Protein AF-A0A7C3FRU8-F1 (afdb_monomer_lite)

Secondary structure (DSSP, 8-state):
---------------------------EEEEEEEEESSSEETTSEEEEEEEEEE-SSS-EEEEEEEEETTEEEEEEEEEE-TT-EEEEEEEEE--S-EEEEEEETTEEEEEEEEPPP-EEEPPPEEE-SEE-TTPEEEEEEEEEE-SSS-EEEEEEEEETTEEEEEEEEEE-TT-EEEEEEEEE--S-EEEEEEETTEEEEEEEPPPP-EEEEEEEEESSS-BTTS-EEEEEEEEE-SSS-EEEEEEEEETTEEEEEEEEEE-TT-EEEEEEEE--SS-EEEEEEETTEEEEEEEBS-----EEEEEE-----SSTTSSS-GGG-TTHHHHS--SEEE-GGGS-GGGTS--S--S----GGGTTT-GGGEEESSEEEEEE-TTS-EEEEEPTT-B----TT-HHHHHHTTPBP-HHHHHHHHHHHHH-TTSHHHHH-GGGGG-EEEEEETTEEEEE-STT-HHHHHHHHHHTPPP--HHHHHHHS-S-SGGG---SSSEEEEEEETTTEEEEEE-TT---B--SGGGTTPBSP--SEEEEEE---HHHHHHHHHTTS-SEEEEEEGGGGGGG-BTTBPPEEEE-TT-SSS-EEEEE-TTEES-SS---SSSS---GGGT-EE-HHHHHHHHS--

Foldseek 3Di:
DDDDDDDDDDDDDDDDDDDPPPPFDWDKDKDDWDKPPAQAEAFDKIKTKIKIATCTQAKDWDWWFKDKQNHGDDIDIDIYGHGDIDMDIDIDGHRDADWIWIDTPPDIDIYGHWHDWDKDKDAKDWPPQEEAAFDKIKIKIKIFTQIQAKDWDWKFKDKPPHGPDIDIDIHGHGDMDMDMDIDGHHDADWIWIDIPPYTGIHGHWFDWDKDKADWDWPPQAAAAPDKIKTKIKIFTQTQAKDWDKKFKDKQPHTPDIDIDIDHHGDMDMDMDIDGHQAFDWIWIDIPHDTDTGTYDDFAFEDEAEAADAFQQFCFQLAQDHSLSNVVLLFFFDFQKFFQCQCECQLPWHPNVDPLQDQDPPCLQVCPVRIAGDQFNDWDQDPLRKIKGFGDWQQWKFADPVFPLSVQSPGDIQWLVLLLVQLLCQCPRCRHPCVPVVVQQNPWDWDDPDRGMIIIDGPDPCSSVCCCCRGPRGTRDGVRLCVVPVGCRPVSNRMYRGQWRFDDDDGQFKTKIAGRPSRDDFACTDSNGPPDWARYGMYIHGHDDDPVVVLVCQQQPVHFKDWFAFPVCQVSNDFPNHRFQKDWRPPDPPRIIIIGGHPQWGSDNNNARSGNSRRNCNTSIHGPQVVVCVRNVHD

Structure (mmCIF, N/CA/C/O backbone):
data_AF-A0A7C3FRU8-F1
#
_entry.id   AF-A0A7C3FRU8-F1
#
loop_
_atom_site.group_PDB
_atom_site.id
_atom_site.type_symbol
_atom_site.label_atom_id
_atom_site.label_alt_id
_atom_site.label_comp_id
_atom_site.label_asym_id
_atom_site.label_entity_id
_atom_site.label_seq_id
_atom_site.pdbx_PDB_ins_code
_atom_site.Cartn_x
_atom_site.Cartn_y
_atom_site.Cartn_z
_atom_site.occupancy
_atom_site.B_iso_or_equiv
_atom_site.auth_seq_id
_atom_site.auth_comp_id
_atom_site.auth_asym_id
_atom_site.auth_atom_id
_atom_site.pdbx_PDB_model_num
ATOM 1 N N . MET A 1 1 ? -139.157 -41.709 103.019 1.00 35.84 1 MET A N 1
ATOM 2 C CA . MET A 1 1 ? -139.875 -42.864 102.440 1.00 35.84 1 MET A CA 1
ATOM 3 C C . MET A 1 1 ? -139.118 -43.341 101.211 1.00 35.84 1 MET A C 1
ATOM 5 O O . MET A 1 1 ? -138.918 -42.519 100.338 1.00 35.84 1 MET A O 1
ATOM 9 N N . ARG A 1 2 ? -138.693 -44.620 101.240 1.00 36.28 2 ARG A N 1
ATOM 10 C CA . ARG A 1 2 ? -138.383 -45.592 100.155 1.00 36.28 2 ARG A CA 1
ATOM 11 C C . ARG A 1 2 ? -137.598 -45.096 98.915 1.00 36.28 2 ARG A C 1
ATOM 13 O O . ARG A 1 2 ? -137.997 -44.143 98.281 1.00 36.28 2 ARG A O 1
ATOM 20 N N . ASN A 1 3 ? -136.554 -45.769 98.429 1.00 37.06 3 ASN A N 1
ATOM 21 C CA . ASN A 1 3 ? -136.185 -47.173 98.607 1.00 37.06 3 ASN A CA 1
ATOM 22 C C . ASN A 1 3 ? -134.711 -47.423 98.228 1.00 37.06 3 ASN A C 1
ATOM 24 O O . ASN A 1 3 ? -134.174 -46.797 97.323 1.00 37.06 3 ASN A O 1
ATOM 28 N N . LYS A 1 4 ? -134.108 -48.375 98.945 1.00 41.59 4 LYS A N 1
ATOM 29 C CA . LYS A 1 4 ? -132.760 -48.947 98.793 1.00 41.59 4 LYS A CA 1
ATOM 30 C C . LYS A 1 4 ? -132.629 -49.817 97.529 1.00 41.59 4 LYS A C 1
ATOM 32 O O . LYS A 1 4 ? -133.603 -50.498 97.225 1.00 41.59 4 LYS A O 1
ATOM 37 N N . LEU A 1 5 ? -131.416 -49.944 96.958 1.00 36.16 5 LEU A N 1
ATOM 38 C CA . LEU A 1 5 ? -130.623 -51.200 96.948 1.00 36.16 5 LEU A CA 1
ATOM 39 C C . LEU A 1 5 ? -129.218 -51.052 96.286 1.00 36.16 5 LEU A C 1
ATOM 41 O O . LEU A 1 5 ? -129.115 -50.686 95.127 1.00 36.16 5 LEU A O 1
ATOM 45 N N . PHE A 1 6 ? -128.179 -51.383 97.068 1.00 37.06 6 PHE A N 1
ATOM 46 C CA . PHE A 1 6 ? -126.978 -52.213 96.806 1.00 37.06 6 PHE A CA 1
ATOM 47 C C . PHE A 1 6 ? -126.002 -52.053 95.595 1.00 37.06 6 PHE A C 1
ATOM 49 O O . PHE A 1 6 ? -126.326 -52.389 94.463 1.00 37.06 6 PHE A O 1
ATOM 56 N N . THR A 1 7 ? -124.720 -51.840 95.978 1.00 35.59 7 THR A N 1
ATOM 57 C CA . THR A 1 7 ? -123.405 -52.344 95.458 1.00 35.59 7 THR A CA 1
ATOM 58 C C . THR A 1 7 ? -122.721 -51.795 94.182 1.00 35.59 7 THR A C 1
ATOM 60 O O . THR A 1 7 ? -123.219 -51.999 93.085 1.00 35.59 7 THR A O 1
ATOM 63 N N . MET A 1 8 ? -121.467 -51.302 94.363 1.00 28.72 8 MET A N 1
ATOM 64 C CA . MET A 1 8 ? -120.197 -51.691 93.673 1.00 28.72 8 MET A CA 1
ATOM 65 C C . MET A 1 8 ? -119.295 -50.544 93.095 1.00 28.72 8 MET A C 1
ATOM 67 O O . MET A 1 8 ? -119.678 -49.882 92.145 1.00 28.72 8 MET A O 1
ATOM 71 N N . ILE A 1 9 ? -118.056 -50.435 93.636 1.00 33.53 9 ILE A N 1
ATOM 72 C CA . ILE A 1 9 ? -116.725 -50.129 93.009 1.00 33.53 9 ILE A CA 1
ATOM 73 C C . ILE A 1 9 ? -116.275 -48.702 92.544 1.00 33.53 9 ILE A C 1
ATOM 75 O O . ILE A 1 9 ? -116.975 -48.002 91.831 1.00 33.53 9 ILE A O 1
ATOM 79 N N . LEU A 1 10 ? -115.018 -48.391 92.952 1.00 29.00 10 LEU A N 1
ATOM 80 C CA . LEU A 1 10 ? -113.894 -47.529 92.471 1.00 29.00 10 LEU A CA 1
ATOM 81 C C . LEU A 1 10 ? -114.064 -46.181 91.716 1.00 29.00 10 LEU A C 1
ATOM 83 O O . LEU A 1 10 ? -114.734 -46.098 90.700 1.00 29.00 10 LEU A O 1
ATOM 87 N N . LEU A 1 11 ? -113.224 -45.218 92.161 1.00 36.84 11 LEU A N 1
ATOM 88 C CA . LEU A 1 11 ? -112.375 -44.239 91.430 1.00 36.84 11 LEU A CA 1
ATOM 89 C C . LEU A 1 11 ? -112.870 -43.627 90.099 1.00 36.84 11 LEU A C 1
ATOM 91 O O . LEU A 1 11 ? -112.986 -44.343 89.116 1.00 36.84 11 LEU A O 1
ATOM 95 N N . ILE A 1 12 ? -112.930 -42.282 90.035 1.00 32.22 12 ILE A N 1
ATOM 96 C CA . ILE A 1 12 ? -112.393 -41.427 88.945 1.00 32.22 12 ILE A CA 1
ATOM 97 C C . ILE A 1 12 ? -112.415 -39.932 89.352 1.00 32.22 12 ILE A C 1
ATOM 99 O O . ILE A 1 12 ? -113.375 -39.440 89.941 1.00 32.22 12 ILE A O 1
ATOM 103 N N . LEU A 1 13 ? -111.307 -39.251 89.026 1.00 36.94 13 LEU A N 1
ATOM 104 C CA . LEU A 1 13 ? -111.024 -37.807 89.067 1.00 36.94 13 LEU A CA 1
ATOM 105 C C . LEU A 1 13 ? -111.848 -36.990 88.045 1.00 36.94 13 LEU A C 1
ATOM 107 O O . LEU A 1 13 ? -112.035 -37.459 86.929 1.00 36.94 13 LEU A O 1
ATOM 111 N N . ALA A 1 14 ? -112.151 -35.718 88.359 1.00 35.59 14 ALA A N 1
ATOM 112 C CA . ALA A 1 14 ? -112.200 -34.570 87.421 1.00 35.59 14 ALA A CA 1
ATOM 113 C C . ALA A 1 14 ? -112.463 -33.260 88.211 1.00 35.59 14 ALA A C 1
ATOM 115 O O . ALA A 1 14 ? -113.463 -33.163 88.910 1.00 35.59 14 ALA A O 1
ATOM 116 N N . PHE A 1 15 ? -111.492 -32.347 88.350 1.00 35.03 15 PHE A N 1
ATOM 117 C CA . PHE A 1 15 ? -111.089 -31.236 87.456 1.00 35.03 15 PHE A CA 1
ATOM 118 C C . PHE A 1 15 ? -111.705 -29.877 87.857 1.00 35.03 15 PHE A C 1
ATOM 120 O O . PHE A 1 15 ? -112.846 -29.569 87.530 1.00 35.03 15 PHE A O 1
ATOM 127 N N . LEU A 1 16 ? -110.893 -29.035 88.509 1.00 34.22 16 LEU A N 1
ATOM 128 C CA . LEU A 1 16 ? -111.035 -27.577 88.511 1.00 34.22 16 LEU A CA 1
ATOM 129 C C . LEU A 1 16 ? -109.631 -26.979 88.324 1.00 34.22 16 LEU A C 1
ATOM 131 O O . LEU A 1 16 ? -108.805 -26.988 89.233 1.00 34.22 16 LEU A O 1
ATOM 135 N N . THR A 1 17 ? -109.338 -26.541 87.103 1.00 36.25 17 THR A N 1
ATOM 136 C CA . THR A 1 17 ? -108.078 -25.912 86.687 1.00 36.25 17 THR A CA 1
ATOM 137 C C . THR A 1 17 ? -108.129 -24.407 86.917 1.00 36.25 17 THR A C 1
ATOM 139 O O . THR A 1 17 ? -108.852 -23.702 86.218 1.00 36.25 17 THR A O 1
ATOM 142 N N . ILE A 1 18 ? -107.308 -23.909 87.841 1.00 39.00 18 ILE A N 1
ATOM 143 C CA . ILE A 1 18 ? -106.791 -22.539 87.807 1.00 39.00 18 ILE A CA 1
ATOM 144 C C . ILE A 1 18 ? -105.387 -22.651 87.209 1.00 39.00 18 ILE A C 1
ATOM 146 O O . ILE A 1 18 ? -104.508 -23.279 87.797 1.00 39.00 18 ILE A O 1
ATOM 150 N N . PHE A 1 19 ? -105.193 -22.099 86.012 1.00 36.47 19 PHE A N 1
ATOM 151 C CA . PHE A 1 19 ? -103.870 -21.922 85.419 1.00 36.47 19 PHE A CA 1
ATOM 152 C C . PHE A 1 19 ? -103.077 -20.941 86.294 1.00 36.47 19 PHE A C 1
ATOM 154 O O . PHE A 1 19 ? -103.321 -19.738 86.257 1.00 36.47 19 PHE A O 1
ATOM 161 N N . ILE A 1 20 ? -102.108 -21.438 87.062 1.00 36.69 20 ILE A N 1
ATOM 162 C CA . ILE A 1 20 ? -100.903 -20.657 87.341 1.00 36.69 20 ILE A CA 1
ATOM 163 C C . ILE A 1 20 ? -100.048 -20.841 86.094 1.00 36.69 20 ILE A C 1
ATOM 165 O O . ILE A 1 20 ? -99.373 -21.856 85.933 1.00 36.69 20 ILE A O 1
ATOM 169 N N . THR A 1 21 ? -100.128 -19.899 85.162 1.00 40.75 21 THR A N 1
ATOM 170 C CA . THR A 1 21 ? -99.125 -19.789 84.109 1.00 40.75 21 THR A CA 1
ATOM 171 C C . THR A 1 21 ? -97.817 -19.449 84.819 1.00 40.75 21 THR A C 1
ATOM 173 O O . THR A 1 21 ? -97.605 -18.307 85.220 1.00 40.75 21 THR A O 1
ATOM 176 N N . ALA A 1 22 ? -96.961 -20.446 85.059 1.00 46.34 22 ALA A N 1
ATOM 177 C CA . ALA A 1 22 ? -95.566 -20.187 85.380 1.00 46.34 22 ALA A CA 1
ATOM 178 C C . ALA A 1 22 ? -95.024 -19.349 84.219 1.00 46.34 22 ALA A C 1
ATOM 180 O O . ALA A 1 22 ? -94.991 -19.823 83.082 1.00 46.34 22 ALA A O 1
ATOM 181 N N . CYS A 1 23 ? -94.728 -18.077 84.483 1.00 47.69 23 CYS A N 1
ATOM 182 C CA . CYS A 1 23 ? -94.186 -17.172 83.482 1.00 47.69 23 CYS A CA 1
ATOM 183 C C . CYS A 1 23 ? -92.915 -17.831 82.936 1.00 47.69 23 CYS A C 1
ATOM 185 O O . CYS A 1 23 ? -91.990 -18.097 83.705 1.00 47.69 23 CYS A O 1
ATOM 187 N N . ALA A 1 24 ? -92.903 -18.202 81.655 1.00 66.06 24 ALA A N 1
ATOM 188 C CA . ALA A 1 24 ? -91.716 -18.772 81.038 1.00 66.06 24 ALA A CA 1
ATOM 189 C C . ALA A 1 24 ? -90.596 -17.730 81.156 1.00 66.06 24 ALA A C 1
ATOM 191 O O . ALA A 1 24 ? -90.728 -16.631 80.625 1.00 66.06 24 ALA A O 1
ATOM 192 N N . SER A 1 25 ? -89.536 -18.045 81.900 1.00 74.62 25 SER A N 1
ATOM 193 C CA . SER A 1 25 ? -88.395 -17.150 82.080 1.00 74.62 25 SER A CA 1
ATOM 194 C C . SER A 1 25 ? -87.248 -17.561 81.151 1.00 74.62 25 SER A C 1
ATOM 196 O O . SER A 1 25 ? -87.034 -18.766 80.946 1.00 74.62 25 SER A O 1
ATOM 198 N N . PRO A 1 26 ? -86.496 -16.600 80.587 1.00 84.94 26 PRO A N 1
ATOM 199 C CA . PRO A 1 26 ? -85.207 -16.906 79.980 1.00 84.94 26 PRO A CA 1
ATOM 200 C C . PRO A 1 26 ? -84.249 -17.442 81.055 1.00 84.94 26 PRO A C 1
ATOM 202 O O . PRO A 1 26 ? -84.329 -17.047 82.221 1.00 84.94 26 PRO A O 1
ATOM 205 N N . LYS A 1 27 ? -83.368 -18.369 80.677 1.00 88.12 27 LYS A N 1
ATOM 206 C CA . LYS A 1 27 ? -82.291 -18.893 81.528 1.00 88.12 27 LYS A CA 1
ATOM 207 C C . LYS A 1 27 ? -81.082 -19.115 80.631 1.00 88.12 27 LYS A C 1
ATOM 209 O O . LYS A 1 27 ? -81.224 -19.809 79.631 1.00 88.12 27 LYS A O 1
ATOM 214 N N . PHE A 1 28 ? -79.938 -18.540 80.977 1.00 91.31 28 PHE A N 1
ATOM 215 C CA . PHE A 1 28 ? -78.744 -18.580 80.134 1.00 91.31 28 PHE A CA 1
ATOM 216 C C . PHE A 1 28 ? -77.663 -19.476 80.736 1.00 91.31 28 PHE A C 1
ATOM 218 O O . PHE A 1 28 ? -77.627 -19.671 81.949 1.00 91.31 28 PHE A O 1
ATOM 225 N N . GLU A 1 29 ? -76.833 -20.047 79.873 1.00 90.88 29 GLU A N 1
ATOM 226 C CA . GLU A 1 29 ? -75.667 -20.855 80.217 1.00 90.88 29 GLU A CA 1
ATOM 227 C C . GLU A 1 29 ? -74.528 -20.481 79.264 1.00 90.88 29 GLU A C 1
ATOM 229 O O . GLU A 1 29 ? -74.749 -20.369 78.053 1.00 90.88 29 GLU A O 1
ATOM 234 N N . LEU A 1 30 ? -73.336 -20.246 79.815 1.00 93.12 30 LEU A N 1
ATOM 235 C CA . LEU A 1 30 ? -72.153 -19.845 79.058 1.00 93.12 30 LEU A CA 1
ATOM 236 C C . LEU A 1 30 ? -71.209 -21.031 78.882 1.00 93.12 30 LEU A C 1
ATOM 238 O O . LEU A 1 30 ? -70.950 -21.777 79.824 1.00 93.12 30 LEU A O 1
ATOM 242 N N . THR A 1 31 ? -70.671 -21.192 77.675 1.00 91.62 31 THR A N 1
ATOM 243 C CA . THR A 1 31 ? -69.711 -22.257 77.341 1.00 91.62 31 THR A CA 1
ATOM 244 C C . THR A 1 31 ? -68.647 -21.755 76.359 1.00 91.62 31 THR A C 1
ATOM 246 O O . THR A 1 31 ? -68.772 -20.664 75.807 1.00 91.62 31 THR A O 1
ATOM 249 N N . ASN A 1 32 ? -67.593 -22.551 76.141 1.00 90.12 32 ASN A N 1
ATOM 250 C CA . ASN A 1 32 ? -66.561 -22.323 75.117 1.00 90.12 32 ASN A CA 1
ATOM 251 C C . ASN A 1 32 ? -65.894 -20.938 75.162 1.00 90.12 32 ASN A C 1
ATOM 253 O O . ASN A 1 32 ? -65.706 -20.309 74.122 1.00 90.12 32 ASN A O 1
ATOM 257 N N . MET A 1 33 ? -65.528 -20.465 76.356 1.00 92.75 33 MET A N 1
ATOM 258 C CA . MET A 1 33 ? -64.726 -19.250 76.457 1.00 92.75 33 MET A CA 1
ATOM 259 C C . MET A 1 33 ? -63.327 -19.496 75.879 1.00 92.75 33 MET A C 1
ATOM 261 O O . MET A 1 33 ? -62.627 -20.403 76.328 1.00 92.75 33 MET A O 1
ATOM 265 N N . THR A 1 34 ? -62.920 -18.698 74.894 1.00 91.19 34 THR A N 1
ATOM 266 C CA . THR A 1 34 ? -61.581 -18.758 74.289 1.00 91.19 34 THR A CA 1
ATOM 267 C C . THR A 1 34 ? -60.973 -17.371 74.198 1.00 91.19 34 THR A C 1
ATOM 269 O O . THR A 1 34 ? -61.686 -16.395 73.969 1.00 91.19 34 THR A O 1
ATOM 272 N N . ILE A 1 35 ? -59.652 -17.299 74.318 1.00 91.75 35 ILE A N 1
ATOM 273 C CA . ILE A 1 35 ? -58.867 -16.080 74.128 1.00 91.75 35 ILE A CA 1
ATOM 274 C C . ILE A 1 35 ? -57.926 -16.337 72.954 1.00 91.75 35 ILE A C 1
ATOM 276 O O . ILE A 1 35 ? -57.329 -17.412 72.865 1.00 91.75 35 ILE A O 1
ATOM 280 N N . THR A 1 36 ? -57.860 -15.425 71.988 1.00 89.00 36 THR A N 1
ATOM 281 C CA . THR A 1 36 ? -56.991 -15.590 70.817 1.00 89.00 36 THR A CA 1
ATOM 282 C C . THR A 1 36 ? -56.477 -14.229 70.344 1.00 89.00 36 THR A C 1
ATOM 284 O O . THR A 1 36 ? -57.304 -13.341 70.127 1.00 89.00 36 THR A O 1
ATOM 287 N N . PRO A 1 37 ? -55.157 -14.065 70.135 1.00 84.88 37 PRO A N 1
ATOM 288 C CA . PRO A 1 37 ? -54.073 -15.012 70.451 1.00 84.88 37 PRO A CA 1
ATOM 289 C C . PRO A 1 37 ? -53.785 -15.132 71.969 1.00 84.88 37 PRO A C 1
ATOM 291 O O . PRO A 1 37 ? -54.152 -14.253 72.740 1.00 84.88 37 PRO A O 1
ATOM 294 N N . ASP A 1 38 ? -53.158 -16.238 72.394 1.00 80.38 38 ASP A N 1
ATOM 295 C CA . ASP A 1 38 ? -52.626 -16.466 73.755 1.00 80.38 38 ASP A CA 1
ATOM 296 C C . ASP A 1 38 ? -51.402 -17.418 73.665 1.00 80.38 38 ASP A C 1
ATOM 298 O O . ASP A 1 38 ? -51.566 -18.550 73.191 1.00 80.38 38 ASP A O 1
ATOM 302 N N . PRO A 1 39 ? -50.171 -17.002 74.036 1.00 80.25 39 PRO A N 1
ATOM 303 C CA . PRO A 1 39 ? -49.807 -15.700 74.604 1.00 80.25 39 PRO A CA 1
ATOM 304 C C . PRO A 1 39 ? -49.925 -14.560 73.582 1.00 80.25 39 PRO A C 1
ATOM 306 O O . PRO A 1 39 ? -49.893 -14.790 72.372 1.00 80.25 39 PRO A O 1
ATOM 309 N N . VAL A 1 40 ? -50.035 -13.327 74.075 1.00 89.44 40 VAL A N 1
ATOM 310 C CA . VAL A 1 40 ? -50.232 -12.116 73.260 1.00 89.44 40 VAL A CA 1
ATOM 311 C C . VAL A 1 40 ? -49.243 -11.017 73.645 1.00 89.44 40 VAL A C 1
ATOM 313 O O . VAL A 1 40 ? -48.850 -10.919 74.808 1.00 89.44 40 VAL A O 1
ATOM 316 N N . GLY A 1 41 ? -48.804 -10.205 72.682 1.00 88.62 41 GLY A N 1
ATOM 317 C CA . GLY A 1 41 ? -47.942 -9.059 72.949 1.00 88.62 41 GLY A CA 1
ATOM 318 C C . GLY A 1 41 ? -48.722 -7.902 73.574 1.00 88.62 41 GLY A C 1
ATOM 319 O O . GLY A 1 41 ? -49.880 -7.652 73.244 1.00 88.62 41 GLY A O 1
ATOM 320 N N . ALA A 1 42 ? -48.090 -7.166 74.485 1.00 88.44 42 ALA A N 1
ATOM 321 C CA . ALA A 1 42 ? -48.683 -5.957 75.040 1.00 88.44 42 ALA A CA 1
ATOM 322 C C . ALA A 1 42 ? -48.982 -4.938 73.925 1.00 88.44 42 ALA A C 1
ATOM 324 O O . ALA A 1 42 ? -48.092 -4.549 73.170 1.00 88.44 42 ALA A O 1
ATOM 325 N N . GLY A 1 43 ? -50.230 -4.474 73.859 1.00 86.88 43 GLY A N 1
ATOM 326 C CA . GLY A 1 43 ? -50.722 -3.556 72.832 1.00 86.88 43 GLY A CA 1
ATOM 327 C C . GLY A 1 43 ? -51.382 -4.229 71.627 1.00 86.88 43 GLY A C 1
ATOM 328 O O . GLY A 1 43 ? -52.046 -3.520 70.870 1.00 86.88 43 GLY A O 1
ATOM 329 N N . ASP A 1 44 ? -51.266 -5.552 71.485 1.00 87.38 44 ASP A N 1
ATOM 330 C CA . ASP A 1 44 ? -51.956 -6.300 70.436 1.00 87.38 44 ASP A CA 1
ATOM 331 C C . ASP A 1 44 ? -53.446 -6.473 70.774 1.00 87.38 44 ASP A C 1
ATOM 333 O O . ASP A 1 44 ? -53.860 -6.477 71.940 1.00 87.38 44 ASP A O 1
ATOM 337 N N . GLU A 1 45 ? -54.267 -6.591 69.731 1.00 89.81 45 GLU A N 1
ATOM 338 C CA . GLU A 1 45 ? -55.699 -6.852 69.862 1.00 89.81 45 GLU A CA 1
ATOM 339 C C . GLU A 1 45 ? -55.943 -8.325 70.195 1.00 89.81 45 GLU A C 1
ATOM 341 O O . GLU A 1 45 ? -55.388 -9.236 69.577 1.00 89.81 45 GLU A O 1
ATOM 346 N N . ILE A 1 46 ? -56.787 -8.549 71.196 1.00 92.31 46 ILE A N 1
ATOM 347 C CA . ILE A 1 46 ? -57.152 -9.866 71.698 1.00 92.31 46 ILE A CA 1
ATOM 348 C C . ILE A 1 46 ? -58.656 -10.012 71.569 1.00 92.31 46 ILE A C 1
ATOM 350 O O . ILE A 1 46 ? -59.404 -9.178 72.082 1.00 92.31 46 ILE A O 1
ATOM 354 N N . THR A 1 47 ? -59.102 -11.119 70.984 1.00 92.75 47 THR A N 1
ATOM 355 C CA . THR A 1 47 ? -60.521 -11.456 70.944 1.00 92.75 47 THR A CA 1
ATOM 356 C C . THR A 1 47 ? -60.832 -12.501 72.011 1.00 92.75 47 THR A C 1
ATOM 358 O O . THR A 1 47 ? -60.377 -13.648 71.949 1.00 92.75 47 THR A O 1
ATOM 361 N N . VAL A 1 48 ? -61.661 -12.121 72.981 1.00 93.25 48 VAL A N 1
ATOM 362 C CA . VAL A 1 48 ? -62.285 -13.042 73.934 1.00 93.25 48 VAL A CA 1
ATOM 363 C C . VAL A 1 48 ? -63.647 -13.443 73.378 1.00 93.25 48 VAL A C 1
ATOM 365 O O . VAL A 1 48 ? -64.516 -12.591 73.192 1.00 93.25 48 VAL A O 1
ATOM 368 N N . THR A 1 49 ? -63.860 -14.731 73.109 1.00 93.12 49 THR A N 1
ATOM 369 C CA . THR A 1 49 ? -65.158 -15.238 72.632 1.00 93.12 49 THR A CA 1
ATOM 370 C C . THR A 1 49 ? -65.820 -16.121 73.671 1.00 93.12 49 THR A C 1
ATOM 372 O O . THR A 1 49 ? -65.126 -16.837 74.384 1.00 93.12 49 THR A O 1
ATOM 375 N N . VAL A 1 50 ? -67.151 -16.081 73.762 1.00 95.06 50 VAL A N 1
ATOM 376 C CA . VAL A 1 50 ? -67.951 -16.971 74.616 1.00 95.06 50 VAL A CA 1
ATOM 377 C C . VAL A 1 50 ? -69.284 -17.301 73.947 1.00 95.06 50 VAL A C 1
ATOM 379 O O . VAL A 1 50 ? -69.884 -16.453 73.284 1.00 95.06 50 VAL A O 1
ATOM 382 N N . ASP A 1 51 ? -69.773 -18.525 74.129 1.00 94.31 51 ASP A N 1
ATOM 383 C CA . ASP A 1 51 ? -71.080 -18.951 73.635 1.00 94.31 51 ASP A CA 1
ATOM 384 C C . ASP A 1 51 ? -72.143 -18.764 74.727 1.00 94.31 51 ASP A C 1
ATOM 386 O O . ASP A 1 51 ? -72.054 -19.368 75.795 1.00 94.31 51 ASP A O 1
ATOM 390 N N . VAL A 1 52 ? -73.171 -17.959 74.447 1.00 93.56 52 VAL A N 1
ATOM 391 C CA . VAL A 1 52 ? -74.315 -17.704 75.335 1.00 93.56 52 VAL A CA 1
ATOM 392 C C . VAL A 1 52 ? -75.532 -18.483 74.835 1.00 93.56 52 VAL A C 1
ATOM 394 O O . VAL A 1 52 ? -76.139 -18.123 73.820 1.00 93.56 52 VAL A O 1
ATOM 397 N N . ALA A 1 53 ? -75.927 -19.533 75.557 1.00 91.12 53 ALA A N 1
ATOM 398 C CA . ALA A 1 53 ? -77.073 -20.378 75.225 1.00 91.12 53 ALA A CA 1
ATOM 399 C C . ALA A 1 53 ? -78.289 -20.071 76.107 1.00 91.12 53 ALA A C 1
ATOM 401 O O . ALA A 1 53 ? -78.183 -20.064 77.329 1.00 91.12 53 ALA A O 1
ATOM 402 N N . ASN A 1 54 ? -79.471 -19.865 75.513 1.00 90.62 54 ASN A N 1
ATOM 403 C CA . ASN A 1 54 ? -80.718 -19.741 76.277 1.00 90.62 54 ASN A CA 1
ATOM 404 C C . ASN A 1 54 ? -81.379 -21.114 76.448 1.00 90.62 54 ASN A C 1
ATOM 406 O O . ASN A 1 54 ? -82.092 -21.601 75.572 1.00 90.62 54 ASN A O 1
ATOM 410 N N . ILE A 1 55 ? -81.172 -21.721 77.611 1.00 88.62 55 ILE A N 1
ATOM 411 C CA . ILE A 1 55 ? -81.781 -22.990 78.033 1.00 88.62 55 ILE A CA 1
ATOM 412 C C . ILE A 1 55 ? -83.186 -22.806 78.646 1.00 88.62 55 ILE A C 1
ATOM 414 O O . ILE A 1 55 ? -83.818 -23.769 79.089 1.00 88.62 55 ILE A O 1
ATOM 418 N N . GLY A 1 56 ? -83.680 -21.567 78.709 1.00 85.31 56 GLY A N 1
ATOM 419 C CA . GLY A 1 56 ? -85.030 -21.216 79.141 1.00 85.31 56 GLY A CA 1
ATOM 420 C C . GLY A 1 56 ? -86.099 -21.454 78.070 1.00 85.31 56 GLY A C 1
ATOM 421 O O . GLY A 1 56 ? -85.830 -21.895 76.957 1.00 85.31 56 GLY A O 1
ATOM 422 N N . LYS A 1 57 ? -87.359 -21.154 78.413 1.00 81.62 57 LYS A N 1
ATOM 423 C CA . LYS A 1 57 ? -88.523 -21.343 77.517 1.00 81.62 57 LYS A CA 1
ATOM 424 C C . LYS A 1 57 ? -89.062 -20.044 76.905 1.00 81.62 57 LYS A C 1
ATOM 426 O O . LYS A 1 57 ? -90.063 -20.088 76.196 1.00 81.62 57 LYS A O 1
ATOM 431 N N . ALA A 1 58 ? -88.430 -18.906 77.187 1.00 85.00 58 ALA A N 1
ATOM 432 C CA . ALA A 1 58 ? -88.781 -17.596 76.638 1.00 85.00 58 ALA A CA 1
ATOM 433 C C . ALA A 1 58 ? -87.529 -16.870 76.133 1.00 85.00 58 ALA A C 1
ATOM 435 O O . ALA A 1 58 ? -86.449 -17.053 76.698 1.00 85.00 58 ALA A O 1
ATOM 436 N N . SER A 1 59 ? -87.673 -16.066 75.076 1.00 87.12 59 SER A N 1
ATOM 437 C CA . SER A 1 59 ? -86.599 -15.194 74.592 1.00 87.12 59 SER A CA 1
ATOM 438 C C . SER A 1 59 ? -86.234 -14.179 75.669 1.00 87.12 59 SER A C 1
ATOM 440 O O . SER A 1 59 ? -87.096 -13.707 76.415 1.00 87.12 59 SER A O 1
ATOM 442 N N . GLY A 1 60 ? -84.958 -13.829 75.749 1.00 87.69 60 GLY A N 1
ATOM 443 C CA . GLY A 1 60 ? -84.487 -12.832 76.696 1.00 87.69 60 GLY A CA 1
ATOM 444 C C . GLY A 1 60 ? -83.190 -12.193 76.241 1.00 87.69 60 GLY A C 1
ATOM 445 O O . GLY A 1 60 ? -82.506 -12.701 75.354 1.00 87.69 60 GLY A O 1
ATOM 446 N N . ASN A 1 61 ? -82.859 -11.084 76.888 1.00 90.12 61 ASN A N 1
ATOM 447 C CA . ASN A 1 61 ? -81.578 -10.422 76.720 1.00 90.12 61 ASN A CA 1
ATOM 448 C C . ASN A 1 61 ? -80.654 -10.860 77.854 1.00 90.12 61 ASN A C 1
ATOM 450 O O . ASN A 1 61 ? -81.039 -10.778 79.021 1.00 90.12 61 ASN A O 1
ATOM 454 N N . TYR A 1 62 ? -79.460 -11.315 77.500 1.00 91.69 62 TYR A N 1
ATOM 455 C CA . TYR A 1 62 ? -78.378 -11.583 78.434 1.00 91.69 62 TYR A CA 1
ATOM 456 C C . TYR A 1 62 ? -77.316 -10.496 78.283 1.00 91.69 62 TYR A C 1
ATOM 458 O O . TYR A 1 62 ? -76.925 -10.171 77.161 1.00 91.69 62 TYR A O 1
ATOM 466 N N . THR A 1 63 ? -76.865 -9.932 79.399 1.00 91.31 63 THR A N 1
ATOM 467 C CA . THR A 1 63 ? -75.750 -8.980 79.420 1.00 91.31 63 THR A CA 1
ATOM 468 C C . THR A 1 63 ? -74.478 -9.755 79.732 1.00 91.31 63 THR A C 1
ATOM 470 O O . THR A 1 63 ? -74.242 -10.108 80.884 1.00 91.31 63 THR A O 1
ATOM 473 N N . ALA A 1 64 ? -73.673 -10.032 78.709 1.00 91.06 64 ALA A N 1
ATOM 474 C CA . ALA A 1 64 ? -72.347 -10.601 78.887 1.00 91.06 64 ALA A CA 1
ATOM 475 C C . ALA A 1 64 ? -71.399 -9.485 79.339 1.00 91.06 64 ALA A C 1
ATOM 477 O O . ALA A 1 64 ? -71.273 -8.467 78.658 1.00 91.06 64 ALA A O 1
ATOM 478 N N . ILE A 1 65 ? -70.773 -9.665 80.500 1.00 92.75 65 ILE A N 1
ATOM 479 C CA . ILE A 1 65 ? -69.864 -8.688 81.104 1.00 92.75 65 ILE A CA 1
ATOM 480 C C . ILE A 1 65 ? -68.473 -9.307 81.125 1.00 92.75 65 ILE A C 1
ATOM 482 O O . ILE A 1 65 ? -68.247 -10.281 81.842 1.00 92.75 65 ILE A O 1
ATOM 486 N N . LEU A 1 66 ? -67.560 -8.735 80.348 1.00 93.62 66 LEU A N 1
ATOM 487 C CA . LEU A 1 66 ? -66.151 -9.087 80.378 1.00 93.62 66 LEU A CA 1
ATOM 488 C C . LEU A 1 66 ? -65.469 -8.338 81.520 1.00 93.62 66 LEU A C 1
ATOM 490 O O . LEU A 1 66 ? -65.519 -7.105 81.585 1.00 93.62 66 LEU A O 1
ATOM 494 N N . LYS A 1 67 ? -64.805 -9.091 82.395 1.00 92.12 67 LYS A N 1
ATOM 495 C CA . LYS A 1 67 ? -63.950 -8.556 83.449 1.00 92.12 67 LYS A CA 1
ATOM 496 C C . LYS A 1 67 ? -62.496 -8.942 83.228 1.00 92.12 67 LYS A C 1
ATOM 498 O O . LYS A 1 67 ? -62.219 -10.110 82.954 1.00 92.12 67 LYS A O 1
ATOM 503 N N . ILE A 1 68 ? -61.601 -7.979 83.414 1.00 91.31 68 ILE A N 1
ATOM 504 C CA . ILE A 1 68 ? -60.155 -8.185 83.510 1.00 91.31 68 ILE A CA 1
ATOM 505 C C . ILE A 1 68 ? -59.754 -7.838 84.944 1.00 91.31 68 ILE A C 1
ATOM 507 O O . ILE A 1 68 ? -60.055 -6.742 85.405 1.00 91.31 68 ILE A O 1
ATOM 511 N N . ASP A 1 69 ? -59.159 -8.786 85.670 1.00 90.50 69 ASP A N 1
ATOM 512 C CA . ASP A 1 69 ? -58.785 -8.628 87.088 1.00 90.50 69 ASP A CA 1
ATOM 513 C C . ASP A 1 69 ? -59.921 -8.097 87.968 1.00 90.50 69 ASP A C 1
ATOM 515 O O . ASP A 1 69 ? -59.772 -7.173 88.761 1.00 90.50 69 ASP A O 1
ATOM 519 N N . GLU A 1 70 ? -61.093 -8.717 87.804 1.00 86.06 70 GLU A N 1
ATOM 520 C CA . GLU A 1 70 ? -62.351 -8.396 88.493 1.00 86.06 70 GLU A CA 1
ATOM 521 C C . GLU A 1 70 ? -62.981 -7.033 88.134 1.00 86.06 70 GLU A C 1
ATOM 523 O O . GLU A 1 70 ? -64.139 -6.788 88.498 1.00 86.06 70 GLU A O 1
ATOM 528 N N . GLU A 1 71 ? -62.301 -6.188 87.356 1.00 89.19 71 GLU A N 1
ATOM 529 C CA . GLU A 1 71 ? -62.821 -4.913 86.864 1.00 89.19 71 GLU A CA 1
ATOM 530 C C . GLU A 1 71 ? -63.605 -5.099 85.560 1.00 89.19 71 GLU A C 1
ATOM 532 O O . GLU A 1 71 ? -63.168 -5.778 84.635 1.00 89.19 71 GLU A O 1
ATOM 537 N N . VAL A 1 72 ? -64.792 -4.492 85.471 1.00 89.62 72 VAL A N 1
ATOM 538 C CA . VAL A 1 72 ? -65.627 -4.551 84.263 1.00 89.62 72 VAL A CA 1
ATOM 539 C C . VAL A 1 72 ? -64.974 -3.742 83.144 1.00 89.62 72 VAL A C 1
ATOM 541 O O . VAL A 1 72 ? -64.909 -2.518 83.225 1.00 89.62 72 VAL A O 1
ATOM 544 N N . THR A 1 73 ? -64.531 -4.419 82.084 1.00 89.25 73 THR A N 1
ATOM 545 C CA . THR A 1 73 ? -63.853 -3.793 80.937 1.00 89.25 73 THR A CA 1
ATOM 546 C C . THR A 1 73 ? -64.825 -3.482 79.804 1.00 89.25 73 THR A C 1
ATOM 548 O O . THR A 1 73 ? -64.781 -2.398 79.225 1.00 89.25 73 THR A O 1
ATOM 551 N N . GLN A 1 74 ? -65.717 -4.421 79.482 1.00 92.00 74 GLN A N 1
ATOM 552 C CA . GLN A 1 74 ? -66.737 -4.267 78.445 1.00 92.00 74 GLN A CA 1
ATOM 553 C C . GLN A 1 74 ? -68.013 -5.011 78.848 1.00 92.00 74 GLN A C 1
ATOM 555 O O . GLN A 1 74 ? -67.973 -6.027 79.541 1.00 92.00 74 GLN A O 1
ATOM 560 N N . GLU A 1 75 ? -69.160 -4.533 78.376 1.00 92.88 75 GLU A N 1
ATOM 561 C CA . GLU A 1 75 ? -70.432 -5.244 78.475 1.00 92.88 75 GLU A CA 1
ATOM 562 C C . GLU A 1 75 ? -71.123 -5.261 77.114 1.00 92.88 75 GLU A C 1
ATOM 564 O O . GLU A 1 75 ? -71.014 -4.325 76.322 1.00 92.88 75 GLU A O 1
ATOM 569 N N . THR A 1 76 ? -71.825 -6.345 76.808 1.00 91.94 76 THR A N 1
ATOM 570 C CA . THR A 1 76 ? -72.601 -6.477 75.575 1.00 91.94 76 THR A CA 1
ATOM 571 C C . THR A 1 76 ? -73.896 -7.207 75.864 1.00 91.94 76 THR A C 1
ATOM 573 O O . THR A 1 76 ? -73.919 -8.259 76.501 1.00 91.94 76 THR A O 1
ATOM 576 N N . ILE A 1 77 ? -74.999 -6.646 75.376 1.00 90.94 77 ILE A N 1
ATOM 577 C CA . ILE A 1 77 ? -76.322 -7.245 75.518 1.00 90.94 77 ILE A CA 1
ATOM 578 C C . ILE A 1 77 ? -76.620 -8.065 74.266 1.00 90.94 77 ILE A C 1
ATOM 580 O O . ILE A 1 77 ? -76.688 -7.526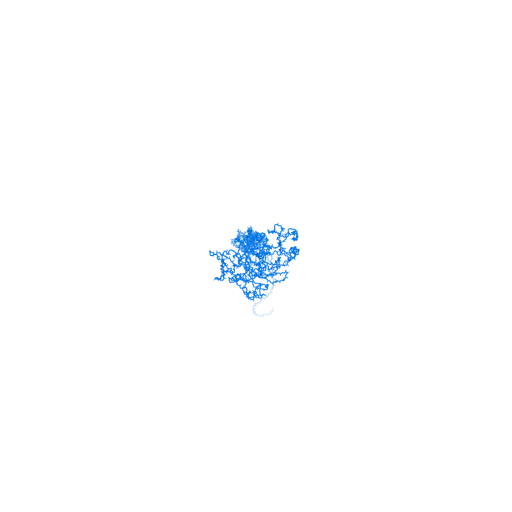 73.162 1.00 90.94 77 ILE A O 1
ATOM 584 N N . VAL A 1 78 ? -76.861 -9.361 74.439 1.00 92.06 78 VAL A N 1
ATOM 585 C CA . VAL A 1 78 ? -77.258 -10.273 73.366 1.00 92.06 78 VAL A CA 1
ATOM 586 C C . VAL A 1 78 ? -78.668 -10.798 73.618 1.00 92.06 78 VAL A C 1
ATOM 588 O O . VAL A 1 78 ? -78.988 -11.311 74.687 1.00 92.06 78 VAL A O 1
ATOM 591 N N . SER A 1 79 ? -79.540 -10.669 72.619 1.00 90.88 79 SER A N 1
ATOM 592 C CA . SER A 1 79 ? -80.872 -11.277 72.655 1.00 90.88 79 SER A CA 1
ATOM 593 C C . SER A 1 79 ? -80.801 -12.701 72.117 1.00 90.88 79 SER A C 1
ATOM 595 O O . SER A 1 79 ? -80.367 -12.896 70.976 1.00 90.88 79 SER A O 1
ATOM 597 N N . VAL A 1 80 ? -81.205 -13.695 72.909 1.00 90.44 80 VAL A N 1
ATOM 598 C CA . VAL A 1 80 ? -81.112 -15.117 72.542 1.00 90.44 80 VAL A CA 1
ATOM 599 C C . VAL A 1 80 ? -82.475 -15.790 72.715 1.00 90.44 80 VAL A C 1
ATOM 601 O O . VAL A 1 80 ? -83.072 -15.765 73.796 1.00 90.44 80 VAL A O 1
ATOM 604 N N . ASP A 1 81 ? -82.976 -16.390 71.637 1.00 90.06 81 ASP A N 1
ATOM 605 C CA . ASP A 1 81 ? -84.238 -17.134 71.629 1.00 90.06 81 ASP A CA 1
ATOM 606 C C . ASP A 1 81 ? -84.099 -18.505 72.320 1.00 90.06 81 ASP A C 1
ATOM 608 O O . ASP A 1 81 ? -82.989 -19.033 72.413 1.00 90.06 81 ASP A O 1
ATOM 612 N N . PRO A 1 82 ? -85.200 -19.114 72.803 1.00 89.81 82 PRO A N 1
ATOM 613 C CA . PRO A 1 82 ? -85.172 -20.418 73.466 1.00 89.81 82 PRO A CA 1
ATOM 614 C C . PRO A 1 82 ? -84.490 -21.501 72.624 1.00 89.81 82 PRO A C 1
ATOM 616 O O . PRO A 1 82 ? -84.846 -21.708 71.465 1.00 89.81 82 PRO A O 1
ATOM 619 N N . GLY A 1 83 ? -83.545 -22.227 73.222 1.00 86.25 83 GLY A N 1
ATOM 620 C CA . GLY A 1 83 ? -82.804 -23.314 72.576 1.00 86.25 83 GLY A CA 1
ATOM 621 C C . GLY A 1 83 ? -81.723 -22.864 71.587 1.00 86.25 83 GLY A C 1
ATOM 622 O O . GLY A 1 83 ? -81.092 -23.718 70.967 1.00 86.25 83 GLY A O 1
ATOM 623 N N . VAL A 1 84 ? -81.498 -21.555 71.429 1.00 92.94 84 VAL A N 1
ATOM 624 C CA . VAL A 1 84 ? -80.448 -20.992 70.568 1.00 92.94 84 VAL A CA 1
ATOM 625 C C . VAL A 1 84 ? -79.201 -20.686 71.403 1.00 92.94 84 VAL A C 1
ATOM 627 O O . VAL A 1 84 ? -79.306 -20.272 72.557 1.00 92.94 84 VAL A O 1
ATOM 630 N N . SER A 1 85 ? -78.022 -20.868 70.804 1.00 93.56 85 SER A N 1
ATOM 631 C CA . SER A 1 85 ? -76.745 -20.364 71.317 1.00 93.56 85 SER A CA 1
ATOM 632 C C . SER A 1 85 ? -76.195 -19.298 70.376 1.00 93.56 85 SER A C 1
ATOM 634 O O . SER A 1 85 ? -76.252 -19.466 69.154 1.00 93.56 85 SER A O 1
ATOM 636 N N . LYS A 1 86 ? -75.709 -18.184 70.928 1.00 94.06 86 LYS A N 1
ATOM 637 C CA . LYS A 1 86 ? -75.066 -17.103 70.175 1.00 94.06 86 LYS A CA 1
ATOM 638 C C . LYS A 1 86 ? -73.669 -16.851 70.719 1.00 94.06 86 LYS A C 1
ATOM 640 O O . LYS A 1 86 ? -73.495 -16.719 71.925 1.00 94.06 86 LYS A O 1
ATOM 645 N N . LYS A 1 87 ? -72.705 -16.721 69.811 1.00 94.12 87 LYS A N 1
ATOM 646 C CA . LYS A 1 87 ? -71.342 -16.317 70.143 1.00 94.12 87 LYS A CA 1
ATOM 647 C C . LYS A 1 87 ? -71.279 -14.809 70.381 1.00 94.12 87 LYS A C 1
ATOM 649 O O . LYS A 1 87 ? -71.837 -14.040 69.596 1.00 94.12 87 LYS A O 1
ATOM 654 N N . VAL A 1 88 ? -70.605 -14.410 71.450 1.00 93.94 88 VAL A N 1
ATOM 655 C CA . VAL A 1 88 ? -70.291 -13.021 71.793 1.00 93.94 88 VAL A CA 1
ATOM 656 C C . VAL A 1 88 ? -68.777 -12.858 71.736 1.00 93.94 88 VAL A C 1
ATOM 658 O O . VAL A 1 88 ? -68.059 -13.701 72.270 1.00 93.94 88 VAL A O 1
ATOM 661 N N . ASN A 1 89 ? -68.317 -11.787 71.091 1.00 94.81 89 ASN A N 1
ATOM 662 C CA . ASN A 1 89 ? -66.905 -11.445 70.966 1.00 94.81 89 ASN A CA 1
ATOM 663 C C . ASN A 1 89 ? -66.646 -10.124 71.688 1.00 94.81 89 ASN A C 1
ATOM 665 O O . ASN A 1 89 ? -67.437 -9.189 71.559 1.00 94.81 89 ASN A O 1
ATOM 669 N N . PHE A 1 90 ? -65.530 -10.062 72.399 1.00 93.94 90 PHE A N 1
ATOM 670 C CA . PHE A 1 90 ? -64.997 -8.852 72.998 1.00 93.94 90 PHE A CA 1
ATOM 671 C C . PHE A 1 90 ? -63.579 -8.654 72.485 1.00 93.94 90 PHE A C 1
ATOM 673 O O . PHE A 1 90 ? -62.715 -9.492 72.747 1.00 93.94 90 PHE A O 1
ATOM 680 N N . ASP A 1 91 ? -63.358 -7.555 71.775 1.00 92.75 91 ASP A N 1
ATOM 681 C CA . ASP A 1 91 ? -62.035 -7.160 71.310 1.00 92.75 91 ASP A CA 1
ATOM 682 C C . ASP A 1 91 ? -61.451 -6.160 72.311 1.00 92.75 91 ASP A C 1
ATOM 684 O O . ASP A 1 91 ? -62.041 -5.110 72.601 1.00 92.75 91 ASP A O 1
ATOM 688 N N . ILE A 1 92 ? -60.321 -6.531 72.909 1.00 90.88 92 ILE A N 1
ATOM 689 C CA . ILE A 1 92 ? -59.646 -5.759 73.952 1.00 90.88 92 ILE A CA 1
ATOM 690 C C . ILE A 1 92 ? -58.164 -5.595 73.629 1.00 90.88 92 ILE A C 1
ATOM 692 O O . ILE A 1 92 ? -57.572 -6.397 72.914 1.00 90.88 92 ILE A O 1
ATOM 696 N N . VAL A 1 93 ? -57.555 -4.558 74.202 1.00 90.75 93 VAL A N 1
ATOM 697 C CA . VAL A 1 93 ? -56.118 -4.289 74.098 1.00 90.75 93 VAL A CA 1
ATOM 698 C C . VAL A 1 93 ? -55.574 -4.054 75.499 1.00 90.75 93 VAL A C 1
ATOM 700 O O . VAL A 1 93 ? -56.014 -3.129 76.187 1.00 90.75 93 VAL A O 1
ATOM 703 N N . ILE A 1 94 ? -54.597 -4.860 75.909 1.00 90.31 94 ILE A N 1
ATOM 704 C CA . ILE A 1 94 ? -53.896 -4.703 77.187 1.00 90.31 94 ILE A CA 1
ATOM 705 C C . ILE A 1 94 ? -52.496 -4.172 76.896 1.00 90.31 94 ILE A C 1
ATOM 707 O O . ILE A 1 94 ? -51.722 -4.800 76.184 1.00 90.31 94 ILE A O 1
ATOM 711 N N . LYS A 1 95 ? -52.180 -2.979 77.412 1.00 88.50 95 LYS A N 1
ATOM 712 C CA . LYS A 1 95 ? -50.934 -2.259 77.089 1.00 88.50 95 LYS A CA 1
ATOM 713 C C . LYS A 1 95 ? -49.757 -2.591 78.001 1.00 88.50 95 LYS A C 1
ATOM 715 O O . LYS A 1 95 ? -48.635 -2.208 77.687 1.00 88.50 95 LYS A O 1
ATOM 720 N N . GLU A 1 96 ? -50.011 -3.238 79.131 1.00 89.94 96 GLU A N 1
ATOM 721 C CA . GLU A 1 96 ? -48.986 -3.576 80.115 1.00 89.94 96 GLU A CA 1
ATOM 722 C C . GLU A 1 96 ? -48.720 -5.083 80.111 1.00 89.94 96 GLU A C 1
ATOM 724 O O . GLU A 1 96 ? -49.618 -5.888 79.880 1.00 89.94 96 GLU A O 1
ATOM 729 N N . VAL A 1 97 ? -47.457 -5.452 80.324 1.00 91.06 97 VAL A N 1
ATOM 730 C CA . VAL A 1 97 ? -47.016 -6.849 80.425 1.00 91.06 97 VAL A CA 1
ATOM 731 C C . VAL A 1 97 ? -47.437 -7.397 81.787 1.00 91.06 97 VAL A C 1
ATOM 733 O O . VAL A 1 97 ? -47.209 -6.747 82.809 1.00 91.06 97 VAL A O 1
ATOM 736 N N . GLY A 1 98 ? -48.007 -8.599 81.824 1.00 90.12 98 GLY A N 1
ATOM 737 C CA . GLY A 1 98 ? -48.473 -9.210 83.062 1.00 90.12 98 GLY A CA 1
ATOM 738 C C . GLY A 1 98 ? -49.399 -10.405 82.859 1.00 90.12 98 GLY A C 1
ATOM 739 O O . GLY A 1 98 ? -49.789 -10.744 81.745 1.00 90.12 98 GLY A O 1
ATOM 740 N N . TYR A 1 99 ? -49.765 -11.030 83.978 1.00 90.25 99 TYR A N 1
ATOM 741 C CA . TYR A 1 99 ? -50.778 -12.080 84.018 1.00 90.25 99 TYR A CA 1
ATOM 742 C C . TYR A 1 99 ? -52.116 -11.470 84.405 1.00 90.25 99 TYR A C 1
ATOM 744 O O . TYR A 1 99 ? -52.241 -10.923 85.499 1.00 90.25 99 TYR A O 1
ATOM 752 N N . TYR A 1 100 ? -53.102 -11.627 83.532 1.00 91.50 100 TYR A N 1
ATOM 753 C CA . TYR A 1 100 ? -54.436 -11.073 83.708 1.00 91.50 100 TYR A CA 1
ATOM 754 C C . TYR A 1 100 ? -55.451 -12.200 83.851 1.00 91.50 100 TYR A C 1
ATOM 756 O O . TYR A 1 100 ? -55.424 -13.190 83.115 1.00 91.50 100 TYR A O 1
ATOM 764 N N . SER A 1 101 ? -56.371 -12.061 84.796 1.00 90.19 101 SER A N 1
ATOM 765 C CA . SER A 1 101 ? -57.533 -12.938 84.908 1.00 90.19 101 SER A CA 1
ATOM 766 C C . SER A 1 101 ? -58.670 -12.399 84.042 1.00 90.19 101 SER A C 1
ATOM 768 O O . SER A 1 101 ? -59.113 -11.266 84.202 1.00 90.19 101 SER A O 1
ATOM 770 N N . VAL A 1 102 ? -59.157 -13.213 83.110 1.00 92.88 102 VAL A N 1
ATOM 771 C CA . VAL A 1 102 ? -60.228 -12.863 82.174 1.00 92.88 102 VAL A CA 1
ATOM 772 C C . VAL A 1 102 ? -61.469 -13.644 82.570 1.00 92.88 102 VAL A C 1
ATOM 774 O O . VAL A 1 102 ? -61.444 -14.875 82.579 1.00 92.88 102 VAL A O 1
ATOM 777 N N . THR A 1 103 ? -62.551 -12.950 82.922 1.00 92.75 103 THR A N 1
ATOM 778 C CA . THR A 1 103 ? -63.761 -13.582 83.466 1.00 92.75 103 THR A CA 1
ATOM 779 C C . THR A 1 103 ? -65.027 -13.097 82.766 1.00 92.75 103 THR A C 1
ATOM 781 O O . THR A 1 103 ? -65.214 -11.895 82.582 1.00 92.75 103 THR A O 1
ATOM 784 N N . ILE A 1 104 ? -65.921 -14.026 82.419 1.00 92.44 104 ILE A N 1
ATOM 785 C CA . ILE A 1 104 ? -67.293 -13.745 81.975 1.00 92.44 104 ILE A CA 1
ATOM 786 C C . ILE A 1 104 ? -68.240 -14.628 82.796 1.00 92.44 104 ILE A C 1
ATOM 788 O O . ILE A 1 104 ? -68.241 -15.849 82.653 1.00 92.44 104 ILE A O 1
ATOM 792 N N . GLU A 1 105 ? -69.044 -14.004 83.662 1.00 88.25 105 GLU A N 1
ATOM 793 C CA . GLU A 1 105 ? -69.865 -14.691 84.677 1.00 88.25 105 GLU A CA 1
ATOM 794 C C . GLU A 1 105 ? -69.022 -15.638 85.555 1.00 88.25 105 GLU A C 1
ATOM 796 O O . GLU A 1 105 ? -68.187 -15.149 86.315 1.00 88.25 105 GLU A O 1
ATOM 801 N N . ASP A 1 106 ? -69.219 -16.955 85.440 1.00 85.69 106 ASP A N 1
ATOM 802 C CA . ASP A 1 106 ? -68.516 -17.990 86.213 1.00 85.69 106 ASP A CA 1
ATOM 803 C C . ASP A 1 106 ? -67.333 -18.615 85.440 1.00 85.69 106 ASP A C 1
ATOM 805 O O . ASP A 1 106 ? -66.622 -19.469 85.975 1.00 85.69 106 ASP A O 1
ATOM 809 N N . LEU A 1 107 ? -67.118 -18.234 84.172 1.00 92.69 107 LEU A N 1
ATOM 810 C CA . LEU A 1 107 ? -65.998 -18.720 83.362 1.00 92.69 107 LEU A CA 1
ATOM 811 C C . LEU A 1 107 ? -64.784 -17.816 83.559 1.00 92.69 107 LEU A C 1
ATOM 813 O O . LEU A 1 107 ? -64.842 -16.634 83.228 1.00 92.69 107 LEU A O 1
ATOM 817 N N . THR A 1 108 ? -63.678 -18.384 84.042 1.00 91.88 108 THR A N 1
ATOM 818 C CA . THR A 1 108 ? -62.401 -17.680 84.218 1.00 91.88 108 THR A CA 1
ATOM 819 C C . THR A 1 108 ? -61.295 -18.372 83.428 1.00 91.88 108 THR A C 1
ATOM 821 O O . THR A 1 108 ? -61.145 -19.593 83.496 1.00 91.88 108 THR A O 1
ATOM 824 N N . SER A 1 109 ? -60.489 -17.581 82.724 1.00 91.06 109 SER A N 1
ATOM 825 C CA . SER A 1 109 ? -59.232 -17.993 82.096 1.00 91.06 109 SER A CA 1
ATOM 826 C C . SER A 1 109 ? -58.121 -17.016 82.477 1.00 91.06 109 SER A C 1
ATOM 828 O O . SER A 1 109 ? -58.387 -15.896 82.908 1.00 91.06 109 SER A O 1
ATOM 830 N N . THR A 1 110 ? -56.868 -17.428 82.336 1.00 90.31 110 THR A N 1
ATOM 831 C CA . THR A 1 110 ? -55.705 -16.542 82.484 1.00 90.31 110 THR A CA 1
ATOM 832 C C . THR A 1 110 ? -55.200 -16.131 81.112 1.00 90.31 110 THR A C 1
ATOM 834 O O . THR A 1 110 ? -55.222 -16.953 80.202 1.00 90.31 110 THR A O 1
ATOM 837 N N . LEU A 1 111 ? -54.724 -14.898 80.988 1.00 89.12 111 LEU A N 1
ATOM 838 C CA . LEU A 1 111 ? -54.055 -14.373 79.806 1.00 89.12 111 LEU A CA 1
ATOM 839 C C . LEU A 1 111 ? -52.650 -13.910 80.194 1.00 89.12 111 LEU A C 1
ATOM 841 O O . LEU A 1 111 ? -52.496 -13.107 81.117 1.00 89.12 111 LEU A O 1
ATOM 845 N N . ASP A 1 112 ? -51.643 -14.425 79.495 1.00 89.12 112 ASP A N 1
ATOM 846 C CA . ASP A 1 112 ? -50.244 -14.022 79.650 1.00 89.12 112 ASP A CA 1
ATOM 847 C C . ASP A 1 112 ? -49.910 -12.964 78.588 1.00 89.12 112 ASP A C 1
ATOM 849 O O . ASP A 1 112 ? -49.726 -13.276 77.406 1.00 89.12 112 ASP A O 1
ATOM 853 N N . VAL A 1 113 ? -49.899 -11.696 79.008 1.00 90.56 113 VAL A N 1
ATOM 854 C CA . VAL A 1 113 ? -49.539 -10.563 78.151 1.00 90.56 113 VAL A CA 1
ATOM 855 C C . VAL A 1 113 ? -48.042 -10.333 78.277 1.00 90.56 113 VAL A C 1
ATOM 857 O O . VAL A 1 113 ? -47.542 -9.975 79.342 1.00 90.56 113 VAL A O 1
ATOM 860 N N . LYS A 1 114 ? -47.330 -10.521 77.171 1.00 91.19 114 LYS A N 1
ATOM 861 C CA . LYS A 1 114 ? -45.869 -10.576 77.104 1.00 91.19 114 LYS A CA 1
ATOM 862 C C . LYS A 1 114 ? -45.268 -9.359 76.414 1.00 91.19 114 LYS A C 1
ATOM 864 O O . LYS A 1 114 ? -45.976 -8.574 75.780 1.00 91.19 114 LYS A O 1
ATOM 869 N N . LYS A 1 115 ? -43.944 -9.186 76.507 1.00 90.44 115 LYS A N 1
ATOM 870 C CA . LYS A 1 115 ? -43.254 -8.137 75.738 1.00 90.44 115 LYS A CA 1
ATOM 871 C C . LYS A 1 115 ? -43.517 -8.339 74.228 1.00 90.44 115 LYS A C 1
ATOM 873 O O . LYS A 1 115 ? -43.250 -9.439 73.736 1.00 90.44 115 LYS A O 1
ATOM 878 N N . PRO A 1 116 ? -44.008 -7.323 73.489 1.00 90.56 116 PRO A N 1
ATOM 879 C CA . PRO A 1 116 ? -44.313 -7.461 72.066 1.00 90.56 116 PRO A CA 1
ATOM 880 C C . PRO A 1 116 ? -43.055 -7.786 71.258 1.00 90.56 116 PRO A C 1
ATOM 882 O O . PRO A 1 116 ? -41.933 -7.505 71.695 1.00 90.56 116 PRO A O 1
ATOM 885 N N . ALA A 1 117 ? -43.248 -8.394 70.088 1.00 91.50 117 ALA A N 1
ATOM 886 C CA . ALA A 1 117 ? -42.156 -8.719 69.184 1.00 91.50 117 ALA A CA 1
ATOM 887 C C . ALA A 1 117 ? -41.422 -7.440 68.747 1.00 91.50 117 ALA A C 1
ATOM 889 O O . ALA A 1 117 ? -42.038 -6.452 68.352 1.00 91.50 117 ALA A O 1
ATOM 890 N N . GLU A 1 118 ? -40.096 -7.457 68.821 1.00 93.75 118 GLU A N 1
ATOM 891 C CA . GLU A 1 118 ? -39.252 -6.300 68.524 1.00 93.75 118 GLU A CA 1
ATOM 892 C C . GLU A 1 118 ? -38.014 -6.794 67.776 1.00 93.75 118 GLU A C 1
ATOM 894 O O . GLU A 1 118 ? -37.269 -7.634 68.288 1.00 93.75 118 GLU A O 1
ATOM 899 N N . LEU A 1 119 ? -37.816 -6.310 66.549 1.00 94.81 119 LEU A N 1
ATOM 900 C CA . LEU A 1 119 ? -36.713 -6.725 65.687 1.00 94.81 119 LEU A CA 1
ATOM 901 C C . LEU A 1 119 ? -35.467 -5.884 65.960 1.00 94.81 119 LEU A C 1
ATOM 903 O O . LEU A 1 119 ? -35.498 -4.660 65.872 1.00 94.81 119 LEU A O 1
ATOM 907 N N . VAL A 1 120 ? -34.346 -6.559 66.195 1.00 94.88 120 VAL A N 1
ATOM 908 C CA . VAL A 1 120 ? -33.010 -5.962 66.161 1.00 94.88 120 VAL A CA 1
ATOM 909 C C . VAL A 1 120 ? -32.226 -6.610 65.030 1.00 94.88 120 VAL A C 1
ATOM 911 O O . VAL A 1 120 ? -32.077 -7.833 64.990 1.00 94.88 120 VAL A O 1
ATOM 914 N N . LEU A 1 121 ? -31.723 -5.786 64.115 1.00 96.12 121 LEU A N 1
ATOM 915 C CA . LEU A 1 121 ? -30.842 -6.221 63.038 1.00 96.12 121 LEU A CA 1
ATOM 916 C C . LEU A 1 121 ? -29.379 -6.133 63.483 1.00 96.12 121 LEU A C 1
ATOM 918 O O . LEU A 1 121 ? -28.965 -5.176 64.136 1.00 96.12 121 LEU A O 1
ATOM 922 N N . GLU A 1 122 ? -28.596 -7.149 63.134 1.00 95.62 122 GLU A N 1
ATOM 923 C CA . GLU A 1 122 ? -27.138 -7.091 63.217 1.00 95.62 122 GLU A CA 1
ATOM 924 C C . GLU A 1 122 ? -26.556 -6.338 62.013 1.00 95.62 122 GLU A C 1
ATOM 926 O O . GLU A 1 122 ? -27.195 -6.226 60.965 1.00 95.62 122 GLU A O 1
ATOM 931 N N . THR A 1 123 ? -25.308 -5.875 62.143 1.00 95.62 123 THR A N 1
ATOM 932 C CA . THR A 1 123 ? -24.606 -5.172 61.064 1.00 95.62 123 THR A CA 1
ATOM 933 C C . THR A 1 123 ? -24.556 -6.034 59.799 1.00 95.62 123 THR A C 1
ATOM 935 O O . THR A 1 123 ? -23.970 -7.123 59.826 1.00 95.62 123 THR A O 1
ATOM 938 N N . PRO A 1 124 ? -25.125 -5.562 58.680 1.00 96.81 124 PRO A N 1
ATOM 939 C CA . PRO A 1 124 ? -25.146 -6.316 57.443 1.00 96.81 124 PRO A CA 1
ATOM 940 C C . PRO A 1 124 ? -23.767 -6.313 56.774 1.00 96.81 124 PRO A C 1
ATOM 942 O O . PRO A 1 124 ? -22.947 -5.417 56.977 1.00 96.81 124 PRO A O 1
ATOM 945 N N . VAL A 1 125 ? -23.522 -7.312 55.931 1.00 96.44 125 VAL A N 1
ATOM 946 C CA . VAL A 1 125 ? -22.354 -7.379 55.046 1.00 96.44 125 VAL A CA 1
ATOM 947 C C . VAL A 1 125 ? -22.808 -7.565 53.607 1.00 96.44 125 VAL A C 1
ATOM 949 O O . VAL A 1 125 ? -23.705 -8.363 53.337 1.00 96.44 125 VAL A O 1
ATOM 952 N N . ILE A 1 126 ? -22.163 -6.865 52.677 1.00 97.81 126 ILE A N 1
ATOM 953 C CA . ILE A 1 126 ? -22.367 -7.036 51.237 1.00 97.81 126 ILE A CA 1
ATOM 954 C C . ILE A 1 126 ? -21.143 -7.699 50.612 1.00 97.81 126 ILE A C 1
ATOM 956 O O . ILE A 1 126 ? -20.002 -7.384 50.952 1.00 97.81 126 ILE A O 1
ATOM 960 N N . SER A 1 127 ? -21.370 -8.665 49.724 1.00 96.62 127 SER A N 1
ATOM 961 C CA . SER A 1 127 ? -20.293 -9.322 48.991 1.00 96.62 127 SER A CA 1
ATOM 962 C C . SER A 1 127 ? -20.754 -9.764 47.597 1.00 96.62 127 SER A C 1
ATOM 964 O O . SER A 1 127 ? -21.768 -10.467 47.504 1.00 96.62 127 SER A O 1
ATOM 966 N N . PRO A 1 128 ? -20.007 -9.411 46.533 1.00 97.56 128 PRO A N 1
ATOM 967 C CA . PRO A 1 128 ? -18.883 -8.459 46.522 1.00 97.56 128 PRO A CA 1
ATOM 968 C C . PRO A 1 128 ? -19.345 -6.993 46.701 1.00 97.56 128 PRO A C 1
ATOM 970 O O . PRO A 1 128 ? -20.529 -6.696 46.582 1.00 97.56 128 PRO A O 1
ATOM 973 N N . THR A 1 129 ? -18.413 -6.083 47.012 1.00 96.56 129 THR A N 1
ATOM 974 C CA . THR A 1 129 ? -18.657 -4.623 47.120 1.00 96.56 129 THR A CA 1
ATOM 975 C C . THR A 1 129 ? -18.541 -3.893 45.777 1.00 96.56 129 THR A C 1
ATOM 977 O O . THR A 1 129 ? -18.882 -2.717 45.681 1.00 96.56 129 THR A O 1
ATOM 980 N N . GLU A 1 130 ? -18.054 -4.580 44.740 1.00 96.75 130 GLU A N 1
ATOM 981 C CA . GLU A 1 130 ? -18.014 -4.102 43.359 1.00 96.75 130 GLU A CA 1
ATOM 982 C C . GLU A 1 130 ? -18.557 -5.195 42.429 1.00 96.75 130 GLU A C 1
ATOM 984 O O . GLU A 1 130 ? -18.209 -6.366 42.594 1.00 96.75 130 GLU A O 1
ATOM 989 N N . VAL A 1 131 ? -19.407 -4.821 41.474 1.00 96.94 131 VAL A N 1
ATOM 990 C CA . VAL A 1 131 ? -20.060 -5.733 40.515 1.00 96.94 131 VAL A CA 1
ATOM 991 C C . VAL A 1 131 ? -20.140 -5.103 39.126 1.00 96.94 131 VAL A C 1
ATOM 993 O O . VAL A 1 131 ? -20.156 -3.878 39.004 1.00 96.94 131 VAL A O 1
ATOM 996 N N . LEU A 1 132 ? -20.232 -5.909 38.067 1.00 96.44 132 LEU A N 1
ATOM 997 C CA . LEU A 1 132 ? -20.657 -5.421 36.750 1.00 96.44 132 LEU A CA 1
ATOM 998 C C . LEU A 1 132 ? -22.192 -5.305 36.663 1.00 96.44 132 LEU A C 1
ATOM 1000 O O . LEU A 1 132 ? -22.913 -5.953 37.423 1.00 96.44 132 LEU A O 1
ATOM 1004 N N . PRO A 1 133 ? -22.729 -4.505 35.721 1.00 96.75 133 PRO A N 1
ATOM 1005 C CA . PRO A 1 133 ? -24.161 -4.436 35.466 1.00 96.75 133 PRO A CA 1
ATOM 1006 C C . PRO A 1 133 ? -24.778 -5.819 35.242 1.00 96.75 133 PRO A C 1
ATOM 1008 O O . PRO A 1 133 ? -24.336 -6.568 34.371 1.00 96.75 133 PRO A O 1
ATOM 1011 N N . GLY A 1 134 ? -25.821 -6.139 36.006 1.00 95.06 134 GLY A N 1
ATOM 1012 C CA . GLY A 1 134 ? -26.518 -7.423 35.927 1.00 95.06 134 GLY A CA 1
ATOM 1013 C C . GLY A 1 134 ? -25.909 -8.546 36.776 1.00 95.06 134 GLY A C 1
ATOM 1014 O O . GLY A 1 134 ? -26.524 -9.607 36.879 1.00 95.06 134 GLY A O 1
ATOM 1015 N N . GLU A 1 135 ? -24.747 -8.336 37.402 1.00 97.06 135 GLU A N 1
ATOM 1016 C CA . GLU A 1 135 ? -24.191 -9.281 38.374 1.00 97.06 135 GLU A CA 1
ATOM 1017 C C . GLU A 1 135 ? -24.848 -9.126 39.752 1.00 97.06 135 GLU A C 1
ATOM 1019 O O . GLU A 1 135 ? -25.357 -8.064 40.120 1.00 97.06 135 GLU A O 1
ATOM 1024 N N . THR A 1 136 ? -24.833 -10.213 40.523 1.00 97.00 136 THR A N 1
ATOM 1025 C CA . THR A 1 136 ? -25.492 -10.284 41.828 1.00 97.00 136 THR A CA 1
ATOM 1026 C C . THR A 1 136 ? -24.530 -9.929 42.959 1.00 97.00 136 THR A C 1
ATOM 1028 O O . THR A 1 136 ? -23.522 -10.608 43.160 1.00 97.00 136 THR A O 1
ATOM 1031 N N . ALA A 1 137 ? -24.895 -8.942 43.775 1.00 97.31 137 ALA A N 1
ATOM 1032 C CA . ALA A 1 137 ? -24.332 -8.742 45.106 1.00 97.31 137 ALA A CA 1
ATOM 1033 C C . ALA A 1 137 ? -25.236 -9.399 46.158 1.00 97.31 137 ALA A C 1
ATOM 1035 O O . ALA A 1 137 ? -26.461 -9.310 46.083 1.00 97.31 137 ALA A O 1
ATOM 1036 N N . THR A 1 138 ? -24.654 -10.077 47.150 1.00 97.38 138 THR A N 1
ATOM 1037 C CA . THR A 1 138 ? -25.426 -10.670 48.253 1.00 97.38 138 THR A CA 1
ATOM 1038 C C . THR A 1 138 ? -25.273 -9.835 49.513 1.00 97.38 138 THR A C 1
ATOM 1040 O O . THR A 1 138 ? -24.150 -9.645 49.983 1.00 97.38 138 THR A O 1
ATOM 1043 N N . ILE A 1 139 ? -26.393 -9.414 50.097 1.00 97.75 139 ILE A N 1
ATOM 1044 C CA . ILE A 1 139 ? -26.437 -8.792 51.421 1.00 97.75 139 ILE A CA 1
ATOM 1045 C C . ILE A 1 139 ? -26.810 -9.871 52.434 1.00 97.75 139 ILE A C 1
ATOM 1047 O O . ILE A 1 139 ? -27.802 -10.577 52.243 1.00 97.75 139 ILE A O 1
ATOM 1051 N N . ARG A 1 140 ? -26.016 -10.015 53.497 1.00 97.12 140 ARG A N 1
ATOM 1052 C CA . ARG A 1 140 ? -26.253 -10.965 54.592 1.00 97.12 140 ARG A CA 1
ATOM 1053 C C . ARG A 1 140 ? -26.303 -10.235 55.923 1.00 97.12 140 ARG A C 1
ATOM 1055 O O . ARG A 1 140 ? -25.420 -9.433 56.211 1.00 97.12 140 ARG A O 1
ATOM 1062 N N . LEU A 1 141 ? -27.299 -10.553 56.735 1.00 96.88 141 LEU A N 1
ATOM 1063 C CA . LEU A 1 141 ? -27.446 -10.058 58.101 1.00 96.88 141 LEU A CA 1
ATOM 1064 C C . LEU A 1 141 ? -28.229 -11.059 58.942 1.00 96.88 141 LEU A C 1
ATOM 1066 O O . LEU A 1 141 ? -28.917 -11.922 58.398 1.00 96.88 141 LEU A O 1
ATOM 1070 N N . ASN A 1 142 ? -28.157 -10.921 60.260 1.00 96.38 142 ASN A N 1
ATOM 1071 C CA . ASN A 1 142 ? -29.042 -11.649 61.158 1.00 96.38 142 ASN A CA 1
ATOM 1072 C C . ASN A 1 142 ? -30.082 -10.699 61.749 1.00 96.38 142 ASN A C 1
ATOM 1074 O O . ASN A 1 142 ? -29.781 -9.546 62.053 1.00 96.38 142 ASN A O 1
ATOM 1078 N N . GLY A 1 143 ? -31.299 -11.203 61.923 1.00 95.75 143 GLY A N 1
ATOM 1079 C CA . GLY A 1 143 ? -32.377 -10.518 62.624 1.00 95.75 143 GLY A CA 1
ATOM 1080 C C . GLY A 1 143 ? -32.731 -11.295 63.879 1.00 95.75 143 GLY A C 1
ATOM 1081 O O . GLY A 1 143 ? -32.904 -12.514 63.817 1.00 95.75 143 GLY A O 1
ATOM 1082 N N . ARG A 1 144 ? -32.826 -10.602 65.014 1.00 96.38 144 ARG A N 1
ATOM 1083 C CA . ARG A 1 144 ? -33.199 -11.187 66.301 1.00 96.38 144 ARG A CA 1
ATOM 1084 C C . ARG A 1 144 ? -34.482 -10.561 66.819 1.00 96.38 144 ARG A C 1
ATOM 1086 O O . ARG A 1 144 ? -34.579 -9.339 66.890 1.00 96.38 144 ARG A O 1
ATOM 1093 N N . ASN A 1 145 ? -35.423 -11.397 67.248 1.00 95.56 145 ASN A N 1
ATOM 1094 C CA . ASN A 1 145 ? -36.596 -10.934 67.979 1.00 95.56 145 ASN A CA 1
ATOM 1095 C C . ASN A 1 145 ? -36.267 -10.847 69.477 1.00 95.56 145 ASN A C 1
ATOM 1097 O O . ASN A 1 145 ? -36.022 -11.864 70.128 1.00 95.56 145 ASN A O 1
ATOM 1101 N N . ILE A 1 146 ? -36.240 -9.631 70.024 1.00 93.81 146 ILE A N 1
ATOM 1102 C CA . ILE A 1 146 ? -35.995 -9.361 71.453 1.00 93.81 146 ILE A CA 1
ATOM 1103 C C . ILE A 1 146 ? -37.293 -9.195 72.264 1.00 93.81 146 ILE A C 1
ATOM 1105 O O . ILE A 1 146 ? -37.254 -8.733 73.412 1.00 93.81 146 ILE A O 1
ATOM 1109 N N . GLY A 1 147 ? -38.433 -9.521 71.655 1.00 91.25 147 GLY A N 1
ATOM 1110 C CA . GLY A 1 147 ? -39.722 -9.689 72.312 1.00 91.25 147 GLY A CA 1
ATOM 1111 C C . GLY A 1 147 ? -39.922 -11.098 72.867 1.00 91.25 147 GLY A C 1
ATOM 1112 O O . GLY A 1 147 ? -39.074 -11.978 72.718 1.00 91.25 147 GLY A O 1
ATOM 1113 N N . GLU A 1 148 ? -41.068 -11.300 73.507 1.00 90.56 148 GLU A N 1
ATOM 1114 C CA . GLU A 1 148 ? -41.447 -12.548 74.183 1.00 90.56 148 GLU A CA 1
ATOM 1115 C C . GLU A 1 148 ? -42.597 -13.294 73.471 1.00 90.56 148 GLU A C 1
ATOM 1117 O O . GLU A 1 148 ? -43.109 -14.302 73.968 1.00 90.56 148 GLU A O 1
ATOM 1122 N N . VAL A 1 149 ? -42.988 -12.809 72.289 1.00 91.44 149 VAL A N 1
ATOM 1123 C CA . VAL A 1 149 ? -43.953 -13.425 71.367 1.00 91.44 149 VAL A CA 1
ATOM 1124 C C . VAL A 1 149 ? -43.371 -13.480 69.954 1.00 91.44 149 VAL A C 1
ATOM 1126 O O . VAL A 1 149 ? -42.473 -12.705 69.619 1.00 91.44 149 VAL A O 1
ATOM 1129 N N . THR A 1 150 ? -43.859 -14.403 69.123 1.00 91.62 150 THR A N 1
ATOM 1130 C CA . THR A 1 150 ? -43.461 -14.512 67.710 1.00 91.62 150 THR A CA 1
ATOM 1131 C C . THR A 1 150 ? -43.894 -13.265 66.938 1.00 91.62 150 THR A C 1
ATOM 1133 O O . THR A 1 150 ? -45.039 -12.834 67.054 1.00 91.62 150 THR A O 1
ATOM 1136 N N . GLY A 1 151 ? -42.981 -12.696 66.148 1.00 89.81 151 GLY A N 1
ATOM 1137 C CA . GLY A 1 151 ? -43.237 -11.519 65.317 1.00 89.81 151 GLY A CA 1
ATOM 1138 C C . GLY A 1 151 ? -43.130 -11.824 63.831 1.00 89.81 151 GLY A C 1
ATOM 1139 O O . GLY A 1 151 ? -42.344 -12.682 63.425 1.00 89.81 151 GLY A O 1
ATOM 1140 N N . ILE A 1 152 ? -43.901 -11.092 63.030 1.00 94.00 152 ILE A N 1
ATOM 1141 C CA . ILE A 1 152 ? -43.758 -11.018 61.575 1.00 94.00 152 ILE A CA 1
ATOM 1142 C C . ILE A 1 152 ? -43.192 -9.634 61.264 1.00 94.00 152 ILE A C 1
ATOM 1144 O O . ILE A 1 152 ? -43.754 -8.631 61.701 1.00 94.00 152 ILE A O 1
ATOM 1148 N N . PHE A 1 153 ? -42.064 -9.585 60.560 1.00 95.12 153 PHE A N 1
ATOM 1149 C CA . PHE A 1 153 ? -41.348 -8.351 60.262 1.00 95.12 153 PHE A CA 1
ATOM 1150 C C . PHE A 1 153 ? -41.095 -8.218 58.765 1.00 95.12 153 PHE A C 1
ATOM 1152 O O . PHE A 1 153 ? -40.557 -9.137 58.146 1.00 95.12 153 PHE A O 1
ATOM 1159 N N . ASP A 1 154 ? -41.408 -7.048 58.219 1.00 95.75 154 ASP A N 1
ATOM 1160 C CA . ASP A 1 154 ? -41.009 -6.657 56.872 1.00 95.75 154 ASP A CA 1
ATOM 1161 C C . ASP A 1 154 ? -39.645 -5.976 56.916 1.00 95.75 154 ASP A C 1
ATOM 1163 O O . ASP A 1 154 ? -39.432 -5.006 57.647 1.00 95.75 154 ASP A O 1
ATOM 1167 N N . ILE A 1 155 ? -38.702 -6.510 56.144 1.00 96.44 155 ILE A N 1
ATOM 1168 C CA . ILE A 1 155 ? -37.356 -5.959 56.024 1.00 96.44 155 ILE A CA 1
ATOM 1169 C C . ILE A 1 155 ? -37.197 -5.400 54.618 1.00 96.44 155 ILE A C 1
ATOM 1171 O O . ILE A 1 155 ? -37.139 -6.155 53.641 1.00 96.44 155 ILE A O 1
ATOM 1175 N N . ASP A 1 156 ? -37.104 -4.078 54.542 1.00 96.75 156 ASP A N 1
ATOM 1176 C CA . ASP A 1 156 ? -36.905 -3.346 53.300 1.00 96.75 156 ASP A CA 1
ATOM 1177 C C . ASP A 1 156 ? -35.415 -3.212 52.979 1.00 96.75 156 ASP A C 1
ATOM 1179 O O . ASP A 1 156 ? -34.612 -2.738 53.788 1.00 96.75 156 ASP A O 1
ATOM 1183 N N . LEU A 1 157 ? -35.060 -3.614 51.763 1.00 97.25 157 LEU A N 1
ATOM 1184 C CA . LEU A 1 157 ? -33.805 -3.286 51.112 1.00 97.25 157 LEU A CA 1
ATOM 1185 C C . LEU A 1 157 ? -34.053 -2.096 50.188 1.00 97.25 157 LEU A C 1
ATOM 1187 O O . LEU A 1 157 ? -34.929 -2.139 49.318 1.00 97.25 157 LEU A O 1
ATOM 1191 N N . SER A 1 158 ? -33.251 -1.052 50.345 1.00 96.31 158 SER A N 1
ATOM 1192 C CA . SER A 1 158 ? -33.307 0.145 49.514 1.00 96.31 158 SER A CA 1
ATOM 1193 C C . SER A 1 158 ? -31.995 0.385 48.777 1.00 96.31 158 SER A C 1
ATOM 1195 O O . SER A 1 158 ? -30.928 -0.007 49.243 1.00 96.31 158 SER A O 1
ATOM 1197 N N . ALA A 1 159 ? -32.075 1.041 47.622 1.00 96.50 159 ALA A N 1
ATOM 1198 C CA . ALA A 1 159 ? -30.927 1.572 46.900 1.00 96.50 159 ALA A CA 1
ATOM 1199 C C . ALA A 1 159 ? -31.138 3.072 46.676 1.00 96.50 159 ALA A C 1
ATOM 1201 O O . ALA A 1 159 ? -32.153 3.486 46.117 1.00 96.50 159 ALA A O 1
ATOM 1202 N N . ASN A 1 160 ? -30.191 3.895 47.128 1.00 95.44 160 ASN A N 1
ATOM 1203 C CA . ASN A 1 160 ? -30.266 5.360 47.106 1.00 95.44 160 ASN A CA 1
ATOM 1204 C C . ASN A 1 160 ? -31.560 5.914 47.741 1.00 95.44 160 ASN A C 1
ATOM 1206 O O . ASN A 1 160 ? -32.110 6.918 47.285 1.00 95.44 160 ASN A O 1
ATOM 1210 N N . GLY A 1 161 ? -32.058 5.239 48.782 1.00 91.56 161 GLY A N 1
ATOM 1211 C CA . GLY A 1 161 ? -33.279 5.603 49.506 1.00 91.56 161 GLY A CA 1
ATOM 1212 C C . GLY A 1 161 ? -34.596 5.128 48.876 1.00 91.56 161 GLY A C 1
ATOM 1213 O O . GLY A 1 161 ? -35.647 5.343 49.474 1.00 91.56 161 GLY A O 1
ATOM 1214 N N . GLU A 1 162 ? -34.576 4.471 47.712 1.00 95.12 162 GLU A N 1
ATOM 1215 C CA . GLU A 1 162 ? -35.765 3.842 47.121 1.00 95.12 162 GLU A CA 1
ATOM 1216 C C . GLU A 1 162 ? -35.831 2.365 47.518 1.00 95.12 162 GLU A C 1
ATOM 1218 O O . GLU A 1 162 ? -34.864 1.631 47.319 1.00 95.12 162 GLU A O 1
ATOM 1223 N N . VAL A 1 163 ? -36.958 1.916 48.082 1.00 96.19 163 VAL A N 1
ATOM 1224 C CA . VAL A 1 163 ? -37.167 0.500 48.425 1.00 96.19 163 VAL A CA 1
ATOM 1225 C C . VAL A 1 163 ? -37.259 -0.320 47.141 1.00 96.19 163 VAL A C 1
ATOM 1227 O O . VAL A 1 163 ? -38.154 -0.117 46.324 1.00 96.19 163 VAL A O 1
ATOM 1230 N N . ILE A 1 164 ? -36.329 -1.259 46.975 1.00 95.88 164 ILE A N 1
ATOM 1231 C CA . ILE A 1 164 ? -36.206 -2.109 45.783 1.00 95.88 164 ILE A CA 1
ATOM 1232 C C . ILE A 1 164 ? -36.672 -3.545 46.030 1.00 95.88 164 ILE A C 1
ATOM 1234 O O . ILE A 1 164 ? -37.027 -4.249 45.086 1.00 95.88 164 ILE A O 1
ATOM 1238 N N . GLN A 1 165 ? -36.673 -3.992 47.286 1.00 96.38 165 GLN A N 1
ATOM 1239 C CA . GLN A 1 165 ? -37.124 -5.323 47.673 1.00 96.38 165 GLN A CA 1
ATOM 1240 C C . GLN A 1 165 ? -37.580 -5.314 49.133 1.00 96.38 165 GLN A C 1
ATOM 1242 O O . GLN A 1 165 ? -36.887 -4.772 49.985 1.00 96.38 165 GLN A O 1
ATOM 1247 N N . THR A 1 166 ? -38.688 -5.988 49.427 1.00 96.38 166 THR A N 1
ATOM 1248 C CA . THR A 1 166 ? -39.161 -6.239 50.796 1.00 96.38 166 THR A CA 1
ATOM 1249 C C . THR A 1 166 ? -39.158 -7.738 51.048 1.00 96.38 166 THR A C 1
ATOM 1251 O O . THR A 1 166 ? -39.535 -8.524 50.171 1.00 96.38 166 THR A O 1
ATOM 1254 N N . LYS A 1 167 ? -38.716 -8.151 52.236 1.00 95.94 167 LYS A N 1
ATOM 1255 C CA . LYS A 1 167 ? -38.747 -9.547 52.666 1.00 95.94 167 LYS A CA 1
ATOM 1256 C C . LYS A 1 167 ? -39.444 -9.672 54.013 1.00 95.94 167 LYS A C 1
ATOM 1258 O O . LYS A 1 167 ? -38.914 -9.212 55.019 1.00 95.94 167 LYS A O 1
ATOM 1263 N N . GLU A 1 168 ? -40.585 -10.348 54.010 1.00 96.62 168 GLU A N 1
ATOM 1264 C CA . GLU A 1 168 ? -41.301 -10.724 55.226 1.00 96.62 168 GLU A CA 1
ATOM 1265 C C . GLU A 1 168 ? -40.590 -11.908 55.899 1.00 96.62 168 GLU A C 1
ATOM 1267 O O . GLU A 1 168 ? -40.231 -12.898 55.246 1.00 96.62 168 GLU A O 1
ATOM 1272 N N . VAL A 1 169 ? -40.365 -11.811 57.208 1.00 95.38 169 VAL A N 1
ATOM 1273 C CA . VAL A 1 169 ? -39.774 -12.877 58.019 1.00 95.38 169 VAL A CA 1
ATOM 1274 C C . VAL A 1 169 ? -40.544 -13.080 59.317 1.00 95.38 169 VAL A C 1
ATOM 1276 O O . VAL A 1 169 ? -40.907 -12.127 60.000 1.00 95.38 169 VAL A O 1
ATOM 1279 N N . THR A 1 170 ? -40.756 -14.340 59.690 1.00 95.56 170 THR A N 1
ATOM 1280 C CA . THR A 1 170 ? -41.328 -14.713 60.989 1.00 95.56 170 THR A CA 1
ATOM 1281 C C . THR A 1 170 ? -40.209 -15.162 61.919 1.00 95.56 170 THR A C 1
ATOM 1283 O O . THR A 1 170 ? -39.434 -16.050 61.560 1.00 95.56 170 THR A O 1
ATOM 1286 N N . ILE A 1 171 ? -40.110 -14.549 63.099 1.00 95.06 171 ILE A N 1
ATOM 1287 C CA . ILE A 1 171 ? -39.060 -14.845 64.079 1.00 95.06 171 ILE A CA 1
ATOM 1288 C C . ILE A 1 171 ? -39.711 -15.140 65.426 1.00 95.06 171 ILE A C 1
ATOM 1290 O O . ILE A 1 171 ? -40.350 -14.271 66.031 1.00 95.06 171 ILE A O 1
ATOM 1294 N N . ASP A 1 172 ? -39.533 -16.371 65.899 1.00 94.06 172 ASP A N 1
ATOM 1295 C CA . ASP A 1 172 ? -40.004 -16.786 67.216 1.00 94.06 172 ASP A CA 1
ATOM 1296 C C . ASP A 1 172 ? -39.311 -16.000 68.336 1.00 94.06 172 ASP A C 1
ATOM 1298 O O . ASP A 1 172 ? -38.230 -15.430 68.175 1.00 94.06 172 ASP A O 1
ATOM 1302 N N . SER A 1 173 ? -39.965 -15.944 69.493 1.00 91.94 173 SER A N 1
ATOM 1303 C CA . SER A 1 173 ? -39.468 -15.235 70.674 1.00 91.94 173 SER A CA 1
ATOM 1304 C C . SER A 1 173 ? -38.030 -15.634 71.029 1.00 91.94 173 SER A C 1
ATOM 1306 O O . SER A 1 173 ? -37.761 -16.793 71.341 1.00 91.94 173 SER A O 1
ATOM 1308 N N . GLY A 1 174 ? -37.120 -14.659 71.078 1.00 90.38 174 GLY A N 1
ATOM 1309 C CA . GLY A 1 174 ? -35.722 -14.853 71.469 1.00 90.38 174 GLY A CA 1
ATOM 1310 C C . GLY A 1 174 ? -34.817 -15.477 70.399 1.00 90.38 174 GLY A C 1
ATOM 1311 O O . GLY A 1 174 ? -33.600 -15.506 70.614 1.00 90.38 174 GLY A O 1
ATOM 1312 N N . GLU A 1 175 ? -35.377 -15.928 69.273 1.00 96.56 175 GLU A N 1
ATOM 1313 C CA . GLU A 1 175 ? -34.644 -16.546 68.168 1.00 96.56 175 GLU A CA 1
ATOM 1314 C C . GLU A 1 175 ? -33.920 -15.510 67.298 1.00 96.56 175 GLU A C 1
ATOM 1316 O O . GLU A 1 175 ? -34.308 -14.339 67.195 1.00 96.56 175 GLU A O 1
ATOM 1321 N N . THR A 1 176 ? -32.860 -15.980 66.639 1.00 95.88 176 THR A N 1
ATOM 1322 C CA . THR A 1 176 ? -32.101 -15.233 65.634 1.00 95.88 176 THR A CA 1
ATOM 1323 C C . THR A 1 176 ? -32.129 -16.007 64.325 1.00 95.88 176 THR A C 1
ATOM 1325 O O . THR A 1 176 ? -31.760 -17.180 64.291 1.00 95.88 176 THR A O 1
ATOM 1328 N N . ILE A 1 177 ? -32.499 -15.346 63.230 1.00 96.62 177 ILE A N 1
ATOM 1329 C CA . ILE A 1 177 ? -32.494 -15.945 61.892 1.00 96.62 177 ILE A CA 1
ATOM 1330 C C . ILE A 1 177 ? -31.499 -15.240 60.973 1.00 96.62 177 ILE A C 1
ATOM 1332 O O . ILE A 1 177 ? -31.279 -14.033 61.076 1.00 96.62 177 ILE A O 1
ATOM 1336 N N . ALA A 1 178 ? -30.932 -15.997 60.035 1.00 96.19 178 ALA A N 1
ATOM 1337 C CA . ALA A 1 178 ? -30.120 -15.448 58.957 1.00 96.19 178 ALA A CA 1
ATOM 1338 C C . ALA A 1 178 ? -31.012 -14.962 57.809 1.00 96.19 178 ALA A C 1
ATOM 1340 O O . ALA A 1 178 ? -31.889 -15.683 57.325 1.00 96.19 178 ALA A O 1
ATOM 1341 N N . ILE A 1 179 ? -30.751 -13.750 57.338 1.00 96.25 179 ILE A N 1
ATOM 1342 C CA . ILE A 1 179 ? -31.484 -13.085 56.268 1.00 96.25 179 ILE A CA 1
ATOM 1343 C C . ILE A 1 179 ? -30.501 -12.782 55.140 1.00 96.25 179 ILE A C 1
ATOM 1345 O O . ILE A 1 179 ? -29.413 -12.255 55.358 1.00 96.25 179 ILE A O 1
ATOM 1349 N N . ASN A 1 180 ? -30.897 -13.131 53.918 1.00 96.31 180 ASN A N 1
ATOM 1350 C CA . ASN A 1 180 ? -30.124 -12.865 52.712 1.00 96.31 180 ASN A CA 1
ATOM 1351 C C . ASN A 1 180 ? -31.000 -12.157 51.676 1.00 96.31 180 ASN A C 1
ATOM 1353 O O . ASN A 1 180 ? -32.155 -12.570 51.478 1.00 96.31 180 ASN A O 1
ATOM 1357 N N . PHE A 1 181 ? -30.417 -11.161 51.012 1.00 97.56 181 PHE A N 1
ATOM 1358 C CA . PHE A 1 181 ? -30.949 -10.497 49.825 1.00 97.56 181 PHE A CA 1
ATOM 1359 C C . PHE A 1 181 ? -29.984 -10.679 48.652 1.00 97.56 181 PHE A C 1
ATOM 1361 O O . PHE A 1 181 ? -28.766 -10.625 48.832 1.00 97.56 181 PHE A O 1
ATOM 1368 N N . GLU A 1 182 ? -30.540 -10.869 47.460 1.00 96.94 182 GLU A N 1
ATOM 1369 C CA . GLU A 1 182 ? -29.804 -10.862 46.197 1.00 96.94 182 GLU A CA 1
ATOM 1370 C C . GLU A 1 182 ? -30.133 -9.564 45.463 1.00 96.94 182 GLU A C 1
ATOM 1372 O O . GLU A 1 182 ? -31.292 -9.295 45.157 1.00 96.94 182 GLU A O 1
ATOM 1377 N N . LEU A 1 183 ? -29.110 -8.757 45.200 1.00 96.69 183 LEU A N 1
ATOM 1378 C CA . LEU A 1 183 ? -29.232 -7.446 44.581 1.00 96.69 183 LEU A CA 1
ATOM 1379 C C . LEU A 1 183 ? -28.603 -7.464 43.191 1.00 96.69 183 LEU A C 1
ATOM 1381 O O . LEU A 1 183 ? -27.429 -7.802 43.053 1.00 96.69 183 LEU A O 1
ATOM 1385 N N . ILE A 1 184 ? -29.371 -7.059 42.179 1.00 96.94 184 ILE A N 1
ATOM 1386 C CA . ILE A 1 184 ? -28.909 -6.912 40.797 1.00 96.94 184 ILE A CA 1
ATOM 1387 C C . ILE A 1 184 ? -29.199 -5.485 40.334 1.00 96.94 184 ILE A C 1
ATOM 1389 O O . ILE A 1 184 ? -30.354 -5.061 40.281 1.00 96.94 184 ILE A O 1
ATOM 1393 N N . LEU A 1 185 ? -28.149 -4.753 39.966 1.00 96.31 185 LEU A N 1
ATOM 1394 C CA . LEU A 1 185 ? -28.229 -3.391 39.440 1.00 96.31 185 LEU A CA 1
ATOM 1395 C C . LEU A 1 185 ? -27.659 -3.355 38.019 1.00 96.31 185 LEU A C 1
ATOM 1397 O O . LEU A 1 185 ? -26.624 -3.952 37.741 1.00 96.31 185 LEU A O 1
ATOM 1401 N N . ASN A 1 186 ? -28.336 -2.654 37.107 1.00 95.88 186 ASN A N 1
ATOM 1402 C CA . ASN A 1 186 ? -28.010 -2.666 35.671 1.00 95.88 186 ASN A CA 1
ATOM 1403 C C . ASN A 1 186 ? -27.350 -1.374 35.169 1.00 95.88 186 ASN A C 1
ATOM 1405 O O . ASN A 1 186 ? -27.029 -1.267 33.987 1.00 95.88 186 ASN A O 1
ATOM 1409 N N . ILE A 1 187 ? -27.190 -0.374 36.033 1.00 95.75 187 ILE A N 1
ATOM 1410 C CA . ILE A 1 187 ? -26.654 0.937 35.664 1.00 95.75 187 ILE A CA 1
ATOM 1411 C C . ILE A 1 187 ? -25.338 1.135 36.431 1.00 95.75 187 ILE A C 1
ATOM 1413 O O . ILE A 1 187 ? -25.329 0.950 37.644 1.00 95.75 187 ILE A O 1
ATOM 1417 N N . PRO A 1 188 ? -24.224 1.479 35.758 1.00 96.56 188 PRO A N 1
ATOM 1418 C CA . PRO A 1 188 ? -22.976 1.808 36.440 1.00 96.56 188 PRO A CA 1
ATOM 1419 C C . PRO A 1 188 ? -23.118 3.019 37.368 1.00 96.56 188 PRO A C 1
ATOM 1421 O O . PRO A 1 188 ? -23.761 4.008 37.010 1.00 96.56 188 PRO A O 1
ATOM 1424 N N . GLY A 1 189 ? -22.476 2.969 38.531 1.00 96.12 189 GLY A N 1
ATOM 1425 C CA . GLY A 1 189 ? -22.532 4.038 39.522 1.00 96.12 189 GLY A CA 1
ATOM 1426 C C . GLY A 1 189 ? -22.181 3.580 40.932 1.00 96.12 189 GLY A C 1
ATOM 1427 O O . GLY A 1 189 ? -21.978 2.396 41.191 1.00 96.12 189 GLY A O 1
ATOM 1428 N N . GLN A 1 190 ? -22.108 4.544 41.846 1.00 97.25 190 GLN A N 1
ATOM 1429 C CA . GLN A 1 190 ? -22.055 4.277 43.282 1.00 97.25 190 GLN A CA 1
ATOM 1430 C C . GLN A 1 190 ? -23.475 4.247 43.841 1.00 97.25 190 GLN A C 1
ATOM 1432 O O . GLN A 1 190 ? -24.275 5.132 43.528 1.00 97.25 190 GLN A O 1
ATOM 1437 N N . TYR A 1 191 ? -23.761 3.237 44.654 1.00 97.38 191 TYR A N 1
ATOM 1438 C CA . TYR A 1 191 ? -25.060 3.020 45.271 1.00 97.38 191 TYR A CA 1
ATOM 1439 C C . TYR A 1 191 ? -24.922 2.928 46.784 1.00 97.38 191 TYR A C 1
ATOM 1441 O O . TYR A 1 191 ? -24.098 2.169 47.291 1.00 97.38 191 TYR A O 1
ATOM 1449 N N . ASP A 1 192 ? -25.780 3.671 47.473 1.00 97.44 192 ASP A N 1
ATOM 1450 C CA . ASP A 1 192 ? -26.000 3.548 48.909 1.00 97.44 192 ASP A CA 1
ATOM 1451 C C . ASP A 1 192 ? -27.109 2.518 49.156 1.00 97.44 192 ASP A C 1
ATOM 1453 O O . ASP A 1 192 ? -28.261 2.728 48.765 1.00 97.44 192 ASP A O 1
ATOM 1457 N N . ILE A 1 193 ? -26.758 1.373 49.739 1.00 98.06 193 ILE A N 1
ATOM 1458 C CA . ILE A 1 193 ? -27.671 0.256 49.988 1.00 98.06 193 ILE A CA 1
ATOM 1459 C C . ILE A 1 193 ? -28.140 0.302 51.440 1.00 98.06 193 ILE A C 1
ATOM 1461 O O . ILE A 1 193 ? -27.377 -0.004 52.358 1.00 98.06 193 ILE A O 1
ATOM 1465 N N . GLY A 1 194 ? -29.407 0.666 51.638 1.00 96.69 194 GLY A N 1
ATOM 1466 C CA . GLY A 1 194 ? -30.018 0.803 52.957 1.00 96.69 194 GLY A CA 1
ATOM 1467 C C . GLY A 1 194 ? -30.770 -0.455 53.391 1.00 96.69 194 GLY A C 1
ATOM 1468 O O . GLY A 1 194 ? -31.537 -1.016 52.606 1.00 96.69 194 GLY A O 1
ATOM 1469 N N . ILE A 1 195 ? -30.589 -0.874 54.646 1.00 96.25 195 ILE A N 1
ATOM 1470 C CA . ILE A 1 195 ? -31.357 -1.950 55.292 1.00 96.25 195 ILE A CA 1
ATOM 1471 C C . ILE A 1 195 ? -31.553 -1.650 56.785 1.00 96.25 195 ILE A C 1
ATOM 1473 O O . ILE A 1 195 ? -30.600 -1.628 57.567 1.00 96.25 195 ILE A O 1
ATOM 1477 N N . GLY A 1 196 ? -32.800 -1.396 57.190 1.00 90.12 196 GLY A N 1
ATOM 1478 C CA . GLY A 1 196 ? -33.084 -0.811 58.505 1.00 90.12 196 GLY A CA 1
ATOM 1479 C C . GLY A 1 196 ? -32.351 0.525 58.678 1.00 90.12 196 GLY A C 1
ATOM 1480 O O . GLY A 1 196 ? -32.442 1.389 57.812 1.00 90.12 196 GLY A O 1
ATOM 1481 N N . ASP A 1 197 ? -31.576 0.660 59.756 1.00 90.94 197 ASP A N 1
ATOM 1482 C CA . ASP A 1 197 ? -30.738 1.842 60.026 1.00 90.94 197 ASP A CA 1
ATOM 1483 C C . ASP A 1 197 ? -29.308 1.732 59.445 1.00 90.94 197 ASP A C 1
ATOM 1485 O O . ASP A 1 197 ? -28.457 2.594 59.687 1.00 90.94 197 ASP A O 1
ATOM 1489 N N . HIS A 1 198 ? -28.996 0.653 58.719 1.00 95.94 198 HIS A N 1
ATOM 1490 C CA . HIS A 1 198 ? -27.663 0.398 58.174 1.00 95.94 198 HIS A CA 1
ATOM 1491 C C . HIS A 1 198 ? -27.541 0.818 56.709 1.00 95.94 198 HIS A C 1
ATOM 1493 O O . HIS A 1 198 ? -28.474 0.656 55.929 1.00 95.94 198 HIS A O 1
ATOM 1499 N N . HIS A 1 199 ? -26.340 1.267 56.341 1.00 95.94 199 HIS A N 1
ATOM 1500 C CA . HIS A 1 199 ? -25.966 1.681 54.991 1.00 95.94 199 HIS A CA 1
ATOM 1501 C C . HIS A 1 199 ? -24.696 0.947 54.547 1.00 95.94 199 HIS A C 1
ATOM 1503 O O . HIS A 1 199 ? -23.751 0.804 55.330 1.00 95.94 199 HIS A O 1
ATOM 1509 N N . LEU A 1 200 ? -24.687 0.462 53.306 1.00 97.19 200 LEU A N 1
ATOM 1510 C CA . LEU A 1 200 ? -23.575 -0.252 52.680 1.00 97.19 200 LEU A CA 1
ATOM 1511 C C . LEU A 1 200 ? -23.269 0.360 51.314 1.00 97.19 200 LEU A C 1
ATOM 1513 O O . LEU A 1 200 ? -24.181 0.621 50.537 1.00 97.19 200 LEU A O 1
ATOM 1517 N N . ASP A 1 201 ? -21.989 0.495 50.986 1.00 97.19 201 ASP A N 1
ATOM 1518 C CA . ASP A 1 201 ? -21.572 0.956 49.664 1.00 97.19 201 ASP A CA 1
ATOM 1519 C C . ASP A 1 201 ? -21.504 -0.218 48.672 1.00 97.19 201 ASP A C 1
ATOM 1521 O O . ASP A 1 201 ? -20.867 -1.244 48.940 1.00 97.19 201 ASP A O 1
ATOM 1525 N N . LEU A 1 202 ? -22.123 -0.050 47.500 1.00 97.75 202 LEU A N 1
ATOM 1526 C CA . LEU A 1 202 ? -21.975 -0.944 46.350 1.00 97.75 202 LEU A CA 1
ATOM 1527 C C . LEU A 1 202 ? -21.592 -0.140 45.107 1.00 97.75 202 LEU A C 1
ATOM 1529 O O . LEU A 1 202 ? -22.338 0.736 44.666 1.00 97.75 202 LEU A O 1
ATOM 1533 N N . LYS A 1 203 ? -20.467 -0.493 44.481 1.00 97.56 203 LYS A N 1
ATOM 1534 C CA . LYS A 1 203 ? -20.056 0.092 43.203 1.00 97.56 203 LYS A CA 1
ATOM 1535 C C . LYS A 1 203 ? -20.439 -0.819 42.039 1.00 97.56 203 LYS A C 1
ATOM 1537 O O . LYS A 1 203 ? -19.949 -1.940 41.934 1.00 97.56 203 LYS A O 1
ATOM 1542 N N . VAL A 1 204 ? -21.255 -0.323 41.118 1.00 97.56 204 VAL A N 1
ATOM 1543 C CA . VAL A 1 204 ? -21.496 -0.978 39.827 1.00 97.56 204 VAL A CA 1
ATOM 1544 C C . VAL A 1 204 ? -20.505 -0.405 38.815 1.00 97.56 204 VAL A C 1
ATOM 1546 O O . VAL A 1 204 ? -20.604 0.765 38.439 1.00 97.56 204 VAL A O 1
ATOM 1549 N N . LEU A 1 205 ? -19.527 -1.208 38.405 1.00 96.50 205 LEU A N 1
ATOM 1550 C CA . LEU A 1 205 ? -18.428 -0.792 37.534 1.00 96.50 205 LEU A CA 1
ATOM 1551 C C . LEU A 1 205 ? -18.915 -0.521 36.109 1.00 96.50 205 LEU A C 1
ATOM 1553 O O . LEU A 1 205 ? -19.761 -1.239 35.574 1.00 96.50 205 LEU A O 1
ATOM 1557 N N . LYS A 1 206 ? -18.342 0.484 35.442 1.00 96.31 206 LYS A N 1
ATOM 1558 C CA . LYS A 1 206 ? -18.601 0.701 34.012 1.00 96.31 206 LYS A CA 1
ATOM 1559 C C . LYS A 1 206 ? -17.902 -0.387 33.166 1.00 96.31 206 LYS A C 1
ATOM 1561 O O . LYS A 1 206 ? -16.677 -0.499 33.255 1.00 96.31 206 LYS A O 1
ATOM 1566 N N . PRO A 1 207 ? -18.619 -1.161 32.320 1.00 96.25 207 PRO A N 1
ATOM 1567 C CA . PRO A 1 207 ? -18.003 -2.150 31.428 1.00 96.25 207 PRO A CA 1
ATOM 1568 C C . PRO A 1 207 ? -16.984 -1.530 30.464 1.00 96.25 207 PRO A C 1
ATOM 1570 O O . PRO A 1 207 ? -17.048 -0.330 30.191 1.00 96.25 207 PRO A O 1
ATOM 1573 N N . ALA A 1 208 ? -16.082 -2.350 29.915 1.00 95.75 208 ALA A N 1
ATOM 1574 C CA . ALA A 1 208 ? -15.121 -1.902 28.910 1.00 95.75 208 ALA A CA 1
ATOM 1575 C C . ALA A 1 208 ? -15.845 -1.316 27.682 1.00 95.75 208 ALA A C 1
ATOM 1577 O O . ALA A 1 208 ? -16.721 -1.953 27.094 1.00 95.75 208 ALA A O 1
ATOM 1578 N N . GLU A 1 209 ? -15.464 -0.103 27.290 1.00 96.38 209 GLU A N 1
ATOM 1579 C CA . GLU A 1 209 ? -16.057 0.634 26.172 1.00 96.38 209 GLU A CA 1
ATOM 1580 C C . GLU A 1 209 ? -14.931 1.293 25.373 1.00 96.38 209 GLU A C 1
ATOM 1582 O O . GLU A 1 209 ? -14.249 2.182 25.875 1.00 96.38 209 GLU A O 1
ATOM 1587 N N . PHE A 1 210 ? -14.713 0.857 24.132 1.00 96.12 210 PHE A N 1
ATOM 1588 C CA . PHE A 1 210 ? -13.542 1.269 23.358 1.00 96.12 210 PHE A CA 1
ATOM 1589 C C . PHE A 1 210 ? -13.822 2.437 22.421 1.00 96.12 210 PHE A C 1
ATOM 1591 O O . PHE A 1 210 ? -14.790 2.432 21.660 1.00 96.12 210 PHE A O 1
ATOM 1598 N N . GLN A 1 211 ? -12.903 3.397 22.405 1.00 95.94 211 GLN A N 1
ATOM 1599 C CA . GLN A 1 211 ? -12.902 4.512 21.471 1.00 95.94 211 GLN A CA 1
ATOM 1600 C C . GLN A 1 211 ? -11.562 4.592 20.740 1.00 95.94 211 GLN A C 1
ATOM 1602 O O . GLN A 1 211 ? -10.505 4.624 21.362 1.00 95.94 211 GLN A O 1
ATOM 1607 N N . ILE A 1 212 ? -11.614 4.681 19.408 1.00 94.44 212 ILE A N 1
ATOM 1608 C CA . ILE A 1 212 ? -10.431 4.882 18.563 1.00 94.44 212 ILE A CA 1
ATOM 1609 C C . ILE A 1 212 ? -10.348 6.344 18.118 1.00 94.44 212 ILE A C 1
ATOM 1611 O O . ILE A 1 212 ? -11.288 6.906 17.531 1.00 94.44 212 ILE A O 1
ATOM 1615 N N . SER A 1 213 ? -9.197 6.966 18.357 1.00 92.75 213 SER A N 1
ATOM 1616 C CA . SER A 1 213 ? -8.925 8.358 18.007 1.00 92.75 213 SER A CA 1
ATOM 1617 C C . SER A 1 213 ? -7.513 8.559 17.451 1.00 92.75 213 SER A C 1
ATOM 1619 O O . SER A 1 213 ? -6.672 7.674 17.536 1.00 92.75 213 SER A O 1
ATOM 1621 N N . GLY A 1 214 ? -7.274 9.722 16.834 1.00 85.56 214 GLY A N 1
ATOM 1622 C CA . GLY A 1 214 ? -5.935 10.153 16.421 1.00 85.56 214 GLY A CA 1
ATOM 1623 C C . GLY A 1 214 ? -5.231 9.229 15.425 1.00 85.56 214 GLY A C 1
ATOM 1624 O O . GLY A 1 214 ? -4.221 8.643 15.784 1.00 85.56 214 GLY A O 1
ATOM 1625 N N . LEU A 1 215 ? -5.720 9.143 14.180 1.00 92.88 215 LEU A N 1
ATOM 1626 C CA . LEU A 1 215 ? -4.979 8.482 13.099 1.00 92.88 215 LEU A CA 1
ATOM 1627 C C . LEU A 1 215 ? -3.814 9.386 12.675 1.00 92.88 215 LEU A C 1
ATOM 1629 O O . LEU A 1 215 ? -4.042 10.523 12.258 1.00 92.88 215 LEU A O 1
ATOM 1633 N N . LYS A 1 216 ? -2.585 8.888 12.801 1.00 93.81 216 LYS A N 1
ATOM 1634 C CA . LYS A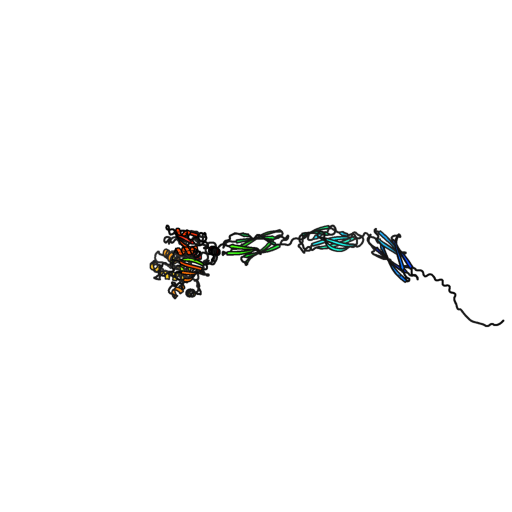 1 216 ? -1.358 9.574 12.382 1.00 93.81 216 LYS A CA 1
ATOM 1635 C C . LYS A 1 216 ? -0.594 8.705 11.395 1.00 93.81 216 LYS A C 1
ATOM 1637 O O . LYS A 1 216 ? -0.569 7.485 11.535 1.00 93.81 216 LYS A O 1
ATOM 1642 N N . ILE A 1 217 ? 0.035 9.346 10.420 1.00 95.69 217 ILE A N 1
ATOM 1643 C CA . ILE A 1 217 ? 0.867 8.697 9.407 1.00 95.69 217 ILE A CA 1
ATOM 1644 C C . ILE A 1 217 ? 2.243 9.355 9.461 1.00 95.69 217 ILE A C 1
ATOM 1646 O O . ILE A 1 217 ? 2.339 10.573 9.604 1.00 95.69 217 ILE A O 1
ATOM 1650 N N . SER A 1 218 ? 3.299 8.547 9.412 1.00 95.56 218 SER A N 1
ATOM 1651 C CA . SER A 1 218 ? 4.680 9.018 9.369 1.00 95.56 218 SER A CA 1
ATOM 1652 C C . SER A 1 218 ? 5.487 8.186 8.368 1.00 95.56 218 SER A C 1
ATOM 1654 O O . SER A 1 218 ? 5.482 6.957 8.487 1.00 95.56 218 SER A O 1
ATOM 1656 N N . PRO A 1 219 ? 6.202 8.815 7.420 1.00 95.56 219 PRO A N 1
ATOM 1657 C CA . PRO A 1 219 ? 6.254 10.266 7.170 1.00 95.56 219 PRO A CA 1
ATOM 1658 C C . PRO A 1 219 ? 4.939 10.827 6.582 1.00 95.56 219 PRO A C 1
ATOM 1660 O O . PRO A 1 219 ? 4.092 10.065 6.128 1.00 95.56 219 PRO A O 1
ATOM 1663 N N . GLU A 1 220 ? 4.770 12.157 6.589 1.00 91.44 220 GLU A N 1
ATOM 1664 C CA . GLU A 1 220 ? 3.585 12.835 6.016 1.00 91.44 220 GLU A CA 1
ATOM 1665 C C . GLU A 1 220 ? 3.549 12.780 4.479 1.00 91.44 220 GLU A C 1
ATOM 1667 O O . GLU A 1 220 ? 2.476 12.678 3.890 1.00 91.44 220 GLU A O 1
ATOM 1672 N N . GLU A 1 221 ? 4.722 12.801 3.842 1.00 91.00 221 GLU A N 1
ATOM 1673 C CA . GLU A 1 221 ? 4.903 12.663 2.393 1.00 91.00 221 GLU A CA 1
ATOM 1674 C C . GLU A 1 221 ? 5.749 11.412 2.109 1.00 91.00 221 GLU A C 1
ATOM 1676 O O . GLU A 1 221 ? 6.960 11.509 1.889 1.00 91.00 221 GLU A O 1
ATOM 1681 N N . PRO A 1 222 ? 5.159 10.210 2.209 1.00 93.00 222 PRO A N 1
ATOM 1682 C CA . PRO A 1 222 ? 5.886 8.969 1.988 1.00 93.00 222 PRO A CA 1
ATOM 1683 C C . PRO A 1 222 ? 6.260 8.789 0.520 1.00 93.00 222 PRO A C 1
ATOM 1685 O O . PRO A 1 222 ? 5.497 9.137 -0.385 1.00 93.00 222 PRO A O 1
ATOM 1688 N N . VAL A 1 223 ? 7.422 8.178 0.296 1.00 89.50 223 VAL A N 1
ATOM 1689 C CA . VAL A 1 223 ? 7.826 7.700 -1.027 1.00 89.50 223 VAL A CA 1
ATOM 1690 C C . VAL A 1 223 ? 7.717 6.182 -1.129 1.00 89.50 223 VAL A C 1
ATOM 1692 O O . VAL A 1 223 ? 7.661 5.475 -0.121 1.00 89.50 223 VAL A O 1
ATOM 1695 N N . THR A 1 224 ? 7.692 5.660 -2.349 1.00 89.19 224 THR A N 1
ATOM 1696 C CA . THR A 1 224 ? 7.732 4.214 -2.588 1.00 89.19 224 THR A CA 1
ATOM 1697 C C . THR A 1 224 ? 8.983 3.571 -1.998 1.00 89.19 224 THR A C 1
ATOM 1699 O O . THR A 1 224 ? 10.032 4.204 -1.876 1.00 89.19 224 THR A O 1
ATOM 1702 N N . ASN A 1 225 ? 8.876 2.290 -1.640 1.00 86.25 225 ASN A N 1
ATOM 1703 C CA . ASN A 1 225 ? 9.936 1.503 -1.005 1.00 86.25 225 ASN A CA 1
ATOM 1704 C C . ASN A 1 225 ? 10.405 2.044 0.362 1.00 86.25 225 ASN A C 1
ATOM 1706 O O . ASN A 1 225 ? 11.446 1.630 0.875 1.00 86.25 225 ASN A O 1
ATOM 1710 N N . GLN A 1 226 ? 9.632 2.942 0.978 1.00 89.50 226 GLN A N 1
ATOM 1711 C CA . GLN A 1 226 ? 9.858 3.441 2.329 1.00 89.50 226 GLN A CA 1
ATOM 1712 C C . GLN A 1 226 ? 8.905 2.776 3.325 1.00 89.50 226 GLN A C 1
ATOM 1714 O O . GLN A 1 226 ? 7.751 2.487 3.016 1.00 89.50 226 GLN A O 1
ATOM 1719 N N . ASP A 1 227 ? 9.379 2.572 4.553 1.00 95.00 227 ASP A N 1
ATOM 1720 C CA . ASP A 1 227 ? 8.505 2.201 5.662 1.00 95.00 227 ASP A CA 1
ATOM 1721 C C . ASP A 1 227 ? 7.565 3.348 6.035 1.00 95.00 227 ASP A C 1
ATOM 1723 O O . ASP A 1 227 ? 8.008 4.446 6.382 1.00 95.00 227 ASP A O 1
ATOM 1727 N N . ILE A 1 228 ? 6.270 3.054 6.034 1.00 96.38 228 ILE A N 1
ATOM 1728 C CA . ILE A 1 228 ? 5.201 3.955 6.446 1.00 96.38 228 ILE A CA 1
ATOM 1729 C C . ILE A 1 228 ? 4.615 3.425 7.750 1.00 96.38 228 ILE A C 1
ATOM 1731 O O . ILE A 1 228 ? 4.182 2.272 7.846 1.00 96.38 228 ILE A O 1
ATOM 1735 N N . PHE A 1 229 ? 4.593 4.280 8.767 1.00 96.62 229 PHE A N 1
ATOM 1736 C CA . PHE A 1 229 ? 4.038 3.979 10.077 1.00 96.62 229 PHE A CA 1
ATOM 1737 C C . PHE A 1 229 ? 2.667 4.625 10.213 1.00 96.62 229 PHE A C 1
ATOM 1739 O O . PHE A 1 229 ? 2.524 5.833 10.029 1.00 96.62 229 PHE A O 1
ATOM 1746 N N . VAL A 1 230 ? 1.669 3.823 10.572 1.00 96.69 230 VAL A N 1
ATOM 1747 C CA . VAL A 1 230 ? 0.307 4.294 10.833 1.00 96.69 230 VAL A CA 1
ATOM 1748 C C . VAL A 1 230 ? -0.006 4.024 12.288 1.00 96.69 230 VAL A C 1
ATOM 1750 O O . VAL A 1 230 ? 0.084 2.881 12.734 1.00 96.69 230 VAL A O 1
ATOM 1753 N N . SER A 1 231 ? -0.369 5.056 13.037 1.00 95.00 231 SER A N 1
ATOM 1754 C CA . SER A 1 231 ? -0.713 4.913 14.444 1.00 95.00 231 SER A CA 1
ATOM 1755 C C . SER A 1 231 ? -2.096 5.439 14.766 1.00 95.00 231 SER A C 1
ATOM 1757 O O . SER A 1 231 ? -2.628 6.315 14.083 1.00 95.00 231 SER A O 1
ATOM 1759 N N . THR A 1 232 ? -2.694 4.863 15.804 1.00 96.25 232 THR A N 1
ATOM 1760 C CA . THR A 1 232 ? -3.954 5.320 16.381 1.00 96.25 232 THR A CA 1
ATOM 1761 C C . THR A 1 232 ? -3.922 5.163 17.893 1.00 96.25 232 THR A C 1
ATOM 1763 O O . THR A 1 232 ? -3.244 4.283 18.414 1.00 96.25 232 THR A O 1
ATOM 1766 N N . GLU A 1 233 ? -4.706 5.967 18.598 1.00 96.81 233 GLU A N 1
ATOM 1767 C CA . GLU A 1 233 ? -4.953 5.798 20.027 1.00 96.81 233 GLU A CA 1
ATOM 1768 C C . GLU A 1 233 ? -6.230 4.980 20.254 1.00 96.81 233 GLU A C 1
ATOM 1770 O O . GLU A 1 233 ? -7.277 5.274 19.667 1.00 96.81 233 GLU A O 1
ATOM 1775 N N . LEU A 1 234 ? -6.140 3.964 21.111 1.00 97.25 234 LEU A N 1
ATOM 1776 C CA . LEU A 1 234 ? -7.246 3.137 21.587 1.00 97.25 234 LEU A CA 1
ATOM 1777 C C . LEU A 1 234 ? -7.459 3.415 23.079 1.00 97.25 234 LEU A C 1
ATOM 1779 O O . LEU A 1 234 ? -6.607 3.085 23.903 1.00 97.25 234 LEU A O 1
ATOM 1783 N N . SER A 1 235 ? -8.599 4.005 23.423 1.00 97.38 235 SER A N 1
ATOM 1784 C CA . SER A 1 235 ? -8.983 4.337 24.798 1.00 97.38 235 SER A CA 1
ATOM 1785 C C . SER A 1 235 ? -10.067 3.391 25.301 1.00 97.38 235 SER A C 1
ATOM 1787 O O . SER A 1 235 ? -11.031 3.134 24.578 1.00 97.38 235 SER A O 1
ATOM 1789 N N . ASN A 1 236 ? -9.948 2.918 26.542 1.00 97.81 236 ASN A N 1
ATOM 1790 C CA . ASN A 1 236 ? -11.023 2.220 27.243 1.00 97.81 236 ASN A CA 1
ATOM 1791 C C . ASN A 1 236 ? -11.727 3.198 28.195 1.00 97.81 236 ASN A C 1
ATOM 1793 O O . ASN A 1 236 ? -11.193 3.576 29.232 1.00 97.81 236 ASN A O 1
ATOM 1797 N N . LEU A 1 237 ? -12.941 3.612 27.839 1.00 96.88 237 LEU A N 1
ATOM 1798 C CA . LEU A 1 237 ? -13.776 4.535 28.610 1.00 96.88 237 LEU A CA 1
ATOM 1799 C C . LEU A 1 237 ? -14.516 3.852 29.774 1.00 96.88 237 LEU A C 1
ATOM 1801 O O . LEU A 1 237 ? -15.313 4.514 30.447 1.00 96.88 237 LEU A O 1
ATOM 1805 N N . GLY A 1 238 ? -14.330 2.542 29.954 1.00 96.00 238 GLY A N 1
ATOM 1806 C CA . GLY A 1 238 ? -14.840 1.748 31.070 1.00 96.00 238 GLY A CA 1
ATOM 1807 C C . GLY A 1 238 ? -13.906 1.741 32.278 1.00 96.00 238 GLY A C 1
ATOM 1808 O O . GLY A 1 238 ? -12.827 2.322 32.249 1.00 96.00 238 GLY A O 1
ATOM 1809 N N . GLU A 1 239 ? -14.315 1.053 33.341 1.00 95.56 239 GLU A N 1
ATOM 1810 C CA . GLU A 1 239 ? -13.521 0.862 34.565 1.00 95.56 239 GLU A CA 1
ATOM 1811 C C . GLU A 1 239 ? -12.888 -0.532 34.652 1.00 95.56 239 GLU A C 1
ATOM 1813 O O . GLU A 1 239 ? -11.963 -0.741 35.434 1.00 95.56 239 GLU A O 1
ATOM 1818 N N . VAL A 1 240 ? -13.349 -1.480 33.834 1.00 95.94 240 VAL A N 1
ATOM 1819 C CA . VAL A 1 240 ? -12.787 -2.834 33.761 1.00 95.94 240 VAL A CA 1
ATOM 1820 C C . VAL A 1 240 ? -11.889 -3.009 32.544 1.00 95.94 240 VAL A C 1
ATOM 1822 O O . VAL A 1 240 ? -12.123 -2.416 31.488 1.00 95.94 240 VAL A O 1
ATOM 1825 N N . THR A 1 241 ? -10.873 -3.859 32.684 1.00 96.88 241 THR A N 1
ATOM 1826 C CA . THR A 1 241 ? -10.017 -4.281 31.573 1.00 96.88 241 THR A CA 1
ATOM 1827 C C . THR A 1 241 ? -10.836 -4.988 30.501 1.00 96.88 241 THR A C 1
ATOM 1829 O O . THR A 1 241 ? -11.716 -5.794 30.804 1.00 96.88 241 THR A O 1
ATOM 1832 N N . GLY A 1 242 ? -10.521 -4.720 29.238 1.00 96.19 242 GLY A N 1
ATOM 1833 C CA . GLY A 1 242 ? -11.071 -5.469 28.117 1.00 96.19 242 GLY A CA 1
ATOM 1834 C C . GLY A 1 242 ? -10.067 -5.611 26.983 1.00 96.19 242 GLY A C 1
ATOM 1835 O O . GLY A 1 242 ? -9.035 -4.940 26.956 1.00 96.19 242 GLY A O 1
ATOM 1836 N N . ILE A 1 243 ? -10.412 -6.456 26.017 1.00 97.38 243 ILE A N 1
ATOM 1837 C CA . ILE A 1 243 ? -9.624 -6.690 24.806 1.00 97.38 243 ILE A CA 1
ATOM 1838 C C . ILE A 1 243 ? -10.402 -6.155 23.603 1.00 97.38 243 ILE A C 1
ATOM 1840 O O . ILE A 1 243 ? -11.599 -6.418 23.466 1.00 97.38 243 ILE A O 1
ATOM 1844 N N . HIS A 1 244 ? -9.724 -5.418 22.724 1.00 97.19 244 HIS A N 1
ATOM 1845 C CA . HIS A 1 244 ? -10.284 -4.925 21.466 1.00 97.19 244 HIS A CA 1
ATOM 1846 C C . HIS A 1 244 ? -9.391 -5.296 20.284 1.00 97.19 244 HIS A C 1
ATOM 1848 O O . HIS A 1 244 ? -8.166 -5.214 20.369 1.00 97.19 244 HIS A O 1
ATOM 1854 N N . THR A 1 245 ? -9.999 -5.661 19.157 1.00 97.00 245 THR A N 1
ATOM 1855 C CA . THR A 1 245 ? -9.271 -5.915 17.910 1.00 97.00 245 THR A CA 1
ATOM 1856 C C . THR A 1 245 ? -9.156 -4.631 17.092 1.00 97.00 245 THR A C 1
ATOM 1858 O O . THR A 1 245 ? -10.160 -4.032 16.706 1.00 97.00 245 THR A O 1
ATOM 1861 N N . VAL A 1 246 ? -7.925 -4.222 16.788 1.00 97.31 246 VAL A N 1
ATOM 1862 C CA . VAL A 1 246 ? -7.624 -3.118 15.871 1.00 97.31 246 VAL A CA 1
ATOM 1863 C C . VAL A 1 246 ? -7.146 -3.703 14.546 1.00 97.31 246 VAL A C 1
ATOM 1865 O O . VAL A 1 246 ? -6.129 -4.396 14.496 1.00 97.31 246 VAL A O 1
ATOM 1868 N N . SER A 1 247 ? -7.879 -3.421 13.475 1.00 96.25 247 SER A N 1
ATOM 1869 C CA . SER A 1 247 ? -7.604 -3.872 12.114 1.00 96.25 247 SER A CA 1
ATOM 1870 C C . SER A 1 247 ? -7.091 -2.722 11.261 1.00 96.25 247 SER A C 1
ATOM 1872 O O . SER A 1 247 ? -7.701 -1.655 11.196 1.00 96.25 247 SER A O 1
ATOM 1874 N N . PHE A 1 248 ? -5.982 -2.969 10.574 1.00 97.19 248 PHE A N 1
ATOM 1875 C CA . PHE A 1 248 ? -5.346 -2.050 9.646 1.00 97.19 248 PHE A CA 1
ATOM 1876 C C . PHE A 1 248 ? -5.480 -2.575 8.215 1.00 97.19 248 PHE A C 1
ATOM 1878 O O . PHE A 1 248 ? -5.181 -3.739 7.933 1.00 97.19 248 PHE A O 1
ATOM 1885 N N . SER A 1 249 ? -5.940 -1.719 7.307 1.00 96.25 249 SER A N 1
ATOM 1886 C CA . SER A 1 249 ? -6.131 -2.049 5.897 1.00 96.25 249 SER A CA 1
ATOM 1887 C C . SER A 1 249 ? -5.694 -0.915 4.977 1.00 96.25 249 SER A C 1
ATOM 1889 O O . SER A 1 249 ? -5.725 0.253 5.362 1.00 96.25 249 SER A O 1
ATOM 1891 N N . VAL A 1 250 ? -5.307 -1.286 3.760 1.00 96.06 250 VAL A N 1
ATOM 1892 C CA . VAL A 1 250 ? -4.960 -0.378 2.661 1.00 96.06 250 VAL A CA 1
ATOM 1893 C C . VAL A 1 250 ? -5.820 -0.771 1.461 1.00 96.06 250 VAL A C 1
ATOM 1895 O O . VAL A 1 250 ? -5.921 -1.958 1.147 1.00 96.06 250 VAL A O 1
ATOM 1898 N N . ASP A 1 251 ? -6.525 0.190 0.861 1.00 94.38 251 ASP A N 1
ATOM 1899 C CA . ASP A 1 251 ? -7.478 -0.014 -0.246 1.00 94.38 251 ASP A CA 1
ATOM 1900 C C . ASP A 1 251 ? -8.517 -1.116 0.028 1.00 94.38 251 ASP A C 1
ATOM 1902 O O . ASP A 1 251 ? -8.915 -1.896 -0.839 1.00 94.38 251 ASP A O 1
ATOM 1906 N N . GLY A 1 252 ? -8.953 -1.209 1.288 1.00 90.56 252 GLY A N 1
ATOM 1907 C CA . GLY A 1 252 ? -9.922 -2.205 1.749 1.00 90.56 252 GLY A CA 1
ATOM 1908 C C . GLY A 1 252 ? -9.355 -3.614 1.962 1.00 90.56 252 GLY A C 1
ATOM 1909 O O . GLY A 1 252 ? -10.078 -4.490 2.438 1.00 90.56 252 GLY A O 1
ATOM 1910 N N . LYS A 1 253 ? -8.069 -3.854 1.677 1.00 94.31 253 LYS A N 1
ATOM 1911 C CA . LYS A 1 253 ? -7.390 -5.114 1.996 1.00 94.31 253 LYS A CA 1
ATOM 1912 C C . LYS A 1 253 ? -6.791 -5.042 3.396 1.00 94.31 253 LYS A C 1
ATOM 1914 O O . LYS A 1 253 ? -5.924 -4.215 3.662 1.00 94.31 253 LYS A O 1
ATOM 1919 N N . ILE A 1 254 ? -7.222 -5.934 4.288 1.00 95.25 254 ILE A N 1
ATOM 1920 C CA . ILE A 1 254 ? -6.632 -6.057 5.629 1.00 95.25 254 ILE A CA 1
ATOM 1921 C C . ILE A 1 254 ? -5.171 -6.488 5.491 1.00 95.25 254 ILE A C 1
ATOM 1923 O O . ILE A 1 254 ? -4.879 -7.544 4.929 1.00 95.25 254 ILE A O 1
ATOM 1927 N N . ILE A 1 255 ? -4.273 -5.651 6.007 1.00 96.25 255 ILE A N 1
ATOM 1928 C CA . ILE A 1 255 ? -2.833 -5.902 6.061 1.00 96.25 255 ILE A CA 1
ATOM 1929 C C . ILE A 1 255 ? -2.490 -6.623 7.364 1.00 96.25 255 ILE A C 1
ATOM 1931 O O . ILE A 1 255 ? -1.779 -7.623 7.352 1.00 96.25 255 ILE A O 1
ATOM 1935 N N . GLU A 1 256 ? -3.030 -6.142 8.486 1.00 97.00 256 GLU A N 1
ATOM 1936 C CA . GLU A 1 256 ? -2.751 -6.684 9.814 1.00 97.00 256 GLU A CA 1
ATOM 1937 C C . GLU A 1 256 ? -3.955 -6.473 10.748 1.00 97.00 256 GLU A C 1
ATOM 1939 O O . GLU A 1 256 ? -4.767 -5.566 10.564 1.00 97.00 256 GLU A O 1
ATOM 1944 N N . SER A 1 257 ? -4.103 -7.317 11.768 1.00 96.50 257 SER A N 1
ATOM 1945 C CA . SER A 1 257 ? -5.033 -7.098 12.880 1.00 96.50 257 SER A CA 1
ATOM 1946 C C . SER A 1 257 ? -4.365 -7.492 14.190 1.00 96.50 257 SER A C 1
ATOM 1948 O O . SER A 1 257 ? -3.621 -8.471 14.229 1.00 96.50 257 SER A O 1
ATOM 1950 N N . ARG A 1 258 ? -4.616 -6.728 15.255 1.00 96.12 258 ARG A N 1
ATOM 1951 C CA . ARG A 1 258 ? -4.039 -6.958 16.585 1.00 96.12 258 ARG A CA 1
ATOM 1952 C C . ARG A 1 258 ? -5.114 -6.924 17.652 1.00 96.12 258 ARG A C 1
ATOM 1954 O O . ARG A 1 258 ? -5.923 -6.002 17.677 1.00 96.12 258 ARG A O 1
ATOM 1961 N N . GLU A 1 259 ? -5.092 -7.904 18.544 1.00 97.56 259 GLU A N 1
ATOM 1962 C CA . GLU A 1 259 ? -5.839 -7.849 19.798 1.00 97.56 259 GLU A CA 1
ATOM 1963 C C . GLU A 1 259 ? -5.027 -7.058 20.822 1.00 97.56 259 GLU A C 1
ATOM 1965 O O . GLU A 1 259 ? -3.835 -7.305 21.008 1.00 97.56 259 GLU A O 1
ATOM 1970 N N . VAL A 1 260 ? -5.664 -6.075 21.450 1.00 97.44 260 VAL A N 1
ATOM 1971 C CA . VAL A 1 260 ? -5.024 -5.160 22.392 1.00 97.44 260 VAL A CA 1
ATOM 1972 C C . VAL A 1 260 ? -5.831 -5.153 23.681 1.00 97.44 260 VAL A C 1
ATOM 1974 O O . VAL A 1 260 ? -7.018 -4.831 23.673 1.00 97.44 260 VAL A O 1
ATOM 1977 N N . GLU A 1 261 ? -5.183 -5.523 24.782 1.00 97.75 261 GLU A N 1
ATOM 1978 C CA . GLU A 1 261 ? -5.737 -5.429 26.131 1.00 97.75 261 GLU A CA 1
ATOM 1979 C C . GLU A 1 261 ? -5.522 -4.013 26.681 1.00 97.75 261 GLU A C 1
ATOM 1981 O O . GLU A 1 261 ? -4.407 -3.489 26.635 1.00 97.75 261 GLU A O 1
ATOM 1986 N N . VAL A 1 262 ? -6.587 -3.383 27.184 1.00 97.94 262 VAL A N 1
ATOM 1987 C CA . VAL A 1 262 ? -6.549 -2.016 27.725 1.00 97.94 262 VAL A CA 1
ATOM 1988 C C . VAL A 1 262 ? -7.277 -1.978 29.063 1.00 97.94 262 VAL A C 1
ATOM 1990 O O . VAL A 1 262 ? -8.460 -2.328 29.149 1.00 97.94 262 VAL A O 1
ATOM 1993 N N . TYR A 1 263 ? -6.578 -1.539 30.110 1.00 97.12 263 TYR A N 1
ATOM 1994 C CA . TYR A 1 263 ? -7.156 -1.346 31.441 1.00 97.12 263 TYR A CA 1
ATOM 1995 C C . TYR A 1 263 ? -8.209 -0.228 31.431 1.00 97.12 263 TYR A C 1
ATOM 1997 O O . TYR A 1 263 ? -8.211 0.637 30.555 1.00 97.12 263 TYR A O 1
ATOM 2005 N N . GLY A 1 264 ? -9.137 -0.256 32.387 1.00 96.12 264 GLY A N 1
ATOM 2006 C CA . GLY A 1 264 ? -10.176 0.769 32.496 1.00 96.12 264 GLY A CA 1
ATOM 2007 C C . GLY A 1 264 ? -9.590 2.171 32.689 1.00 96.12 264 GLY A C 1
ATOM 2008 O O . GLY A 1 264 ? -8.727 2.369 33.539 1.00 96.12 264 GLY A O 1
ATOM 2009 N N . GLY A 1 265 ? -10.046 3.139 31.894 1.00 94.44 265 GLY A N 1
ATOM 2010 C CA . GLY A 1 265 ? -9.568 4.524 31.901 1.00 94.44 265 GLY A CA 1
ATOM 2011 C C . GLY A 1 265 ? -8.264 4.765 31.134 1.00 94.44 265 GLY A C 1
ATOM 2012 O O . GLY A 1 265 ? -7.921 5.923 30.884 1.00 94.44 265 GLY A O 1
ATOM 2013 N N . ASP A 1 266 ? -7.558 3.710 30.720 1.00 97.88 266 ASP A N 1
ATOM 2014 C CA . ASP A 1 266 ? -6.284 3.835 30.018 1.00 97.88 266 ASP A CA 1
ATOM 2015 C C . ASP A 1 266 ? -6.464 4.118 28.521 1.00 97.88 266 ASP A C 1
ATOM 2017 O O . ASP A 1 266 ? -7.499 3.864 27.896 1.00 97.88 266 ASP A O 1
ATOM 2021 N N . THR A 1 267 ? -5.403 4.659 27.927 1.00 97.56 267 THR A N 1
ATOM 2022 C CA . THR A 1 267 ? -5.262 4.846 26.482 1.00 97.56 267 THR A CA 1
ATOM 2023 C C . THR A 1 267 ? -3.922 4.291 26.034 1.00 97.56 267 THR A C 1
ATOM 2025 O O . THR A 1 267 ? -2.893 4.585 26.641 1.00 97.56 267 THR A O 1
ATOM 2028 N N . VAL A 1 268 ? -3.937 3.500 24.964 1.00 97.00 268 VAL A N 1
ATOM 2029 C CA . VAL A 1 268 ? -2.743 2.886 24.382 1.00 97.00 268 VAL A CA 1
ATOM 2030 C C . VAL A 1 268 ? -2.611 3.247 22.908 1.00 97.00 268 VAL A C 1
ATOM 2032 O O . VAL A 1 268 ? -3.595 3.276 22.168 1.00 97.00 268 VAL A O 1
ATOM 2035 N N . SER A 1 269 ? -1.373 3.465 22.470 1.00 96.12 269 SER A N 1
ATOM 2036 C CA . SER A 1 269 ? -1.064 3.742 21.069 1.00 96.12 269 SER A CA 1
ATOM 2037 C C . SER A 1 269 ? -0.799 2.437 20.319 1.00 96.12 269 SER A C 1
ATOM 2039 O O . SER A 1 269 ? 0.060 1.640 20.710 1.00 96.12 269 SER A O 1
ATOM 2041 N N . VAL A 1 270 ? -1.525 2.211 19.228 1.00 97.31 270 VAL A N 1
ATOM 2042 C CA . VAL A 1 270 ? -1.398 1.035 18.362 1.00 97.31 270 VAL A CA 1
ATOM 2043 C C . VAL A 1 270 ? -0.740 1.465 17.059 1.00 97.31 270 VAL A C 1
ATOM 2045 O O . VAL A 1 270 ? -1.235 2.361 16.383 1.00 97.31 270 VAL A O 1
ATOM 2048 N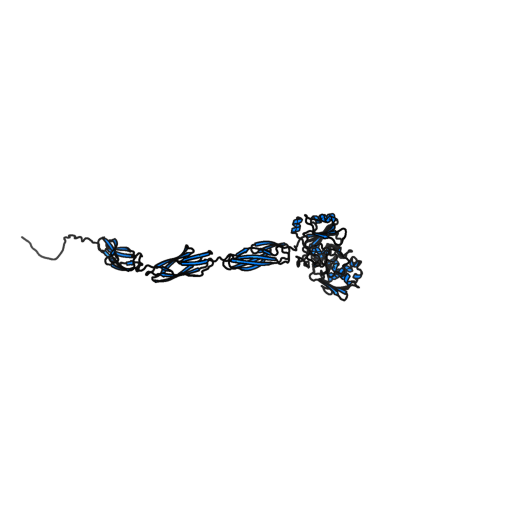 N . ASN A 1 271 ? 0.377 0.825 16.710 1.00 96.44 271 ASN A N 1
ATOM 2049 C CA . ASN A 1 271 ? 1.222 1.212 15.579 1.00 96.44 271 ASN A CA 1
ATOM 2050 C C . ASN A 1 271 ? 1.341 0.074 14.562 1.00 96.44 271 ASN A C 1
ATOM 2052 O O . ASN A 1 271 ? 1.759 -1.027 14.919 1.00 96.44 271 ASN A O 1
ATOM 2056 N N . PHE A 1 272 ? 1.056 0.357 13.301 1.00 97.12 272 PHE A N 1
ATOM 2057 C CA . PHE A 1 272 ? 1.233 -0.535 12.160 1.00 97.12 272 PHE A CA 1
ATOM 2058 C C . PHE A 1 272 ? 2.363 -0.030 11.268 1.00 97.12 272 PHE A C 1
ATOM 2060 O O . PHE A 1 272 ? 2.688 1.159 11.272 1.00 97.12 272 PHE A O 1
ATOM 2067 N N . ARG A 1 273 ? 2.958 -0.943 10.501 1.00 96.56 273 ARG A N 1
ATOM 2068 C CA . ARG A 1 273 ? 3.996 -0.643 9.515 1.00 96.56 273 ARG A CA 1
ATOM 2069 C C . ARG A 1 273 ? 3.622 -1.301 8.195 1.00 96.56 273 ARG A C 1
ATOM 2071 O O . ARG A 1 273 ? 3.287 -2.482 8.185 1.00 96.56 273 ARG A O 1
ATOM 2078 N N . PHE A 1 274 ? 3.717 -0.556 7.104 1.00 95.88 274 PHE A N 1
ATOM 2079 C CA . PHE A 1 274 ? 3.587 -1.087 5.750 1.00 95.88 274 PHE A CA 1
ATOM 2080 C C . PHE A 1 274 ? 4.525 -0.357 4.790 1.00 95.88 274 PHE A C 1
ATOM 2082 O O . PHE A 1 274 ? 5.165 0.622 5.166 1.00 95.88 274 PHE A O 1
ATOM 2089 N N . MET A 1 275 ? 4.636 -0.870 3.572 1.00 93.81 275 MET A N 1
ATOM 2090 C CA . MET A 1 275 ? 5.451 -0.306 2.504 1.00 93.81 275 MET A CA 1
ATOM 2091 C C . MET A 1 275 ? 4.709 -0.527 1.193 1.00 93.81 275 MET A C 1
ATOM 2093 O O . MET A 1 275 ? 4.200 -1.622 0.961 1.00 93.81 275 MET A O 1
ATOM 2097 N N . GLU A 1 276 ? 4.679 0.498 0.350 1.00 92.94 276 GLU A N 1
ATOM 2098 C CA . GLU A 1 276 ? 4.159 0.405 -1.011 1.00 92.94 276 GLU A CA 1
ATOM 2099 C C . GLU A 1 276 ? 5.291 0.581 -2.014 1.00 92.94 276 GLU A C 1
ATOM 2101 O O . GLU A 1 276 ? 6.212 1.376 -1.813 1.00 92.94 276 GLU A O 1
ATOM 2106 N N . HIS A 1 277 ? 5.223 -0.180 -3.100 1.00 89.69 277 HIS A N 1
ATOM 2107 C CA . HIS A 1 277 ? 6.264 -0.210 -4.129 1.00 89.69 277 HIS A CA 1
ATOM 2108 C C . HIS A 1 277 ? 5.933 0.692 -5.326 1.00 89.69 277 HIS A C 1
ATOM 2110 O O . HIS A 1 277 ? 6.808 0.981 -6.140 1.00 89.69 277 HIS A O 1
ATOM 2116 N N . LEU A 1 278 ? 4.685 1.167 -5.421 1.00 89.44 278 LEU A N 1
ATOM 2117 C CA . LEU A 1 278 ? 4.208 2.048 -6.484 1.00 89.44 278 LEU A CA 1
ATOM 2118 C C . LEU A 1 278 ? 3.634 3.343 -5.923 1.00 89.44 278 LEU A C 1
ATOM 2120 O O . LEU A 1 278 ? 3.114 3.393 -4.811 1.00 89.44 278 LEU A O 1
ATOM 2124 N N . GLY A 1 279 ? 3.800 4.410 -6.697 1.00 89.88 279 GLY A N 1
ATOM 2125 C CA . GLY A 1 279 ? 3.210 5.697 -6.393 1.00 89.88 279 GLY A CA 1
ATOM 2126 C C . GLY A 1 279 ? 1.711 5.669 -6.673 1.00 89.88 279 GLY A C 1
ATOM 2127 O O . GLY A 1 279 ? 1.237 4.936 -7.543 1.00 89.88 279 GLY A O 1
ATOM 2128 N N . GLY A 1 280 ? 0.959 6.486 -5.947 1.00 89.50 280 GLY A N 1
ATOM 2129 C CA . GLY A 1 280 ? -0.488 6.566 -6.092 1.00 89.50 280 GLY A CA 1
ATOM 2130 C C . GLY A 1 280 ? -1.178 7.079 -4.838 1.00 89.50 280 GLY A C 1
ATOM 2131 O O . GLY A 1 280 ? -0.536 7.414 -3.846 1.00 89.50 280 GLY A O 1
ATOM 2132 N N . ASN A 1 281 ? -2.505 7.138 -4.890 1.00 91.50 281 ASN A N 1
ATOM 2133 C CA . ASN A 1 281 ? -3.338 7.478 -3.743 1.00 91.50 281 ASN A CA 1
ATOM 2134 C C . ASN A 1 281 ? -3.888 6.195 -3.124 1.00 91.50 281 ASN A C 1
ATOM 2136 O O . ASN A 1 281 ? -4.601 5.458 -3.802 1.00 91.50 281 ASN A O 1
ATOM 2140 N N . TYR A 1 282 ? -3.581 5.971 -1.848 1.00 93.69 282 TYR A N 1
ATOM 2141 C CA . TYR A 1 282 ? -3.930 4.758 -1.113 1.00 93.69 282 TYR A CA 1
ATOM 2142 C C . TYR A 1 282 ? -4.883 5.072 0.034 1.00 93.69 282 TYR A C 1
ATOM 2144 O O . TYR A 1 282 ? -4.635 5.961 0.848 1.00 93.69 282 TYR A O 1
ATOM 2152 N N . ASP A 1 283 ? -5.972 4.325 0.141 1.00 95.56 283 ASP A N 1
ATOM 2153 C CA . ASP A 1 283 ? -6.930 4.462 1.227 1.00 95.56 283 ASP A CA 1
ATOM 2154 C C . ASP A 1 283 ? -6.458 3.683 2.458 1.00 95.56 283 ASP A C 1
ATOM 2156 O O . ASP A 1 283 ? -6.683 2.481 2.591 1.00 95.56 283 ASP A O 1
ATOM 2160 N N . VAL A 1 284 ? -5.823 4.392 3.387 1.00 96.06 284 VAL A N 1
ATOM 2161 C CA . VAL A 1 284 ? -5.302 3.876 4.656 1.00 96.06 284 VAL A CA 1
ATOM 2162 C C . VAL A 1 284 ? -6.415 3.908 5.698 1.00 96.06 284 VAL A C 1
ATOM 2164 O O . VAL A 1 284 ? -6.960 4.968 6.021 1.00 96.06 284 VAL A O 1
ATOM 2167 N N . ILE A 1 285 ? -6.773 2.740 6.230 1.00 95.06 285 ILE A N 1
ATOM 2168 C CA . ILE A 1 285 ? -7.926 2.576 7.114 1.00 95.06 285 ILE A CA 1
ATOM 2169 C C . ILE A 1 285 ? -7.521 1.830 8.387 1.00 95.06 285 ILE A C 1
ATOM 2171 O O . ILE A 1 285 ? -6.994 0.719 8.322 1.00 95.06 285 ILE A O 1
ATOM 2175 N N . ILE A 1 286 ? -7.838 2.409 9.548 1.00 94.50 286 ILE A N 1
ATOM 2176 C CA . ILE A 1 286 ? -7.833 1.698 10.835 1.00 94.50 286 ILE A CA 1
ATOM 2177 C C . ILE A 1 286 ? -9.271 1.610 11.351 1.00 94.50 286 ILE A C 1
ATOM 2179 O O . ILE A 1 286 ? -9.906 2.631 11.637 1.00 94.50 286 ILE A O 1
ATOM 2183 N N . ASN A 1 287 ? -9.785 0.383 11.461 1.00 88.12 287 ASN A N 1
ATOM 2184 C CA . ASN A 1 287 ? -11.195 0.065 11.705 1.00 88.12 287 ASN A CA 1
ATOM 2185 C C . ASN A 1 287 ? -12.126 0.862 10.768 1.00 88.12 287 ASN A C 1
ATOM 2187 O O . ASN A 1 287 ? -12.258 0.523 9.597 1.00 88.12 287 ASN A O 1
ATOM 2191 N N . ASN A 1 288 ? -12.739 1.944 11.265 1.00 85.00 288 ASN A N 1
ATOM 2192 C CA . ASN A 1 288 ? -13.697 2.768 10.513 1.00 85.00 288 ASN A CA 1
ATOM 2193 C C . ASN A 1 288 ? -13.148 4.154 10.123 1.00 85.00 288 ASN A C 1
ATOM 2195 O O . ASN A 1 288 ? -13.877 4.961 9.546 1.00 85.00 288 ASN A O 1
ATOM 2199 N N . ARG A 1 289 ? -11.893 4.479 10.464 1.00 90.06 289 ARG A N 1
ATOM 2200 C CA . ARG A 1 289 ? -11.263 5.764 10.120 1.00 90.06 289 ARG A CA 1
ATOM 2201 C C . ARG A 1 289 ? -10.433 5.606 8.856 1.00 90.06 289 ARG A C 1
ATOM 2203 O O . ARG A 1 289 ? -9.524 4.787 8.845 1.00 90.06 289 ARG A O 1
ATOM 2210 N N . LYS A 1 290 ? -10.725 6.418 7.841 1.00 93.25 290 LYS A N 1
ATOM 2211 C CA . LYS A 1 290 ? -10.077 6.405 6.526 1.00 93.25 290 LYS A CA 1
ATOM 2212 C C . LYS A 1 290 ? -9.317 7.708 6.278 1.00 93.25 290 LYS A C 1
ATOM 2214 O O . LYS A 1 290 ? -9.865 8.783 6.518 1.00 93.25 290 LYS A O 1
ATOM 2219 N N . VAL A 1 291 ? -8.104 7.599 5.746 1.00 93.88 291 VAL A N 1
ATOM 2220 C CA . VAL A 1 291 ? -7.320 8.701 5.175 1.00 93.88 291 VAL A CA 1
ATOM 2221 C C . VAL A 1 291 ? -6.807 8.261 3.810 1.00 93.88 291 VAL A C 1
ATOM 2223 O O . VAL A 1 291 ? -6.271 7.167 3.683 1.00 93.88 291 VAL A O 1
ATOM 2226 N N . THR A 1 292 ? -6.972 9.102 2.792 1.00 94.50 292 THR A N 1
ATOM 2227 C CA . THR A 1 292 ? -6.336 8.883 1.489 1.00 94.50 292 THR A CA 1
ATOM 2228 C C . THR A 1 292 ? -4.923 9.458 1.549 1.00 94.50 292 THR A C 1
ATOM 2230 O O . THR A 1 292 ? -4.753 10.656 1.776 1.00 94.50 292 THR A O 1
ATOM 2233 N N . LEU A 1 293 ? -3.927 8.590 1.406 1.00 94.06 293 LEU A N 1
ATOM 2234 C CA . LEU A 1 293 ? -2.506 8.890 1.513 1.00 94.06 293 LEU A CA 1
ATOM 2235 C C . LEU A 1 293 ? -1.873 8.906 0.112 1.00 94.06 293 LEU A C 1
ATOM 2237 O O . LEU A 1 293 ? -1.820 7.849 -0.521 1.00 94.06 293 LEU A O 1
ATOM 2241 N N . PRO A 1 294 ? -1.384 10.057 -0.378 1.00 92.38 294 PRO A N 1
ATOM 2242 C CA . PRO A 1 294 ? -0.542 10.087 -1.565 1.00 92.38 294 PRO A CA 1
ATOM 2243 C C . PRO A 1 294 ? 0.837 9.505 -1.232 1.00 92.38 294 PRO A C 1
ATOM 2245 O O . PRO A 1 294 ? 1.508 9.962 -0.307 1.00 92.38 294 PRO A O 1
ATOM 2248 N N . ILE A 1 295 ? 1.260 8.501 -1.994 1.00 91.81 295 ILE A N 1
ATOM 2249 C CA . ILE A 1 295 ? 2.607 7.933 -1.957 1.00 91.81 295 ILE A CA 1
ATOM 2250 C C . ILE A 1 295 ? 3.317 8.346 -3.242 1.00 91.81 295 ILE A C 1
ATOM 2252 O O . ILE A 1 295 ? 2.844 8.070 -4.347 1.00 91.81 295 ILE A O 1
ATOM 2256 N N . TYR A 1 296 ? 4.453 9.022 -3.103 1.00 86.69 296 TYR A N 1
ATOM 2257 C CA . TYR A 1 296 ? 5.199 9.568 -4.232 1.00 86.69 296 TYR A CA 1
ATOM 2258 C C . TYR A 1 296 ? 6.238 8.569 -4.745 1.00 86.69 296 TYR A C 1
ATOM 2260 O O . TYR A 1 296 ? 7.043 8.027 -3.994 1.00 86.69 296 TYR A O 1
ATOM 2268 N N . GLY A 1 297 ? 6.270 8.340 -6.050 1.00 88.81 297 GLY A N 1
ATOM 2269 C CA . GLY A 1 297 ? 7.211 7.402 -6.652 1.00 88.81 297 GLY A CA 1
ATOM 2270 C C . GLY A 1 297 ? 6.775 6.997 -8.051 1.00 88.81 297 GLY A C 1
ATOM 2271 O O . GLY A 1 297 ? 5.940 7.686 -8.646 1.00 88.81 297 GLY A O 1
ATOM 2272 N N . PRO A 1 298 ? 7.335 5.906 -8.592 1.00 90.69 298 PRO A N 1
ATOM 2273 C CA . PRO A 1 298 ? 6.993 5.451 -9.923 1.00 90.69 298 PRO A CA 1
ATOM 2274 C C . PRO A 1 298 ? 5.562 4.953 -10.020 1.00 90.69 298 PRO A C 1
ATOM 2276 O O . PRO A 1 298 ? 5.093 4.166 -9.199 1.00 90.69 298 PRO A O 1
ATOM 2279 N N . THR A 1 299 ? 4.901 5.375 -11.086 1.00 91.25 299 THR A N 1
ATOM 2280 C CA . THR A 1 299 ? 3.584 4.911 -11.507 1.00 91.25 299 THR A CA 1
ATOM 2281 C C . THR A 1 299 ? 3.735 4.163 -12.827 1.00 91.25 299 THR A C 1
ATOM 2283 O O . THR A 1 299 ? 4.441 4.616 -13.729 1.00 91.25 299 THR A O 1
ATOM 2286 N N . TYR A 1 300 ? 3.065 3.017 -12.962 1.00 91.81 300 TYR A N 1
ATOM 2287 C CA . TYR A 1 300 ? 2.914 2.387 -14.274 1.00 91.81 300 TYR A CA 1
ATOM 2288 C C . TYR A 1 300 ? 1.853 3.126 -15.080 1.00 91.81 300 TYR A C 1
ATOM 2290 O O . TYR A 1 300 ? 0.825 3.536 -14.534 1.00 91.81 300 TYR A O 1
ATOM 2298 N N . GLY A 1 301 ? 2.080 3.270 -16.382 1.00 92.94 301 GLY A N 1
ATOM 2299 C CA . GLY A 1 301 ? 1.109 3.906 -17.263 1.00 92.94 301 GLY A CA 1
ATOM 2300 C C . GLY A 1 301 ? 1.689 4.975 -18.172 1.00 92.94 301 GLY A C 1
ATOM 2301 O O . GLY A 1 301 ? 2.849 5.371 -18.093 1.00 92.94 301 GLY A O 1
ATOM 2302 N N . GLY A 1 302 ? 0.810 5.498 -19.020 1.00 93.50 302 GLY A N 1
ATOM 2303 C CA . GLY A 1 302 ? 1.095 6.665 -19.837 1.00 93.50 302 GLY A CA 1
ATOM 2304 C C . GLY A 1 302 ? 1.866 6.376 -21.121 1.00 93.50 302 GLY A C 1
ATOM 2305 O O . GLY A 1 302 ? 2.350 5.276 -21.378 1.00 93.50 302 GLY A O 1
ATOM 2306 N N . SER A 1 303 ? 1.939 7.425 -21.937 1.00 95.75 303 SER A N 1
ATOM 2307 C CA . SER A 1 303 ? 2.548 7.432 -23.265 1.00 95.75 303 SER A CA 1
ATOM 2308 C C . SER A 1 303 ? 3.634 8.500 -23.302 1.00 95.75 303 SER A C 1
ATOM 2310 O O . SER A 1 303 ? 3.322 9.697 -23.240 1.00 95.75 303 SER A O 1
ATOM 2312 N N . LEU A 1 304 ? 4.892 8.059 -23.369 1.00 96.62 304 LEU A N 1
ATOM 2313 C CA . LEU A 1 304 ? 6.071 8.910 -23.478 1.00 96.62 304 LEU A CA 1
ATOM 2314 C C . LEU A 1 304 ? 6.293 9.304 -24.940 1.00 96.62 304 LEU A C 1
ATOM 2316 O O . LEU A 1 304 ? 6.464 8.459 -25.813 1.00 96.62 304 LEU A O 1
ATOM 2320 N N . ARG A 1 305 ? 6.302 10.601 -25.224 1.00 95.62 305 ARG A N 1
ATOM 2321 C CA . ARG A 1 305 ? 6.330 11.165 -26.576 1.00 95.62 305 ARG A CA 1
ATOM 2322 C C . ARG A 1 305 ? 7.631 11.916 -26.786 1.00 95.62 305 ARG A C 1
ATOM 2324 O O . ARG A 1 305 ? 7.804 13.028 -26.286 1.00 95.62 305 ARG A O 1
ATOM 2331 N N . LEU A 1 306 ? 8.526 11.314 -27.552 1.00 94.06 306 LEU A N 1
ATOM 2332 C CA . LEU A 1 306 ? 9.867 11.823 -27.805 1.00 94.06 306 LEU A CA 1
ATOM 2333 C C . LEU A 1 306 ? 9.984 12.304 -29.243 1.00 94.06 306 LEU A C 1
ATOM 2335 O O . LEU A 1 306 ? 9.360 11.759 -30.151 1.00 94.06 306 LEU A O 1
ATOM 2339 N N . LEU A 1 307 ? 10.788 13.337 -29.454 1.00 91.56 307 LEU A N 1
ATOM 2340 C CA . LEU A 1 307 ? 11.135 13.793 -30.792 1.00 91.56 307 LEU A CA 1
ATOM 2341 C C . LEU A 1 307 ? 12.297 12.958 -31.320 1.00 91.56 307 LEU A C 1
ATOM 2343 O O . LEU A 1 307 ? 13.272 12.741 -30.612 1.00 91.56 307 LEU A O 1
ATOM 2347 N N . THR A 1 308 ? 12.211 12.532 -32.576 1.00 89.06 308 THR A N 1
ATOM 2348 C CA . THR A 1 308 ? 13.296 11.805 -33.240 1.00 89.06 308 THR A CA 1
ATOM 2349 C C . THR A 1 308 ? 13.540 12.326 -34.658 1.00 89.06 308 THR A C 1
ATOM 2351 O O . THR A 1 308 ? 12.744 13.085 -35.224 1.00 89.06 308 THR A O 1
ATOM 2354 N N . HIS A 1 309 ? 14.665 11.917 -35.238 1.00 84.69 309 HIS A N 1
ATOM 2355 C CA . HIS A 1 309 ? 14.989 12.136 -36.643 1.00 84.69 309 HIS A CA 1
ATOM 2356 C C . HIS A 1 309 ? 14.291 11.099 -37.542 1.00 84.69 309 HIS A C 1
ATOM 2358 O O . HIS A 1 309 ? 13.632 10.179 -37.068 1.00 84.69 309 HIS A O 1
ATOM 2364 N N . ASN A 1 310 ? 14.419 11.237 -38.865 1.00 88.56 310 ASN A N 1
ATOM 2365 C CA . ASN A 1 310 ? 13.860 10.247 -39.788 1.00 88.56 310 ASN A CA 1
ATOM 2366 C C . ASN A 1 310 ? 14.459 8.856 -39.525 1.00 88.56 310 ASN A C 1
ATOM 2368 O O . ASN A 1 310 ? 15.678 8.687 -39.570 1.00 88.56 310 ASN A O 1
ATOM 2372 N N . ILE A 1 311 ? 13.589 7.867 -39.319 1.00 91.38 311 ILE A N 1
ATOM 2373 C CA . ILE A 1 311 ? 13.964 6.460 -39.164 1.00 91.38 311 ILE A CA 1
ATOM 2374 C C . ILE A 1 311 ? 14.102 5.857 -40.564 1.00 91.38 311 ILE A C 1
ATOM 2376 O O . ILE A 1 311 ? 13.108 5.686 -41.270 1.00 91.38 311 ILE A O 1
ATOM 2380 N N . ASN A 1 312 ? 15.342 5.584 -40.975 1.00 88.56 312 ASN A N 1
ATOM 2381 C CA . ASN A 1 312 ? 15.664 5.093 -42.322 1.00 88.56 312 ASN A CA 1
ATOM 2382 C C . ASN A 1 312 ? 16.123 3.626 -42.348 1.00 88.56 312 ASN A C 1
ATOM 2384 O O . ASN A 1 312 ? 16.245 3.052 -43.428 1.00 88.56 312 ASN A O 1
ATOM 2388 N N . THR A 1 313 ? 16.406 3.039 -41.184 1.00 92.56 313 THR A N 1
ATOM 2389 C CA . THR A 1 313 ? 16.829 1.643 -41.029 1.00 92.56 313 THR A CA 1
ATOM 2390 C C . THR A 1 313 ? 16.236 1.061 -39.748 1.00 92.56 313 THR A C 1
ATOM 2392 O O . THR A 1 313 ? 16.042 1.789 -38.772 1.00 92.56 313 THR A O 1
ATOM 2395 N N . PHE A 1 314 ? 15.954 -0.239 -39.768 1.00 94.94 314 PHE A N 1
ATOM 2396 C CA . PHE A 1 314 ? 15.466 -1.032 -38.631 1.00 94.94 314 PHE A CA 1
ATOM 2397 C C . PHE A 1 314 ? 16.445 -2.151 -38.252 1.00 94.94 314 PHE A C 1
ATOM 2399 O O . PHE A 1 314 ? 16.132 -2.989 -37.413 1.00 94.94 314 PHE A O 1
ATOM 2406 N N . ASP A 1 315 ? 17.620 -2.163 -38.884 1.00 94.38 315 ASP A N 1
ATOM 2407 C CA . ASP A 1 315 ? 18.635 -3.195 -38.726 1.00 94.38 315 ASP A CA 1
ATOM 2408 C C . ASP A 1 315 ? 20.033 -2.555 -38.687 1.00 94.38 315 ASP A C 1
ATOM 2410 O O . ASP A 1 315 ? 20.410 -1.767 -39.565 1.00 94.38 315 ASP A O 1
ATOM 2414 N N . ASP A 1 316 ? 20.795 -2.873 -37.645 1.00 90.88 316 ASP A N 1
ATOM 2415 C CA . ASP A 1 316 ? 22.067 -2.240 -37.283 1.00 90.88 316 ASP A CA 1
ATOM 2416 C C . ASP A 1 316 ? 23.235 -2.575 -38.230 1.00 90.88 316 ASP A C 1
ATOM 2418 O O . ASP A 1 316 ? 24.266 -1.901 -38.204 1.00 90.88 316 ASP A O 1
ATOM 2422 N N . VAL A 1 317 ? 23.070 -3.549 -39.134 1.00 92.06 317 VAL A N 1
ATOM 2423 C CA . VAL A 1 317 ? 24.095 -3.928 -40.129 1.00 92.06 317 VAL A CA 1
ATOM 2424 C C . VAL A 1 317 ? 23.795 -3.445 -41.558 1.00 92.06 317 VAL A C 1
ATOM 2426 O O . VAL A 1 317 ? 24.343 -3.995 -42.521 1.00 92.06 317 VAL A O 1
ATOM 2429 N N . ILE A 1 318 ? 22.935 -2.435 -41.743 1.00 88.44 318 ILE A N 1
ATOM 2430 C CA . ILE A 1 318 ? 22.579 -1.867 -43.062 1.00 88.44 318 ILE A CA 1
ATOM 2431 C C . ILE A 1 318 ? 23.224 -0.486 -43.294 1.00 88.44 318 ILE A C 1
ATOM 2433 O O . ILE A 1 318 ? 22.641 0.545 -42.979 1.00 88.44 318 ILE A O 1
ATOM 2437 N N . ASN A 1 319 ? 24.417 -0.479 -43.904 1.00 70.62 319 ASN A N 1
ATOM 2438 C CA . ASN A 1 319 ? 25.168 0.642 -44.507 1.00 70.62 319 ASN A CA 1
ATOM 2439 C C . ASN A 1 319 ? 25.117 1.984 -43.756 1.00 70.62 319 ASN A C 1
ATOM 2441 O O . ASN A 1 319 ? 25.115 3.049 -44.375 1.00 70.62 319 ASN A O 1
ATOM 2445 N N . LEU A 1 320 ? 25.087 1.935 -42.426 1.00 71.50 320 LEU A N 1
ATOM 2446 C CA . LEU A 1 320 ? 25.001 3.082 -41.532 1.00 71.50 320 LEU A CA 1
ATOM 2447 C C . LEU A 1 320 ? 25.654 2.731 -40.193 1.00 71.50 320 LEU A C 1
ATOM 2449 O O . LEU A 1 320 ? 25.824 1.564 -39.849 1.00 71.50 320 LEU A O 1
ATOM 2453 N N . PHE A 1 321 ? 26.010 3.762 -39.435 1.00 83.00 321 PHE A N 1
ATOM 2454 C CA . PHE A 1 321 ? 26.464 3.616 -38.056 1.00 83.00 321 PHE A CA 1
ATOM 2455 C C . PHE A 1 321 ? 25.364 2.930 -37.214 1.00 83.00 321 PHE A C 1
ATOM 2457 O O . PHE A 1 321 ? 24.230 3.412 -37.286 1.00 83.00 321 PHE A O 1
ATOM 2464 N N . PRO A 1 322 ? 25.649 1.874 -36.421 1.00 82.06 322 PRO A N 1
ATOM 2465 C CA . PRO A 1 322 ? 24.640 1.041 -35.742 1.00 82.06 322 PRO A CA 1
ATOM 2466 C C . PRO A 1 322 ? 23.596 1.825 -34.944 1.00 82.06 322 PRO A C 1
ATOM 2468 O O . PRO A 1 322 ? 22.401 1.560 -35.053 1.00 82.06 322 PRO A O 1
ATOM 2471 N N . ALA A 1 323 ? 24.016 2.881 -34.239 1.00 78.56 323 ALA A N 1
ATOM 2472 C CA . ALA A 1 323 ? 23.105 3.729 -33.471 1.00 78.56 323 ALA A CA 1
ATOM 2473 C C . ALA A 1 323 ? 22.049 4.461 -34.326 1.00 78.56 323 ALA A C 1
ATOM 2475 O O . ALA A 1 323 ? 21.076 4.982 -33.788 1.00 78.56 323 ALA A O 1
ATOM 2476 N N . SER A 1 324 ? 22.205 4.489 -35.654 1.00 83.00 324 SER A N 1
ATOM 2477 C CA . SER A 1 324 ? 21.209 5.037 -36.586 1.00 83.00 324 SER A CA 1
ATOM 2478 C C . SER A 1 324 ? 19.946 4.174 -36.677 1.00 83.00 324 SER A C 1
ATOM 2480 O O . SER A 1 324 ? 18.907 4.680 -37.102 1.00 83.00 324 SER A O 1
ATOM 2482 N N . ALA A 1 325 ? 20.008 2.896 -36.280 1.00 89.81 325 ALA A N 1
ATOM 2483 C CA . ALA A 1 325 ? 18.844 2.030 -36.101 1.00 89.81 325 ALA A CA 1
ATOM 2484 C C . ALA A 1 325 ? 18.163 2.341 -34.757 1.00 89.81 325 ALA A C 1
ATOM 2486 O O . ALA A 1 325 ? 18.121 1.516 -33.847 1.00 89.81 325 ALA A O 1
ATOM 2487 N N . SER A 1 326 ? 17.648 3.567 -34.615 1.00 88.06 326 SER A N 1
ATOM 2488 C CA . SER A 1 326 ? 17.145 4.102 -33.341 1.00 88.06 326 SER A CA 1
ATOM 2489 C C . SER A 1 326 ? 16.020 3.272 -32.716 1.00 88.06 326 SER A C 1
ATOM 2491 O O . SER A 1 326 ? 15.882 3.244 -31.499 1.00 88.06 326 SER A O 1
ATOM 2493 N N . THR A 1 327 ? 15.244 2.536 -33.515 1.00 94.56 327 THR A N 1
ATOM 2494 C CA . THR A 1 327 ? 14.203 1.634 -33.002 1.00 94.56 327 THR A CA 1
ATOM 2495 C C . THR A 1 327 ? 14.785 0.443 -32.242 1.00 94.56 327 THR A C 1
ATOM 2497 O O . THR A 1 327 ? 14.249 0.077 -31.197 1.00 94.56 327 THR A O 1
ATOM 2500 N N . MET A 1 328 ? 15.919 -0.103 -32.701 1.00 94.81 328 MET A N 1
ATOM 2501 C CA . MET A 1 328 ? 16.619 -1.204 -32.033 1.00 94.81 328 MET A CA 1
ATOM 2502 C C . MET A 1 328 ? 17.145 -0.806 -30.660 1.00 94.81 328 MET A C 1
ATOM 2504 O O . MET A 1 328 ? 17.377 -1.680 -29.830 1.00 94.81 328 MET A O 1
ATOM 2508 N N . GLN A 1 329 ? 17.270 0.498 -30.394 1.00 91.19 329 GLN A N 1
ATOM 2509 C CA . GLN A 1 329 ? 17.623 0.985 -29.069 1.00 91.19 329 GLN A CA 1
ATOM 2510 C C . GLN A 1 329 ? 16.554 0.670 -28.024 1.00 91.19 329 GLN A C 1
ATOM 2512 O O . GLN A 1 329 ? 16.897 0.490 -26.866 1.00 91.19 329 GLN A O 1
ATOM 2517 N N . LEU A 1 330 ? 15.289 0.552 -28.438 1.00 95.94 330 LEU A N 1
ATOM 2518 C CA . LEU A 1 330 ? 14.154 0.239 -27.569 1.00 95.94 330 LEU A CA 1
ATOM 2519 C C . LEU A 1 330 ? 13.710 -1.230 -27.668 1.00 95.94 330 LEU A C 1
ATOM 2521 O O . LEU A 1 330 ? 13.124 -1.744 -26.716 1.00 95.94 330 LEU A O 1
ATOM 2525 N N . THR A 1 331 ? 13.972 -1.897 -28.800 1.00 97.62 331 THR A N 1
ATOM 2526 C CA . THR A 1 331 ? 13.498 -3.271 -29.062 1.00 97.62 331 THR A CA 1
ATOM 2527 C C . THR A 1 331 ? 14.537 -4.355 -28.816 1.00 97.62 331 THR A C 1
ATOM 2529 O O . THR A 1 331 ? 14.168 -5.494 -28.542 1.00 97.62 331 THR A O 1
ATOM 2532 N N . ASN A 1 332 ? 15.828 -4.039 -28.904 1.00 97.06 332 ASN A N 1
ATOM 2533 C CA . ASN A 1 332 ? 16.925 -4.998 -28.790 1.00 97.06 332 ASN A CA 1
ATOM 2534 C C . ASN A 1 332 ? 17.934 -4.522 -27.747 1.00 97.06 332 ASN A C 1
ATOM 2536 O O . ASN A 1 332 ? 17.970 -3.346 -27.398 1.00 97.06 332 ASN A O 1
ATOM 2540 N N . GLU A 1 333 ? 18.791 -5.421 -27.280 1.00 95.06 333 GLU A N 1
ATOM 2541 C CA . GLU A 1 333 ? 19.782 -5.108 -26.253 1.00 95.06 333 GLU A CA 1
ATOM 2542 C C . GLU A 1 333 ? 21.209 -5.380 -26.720 1.00 95.06 333 GLU A C 1
ATOM 2544 O O . GLU A 1 333 ? 21.448 -6.155 -27.646 1.00 95.06 333 GLU A O 1
ATOM 2549 N N . GLU A 1 334 ? 22.133 -4.683 -26.073 1.00 94.12 334 GLU A N 1
ATOM 2550 C CA . GLU A 1 334 ? 23.583 -4.835 -26.180 1.00 94.12 334 GLU A CA 1
ATOM 2551 C C . GLU A 1 334 ? 24.083 -5.832 -25.114 1.00 94.12 334 GLU A C 1
ATOM 2553 O O . GLU A 1 334 ? 23.342 -6.230 -24.211 1.00 94.12 334 GLU A O 1
ATOM 2558 N N . LEU A 1 335 ? 25.347 -6.257 -25.189 1.00 95.56 335 LEU A N 1
ATOM 2559 C CA . LEU A 1 335 ? 25.919 -7.137 -24.157 1.00 95.56 335 LEU A CA 1
ATOM 2560 C C . LEU A 1 335 ? 26.177 -6.382 -22.856 1.00 95.56 335 LEU A C 1
ATOM 2562 O O . LEU A 1 335 ? 25.905 -6.901 -21.772 1.00 95.56 335 LEU A O 1
ATOM 2566 N N . VAL A 1 336 ? 26.659 -5.150 -22.973 1.00 92.31 336 VAL A N 1
ATOM 2567 C CA . VAL A 1 336 ? 26.886 -4.227 -21.863 1.00 92.31 336 VAL A CA 1
ATOM 2568 C C . VAL A 1 336 ? 26.203 -2.900 -22.169 1.00 92.31 336 VAL A C 1
ATOM 2570 O O . VAL A 1 336 ? 25.957 -2.577 -23.324 1.00 92.31 336 VAL A O 1
ATOM 2573 N N . ILE A 1 337 ? 25.861 -2.150 -21.127 1.00 89.69 337 ILE A N 1
ATOM 2574 C CA . ILE A 1 337 ? 25.222 -0.834 -21.245 1.00 89.69 337 ILE A CA 1
ATOM 2575 C C . ILE A 1 337 ? 25.904 0.164 -20.315 1.00 89.69 337 ILE A C 1
ATOM 2577 O O . ILE A 1 337 ? 26.661 -0.214 -19.417 1.00 89.69 337 ILE A O 1
ATOM 2581 N N . GLY A 1 338 ? 25.624 1.455 -20.497 1.00 89.12 338 GLY A N 1
ATOM 2582 C CA . GLY A 1 338 ? 25.987 2.448 -19.488 1.00 89.12 338 GLY A CA 1
ATOM 2583 C C . GLY A 1 338 ? 25.286 2.156 -18.163 1.00 89.12 338 GLY A C 1
ATOM 2584 O O . GLY A 1 338 ? 24.092 1.861 -18.135 1.00 89.12 338 GLY A O 1
ATOM 2585 N N . ASP A 1 339 ? 26.020 2.241 -17.060 1.00 91.25 339 ASP A N 1
ATOM 2586 C CA . ASP A 1 339 ? 25.453 2.088 -15.728 1.00 91.25 339 ASP A CA 1
ATOM 2587 C C . ASP A 1 339 ? 24.609 3.322 -15.379 1.00 91.25 339 ASP A C 1
ATOM 2589 O O . ASP A 1 339 ? 25.123 4.378 -14.997 1.00 91.25 339 ASP A O 1
ATOM 2593 N N . TRP A 1 340 ? 23.288 3.183 -15.507 1.00 92.44 340 TRP A N 1
ATOM 2594 C CA . TRP A 1 340 ? 22.319 4.224 -15.164 1.00 92.44 340 TRP A CA 1
ATOM 2595 C C . TRP A 1 340 ? 22.593 4.840 -13.783 1.00 92.44 340 TRP A C 1
ATOM 2597 O O . TRP A 1 340 ? 22.523 6.059 -13.634 1.00 92.44 340 TRP A O 1
ATOM 2607 N N . THR A 1 341 ? 23.016 4.031 -12.803 1.00 93.44 341 THR A N 1
ATOM 2608 C CA . THR A 1 341 ? 23.264 4.471 -11.420 1.00 93.44 341 THR A CA 1
ATOM 2609 C C . THR A 1 341 ? 24.449 5.426 -11.277 1.00 93.44 341 THR A C 1
ATOM 2611 O O . THR A 1 341 ? 24.506 6.196 -10.319 1.00 93.44 341 THR A O 1
ATOM 2614 N N . ARG A 1 342 ? 25.374 5.423 -12.245 1.00 91.44 342 ARG A N 1
ATOM 2615 C CA . ARG A 1 342 ? 26.526 6.340 -12.309 1.00 91.44 342 ARG A CA 1
ATOM 2616 C C . ARG A 1 342 ? 26.168 7.704 -12.881 1.00 91.44 342 ARG A C 1
ATOM 2618 O O . ARG A 1 342 ? 26.941 8.655 -12.765 1.00 91.44 342 ARG A O 1
ATOM 2625 N N . GLY A 1 343 ? 25.007 7.785 -13.525 1.00 89.88 343 GLY A N 1
ATOM 2626 C CA . GLY A 1 343 ? 24.454 9.010 -14.070 1.00 89.88 343 GLY A CA 1
ATOM 2627 C C . GLY A 1 343 ? 23.848 9.919 -13.006 1.00 89.88 343 GLY A C 1
ATOM 2628 O O . GLY A 1 343 ? 23.966 9.664 -11.807 1.00 89.88 343 GLY A O 1
ATOM 2629 N N . PRO A 1 344 ? 23.136 10.969 -13.434 1.00 90.31 344 PRO A N 1
ATOM 2630 C CA . PRO A 1 344 ? 22.2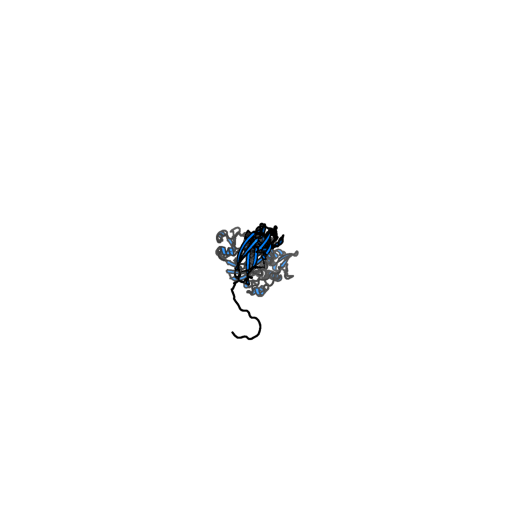62 11.717 -12.546 1.00 90.31 344 PRO A CA 1
ATOM 2631 C C . PRO A 1 344 ? 21.060 10.876 -12.072 1.00 90.31 344 PRO A C 1
ATOM 2633 O O . PRO A 1 344 ? 20.664 11.020 -10.920 1.00 90.31 344 PRO A O 1
ATOM 2636 N N . ALA A 1 345 ? 20.491 10.013 -12.923 1.00 91.06 345 ALA A N 1
ATOM 2637 C CA . ALA A 1 345 ? 19.368 9.108 -12.655 1.00 91.06 345 ALA A CA 1
ATOM 2638 C C . ALA A 1 345 ? 18.249 9.769 -11.838 1.00 91.06 345 ALA A C 1
ATOM 2640 O O . ALA A 1 345 ? 17.998 9.399 -10.694 1.00 91.06 345 ALA A O 1
ATOM 2641 N N . GLY A 1 346 ? 17.659 10.846 -12.363 1.00 85.62 346 GLY A N 1
ATOM 2642 C CA . GLY A 1 346 ? 16.615 11.578 -11.634 1.00 85.62 346 GLY A CA 1
ATOM 2643 C C . GLY A 1 346 ? 17.093 12.274 -10.352 1.00 85.62 346 GLY A C 1
ATOM 2644 O O . GLY A 1 346 ? 16.276 12.630 -9.509 1.00 85.62 346 GLY A O 1
ATOM 2645 N N . SER A 1 347 ? 18.401 12.517 -10.220 1.00 88.69 347 SER A N 1
ATOM 2646 C CA . SER A 1 347 ? 19.108 12.990 -9.012 1.00 88.69 347 SER A CA 1
ATOM 2647 C C . SER A 1 347 ? 19.372 11.921 -7.944 1.00 88.69 347 SER A C 1
ATOM 2649 O O . SER A 1 347 ? 19.821 12.266 -6.852 1.00 88.69 347 SER A O 1
ATOM 2651 N N . TYR A 1 348 ? 19.119 10.645 -8.242 1.00 91.31 348 TYR A N 1
ATOM 2652 C CA . TYR A 1 348 ? 19.400 9.532 -7.332 1.00 91.31 348 TYR A CA 1
ATOM 2653 C C . TYR A 1 348 ? 20.758 8.867 -7.584 1.00 91.31 348 TYR A C 1
ATOM 2655 O O . TYR A 1 348 ? 21.261 8.184 -6.694 1.00 91.31 348 TYR A O 1
ATOM 2663 N N . GLY A 1 349 ? 21.343 9.047 -8.771 1.00 91.75 349 GLY A N 1
ATOM 2664 C CA . GLY A 1 349 ? 22.622 8.446 -9.152 1.00 91.75 349 GLY A CA 1
ATOM 2665 C C . GLY A 1 349 ? 23.848 9.164 -8.587 1.00 91.75 349 GLY A C 1
ATOM 2666 O O . GLY A 1 349 ? 23.753 10.235 -7.986 1.00 91.75 349 GLY A O 1
ATOM 2667 N N . THR A 1 350 ? 25.026 8.563 -8.768 1.00 92.25 350 THR A N 1
ATOM 2668 C CA . THR A 1 350 ? 26.282 9.075 -8.191 1.00 92.25 350 THR A CA 1
ATOM 2669 C C . THR A 1 350 ? 26.792 10.342 -8.880 1.00 92.25 350 THR A C 1
ATOM 2671 O O . THR A 1 350 ? 27.589 11.076 -8.292 1.00 92.25 350 THR A O 1
ATOM 2674 N N . GLY A 1 351 ? 26.336 10.621 -10.107 1.00 88.44 351 GLY A N 1
ATOM 2675 C CA . GLY A 1 351 ? 26.775 11.769 -10.900 1.00 88.44 351 GLY A CA 1
ATOM 2676 C C . GLY A 1 351 ? 28.221 11.675 -11.400 1.00 88.44 351 GLY A C 1
ATOM 2677 O O . GLY A 1 351 ? 28.794 12.697 -11.779 1.00 88.44 351 GLY A O 1
ATOM 2678 N N . GLU A 1 352 ? 28.815 10.476 -11.409 1.00 87.50 352 GLU A N 1
ATOM 2679 C CA . GLU A 1 352 ? 30.145 10.205 -11.980 1.00 87.50 352 GLU A CA 1
ATOM 2680 C C . GLU A 1 352 ? 30.202 10.501 -13.488 1.00 87.50 352 GLU A C 1
ATOM 2682 O O . GLU A 1 352 ? 31.253 10.871 -14.011 1.00 87.50 352 GLU A O 1
ATOM 2687 N N . THR A 1 353 ? 29.064 10.397 -14.177 1.00 85.06 353 THR A N 1
ATOM 2688 C CA . THR A 1 353 ? 28.881 10.811 -15.572 1.00 85.06 353 THR A CA 1
ATOM 2689 C C . THR A 1 353 ? 27.566 11.558 -15.758 1.00 85.06 353 THR A C 1
ATOM 2691 O O . THR A 1 353 ? 26.634 11.449 -14.963 1.00 85.06 353 THR A O 1
ATOM 2694 N N . THR A 1 354 ? 27.483 12.358 -16.819 1.00 83.75 354 THR A N 1
ATOM 2695 C CA . THR A 1 354 ? 26.265 13.098 -17.167 1.00 83.75 354 THR A CA 1
ATOM 2696 C C . THR A 1 354 ? 25.348 12.325 -18.106 1.00 83.75 354 THR A C 1
ATOM 2698 O O . THR A 1 354 ? 24.172 12.667 -18.189 1.00 83.75 354 THR A O 1
ATOM 2701 N N . TRP A 1 355 ? 25.878 11.344 -18.847 1.00 84.12 355 TRP A N 1
ATOM 2702 C CA . TRP A 1 355 ? 25.202 10.704 -19.985 1.00 84.12 355 TRP A CA 1
ATOM 2703 C C . TRP A 1 355 ? 24.707 11.695 -21.063 1.00 84.12 355 TRP A C 1
ATOM 2705 O O . TRP A 1 355 ? 23.756 11.410 -21.789 1.00 84.12 355 TRP A O 1
ATOM 2715 N N . ARG A 1 356 ? 25.319 12.888 -21.175 1.00 77.44 356 ARG A N 1
ATOM 2716 C CA . ARG A 1 356 ? 24.884 13.964 -22.100 1.00 77.44 356 ARG A CA 1
ATOM 2717 C C . ARG A 1 356 ? 25.749 14.138 -23.342 1.00 77.44 356 ARG A C 1
ATOM 2719 O O . ARG A 1 356 ? 25.288 14.756 -24.301 1.00 77.44 356 ARG A O 1
ATOM 2726 N N . THR A 1 357 ? 26.985 13.640 -23.335 1.00 65.94 357 THR A N 1
ATOM 2727 C CA . THR A 1 357 ? 27.979 14.008 -24.352 1.00 65.94 357 THR A CA 1
ATOM 2728 C C . THR A 1 357 ? 28.580 12.804 -25.060 1.00 65.94 357 THR A C 1
ATOM 2730 O O . THR A 1 357 ? 28.943 11.808 -24.446 1.00 65.94 357 THR A O 1
ATOM 2733 N N . ILE A 1 358 ? 28.749 12.960 -26.373 1.00 53.44 358 ILE A N 1
ATOM 2734 C CA . ILE A 1 358 ? 29.481 12.068 -27.270 1.00 53.44 358 ILE A CA 1
ATOM 2735 C C . ILE A 1 358 ? 30.977 12.404 -27.174 1.00 53.44 358 ILE A C 1
ATOM 2737 O O . ILE A 1 358 ? 31.510 13.129 -28.018 1.00 53.44 358 ILE A O 1
ATOM 2741 N N . TYR A 1 359 ? 31.688 11.935 -26.151 1.00 53.47 359 TYR A N 1
ATOM 2742 C CA . TYR A 1 359 ? 33.151 11.989 -26.201 1.00 53.47 359 TYR A CA 1
ATOM 2743 C C . TYR A 1 359 ? 33.689 10.695 -26.809 1.00 53.47 359 TYR A C 1
ATOM 2745 O O . TYR A 1 359 ? 33.890 9.695 -26.131 1.00 53.47 359 TYR A O 1
ATOM 2753 N N . PHE A 1 360 ? 34.008 10.745 -28.107 1.00 48.50 360 PHE A N 1
ATOM 2754 C CA . PHE A 1 360 ? 34.796 9.711 -28.797 1.00 48.50 360 PHE A CA 1
ATOM 2755 C C . PHE A 1 360 ? 36.148 9.417 -28.110 1.00 48.50 360 PHE A C 1
ATOM 2757 O O . PHE A 1 360 ? 36.754 8.385 -28.376 1.00 48.50 360 PHE A O 1
ATOM 2764 N N . GLN A 1 361 ? 36.648 10.319 -27.256 1.00 44.25 361 GLN A N 1
ATOM 2765 C CA . GLN A 1 361 ? 37.980 10.227 -26.645 1.00 44.25 361 GLN A CA 1
ATOM 2766 C C . GLN A 1 361 ? 38.032 9.438 -25.324 1.00 44.25 361 GLN A C 1
ATOM 2768 O O . GLN A 1 361 ? 39.133 9.098 -24.894 1.00 44.25 361 GLN A O 1
ATOM 2773 N N . ASP A 1 362 ? 36.890 9.078 -24.726 1.00 49.62 362 ASP A N 1
ATOM 2774 C CA . ASP A 1 362 ? 36.841 8.280 -23.484 1.00 49.62 362 ASP A CA 1
ATOM 2775 C C . ASP A 1 362 ? 36.649 6.769 -23.723 1.00 49.62 362 ASP A C 1
ATOM 2777 O O . ASP A 1 362 ? 36.554 5.991 -22.776 1.00 49.62 362 ASP A O 1
ATOM 2781 N N . TYR A 1 363 ? 36.740 6.351 -24.994 1.00 50.91 363 TYR A N 1
ATOM 2782 C CA . TYR A 1 363 ? 36.703 4.984 -25.551 1.00 50.91 363 TYR A CA 1
ATOM 2783 C C . TYR A 1 363 ? 37.408 3.879 -24.731 1.00 50.91 363 TYR A C 1
ATOM 2785 O O . TYR A 1 363 ? 37.077 2.704 -24.868 1.00 50.91 363 TYR A O 1
ATOM 2793 N N . LEU A 1 364 ? 38.394 4.240 -23.899 1.00 45.50 364 LEU A N 1
ATOM 2794 C CA . LEU A 1 364 ? 39.295 3.318 -23.192 1.00 45.50 364 LEU A CA 1
ATOM 2795 C C . LEU A 1 364 ? 39.335 3.509 -21.666 1.00 45.50 364 LEU A C 1
ATOM 2797 O O . LEU A 1 364 ? 40.012 2.739 -20.987 1.00 45.50 364 LEU A O 1
ATOM 2801 N N . LYS A 1 365 ? 38.667 4.528 -21.110 1.00 50.59 365 LYS A N 1
ATOM 2802 C CA . LYS A 1 365 ? 38.710 4.824 -19.661 1.00 50.59 365 LYS A CA 1
ATOM 2803 C C . LYS A 1 365 ? 37.476 4.343 -18.897 1.00 50.59 365 LYS A C 1
ATOM 2805 O O . LYS A 1 365 ? 37.468 4.413 -17.675 1.00 50.59 365 LYS A O 1
ATOM 2810 N N . ASP A 1 366 ? 36.480 3.824 -19.609 1.00 61.97 366 ASP A N 1
ATOM 2811 C CA . ASP A 1 366 ? 35.091 3.844 -19.150 1.00 61.97 366 ASP A CA 1
ATOM 2812 C C . ASP A 1 366 ? 34.508 2.486 -18.742 1.00 61.97 366 ASP A C 1
ATOM 2814 O O . ASP A 1 366 ? 33.313 2.372 -18.492 1.00 61.97 366 ASP A O 1
ATOM 2818 N N . LYS A 1 367 ? 35.333 1.430 -18.648 1.00 65.75 367 LYS A N 1
ATOM 2819 C CA . LYS A 1 367 ? 34.852 0.100 -18.222 1.00 65.75 367 LYS A CA 1
ATOM 2820 C C . LYS A 1 367 ? 34.154 0.137 -16.854 1.00 65.75 367 LYS A C 1
ATOM 2822 O O . LYS A 1 367 ? 33.306 -0.701 -16.584 1.00 65.75 367 LYS A O 1
ATOM 2827 N N . ASP A 1 368 ? 34.531 1.098 -16.008 1.00 76.38 368 ASP A N 1
ATOM 2828 C CA . ASP A 1 368 ? 34.009 1.256 -14.650 1.00 76.38 368 ASP A CA 1
ATOM 2829 C C . ASP A 1 368 ? 32.652 1.994 -14.616 1.00 76.38 368 ASP A C 1
ATOM 2831 O O . ASP A 1 368 ? 31.988 1.974 -13.581 1.00 76.38 368 ASP A O 1
ATOM 2835 N N . LEU A 1 369 ? 32.215 2.601 -15.733 1.00 83.69 369 LEU A N 1
ATOM 2836 C CA . LEU A 1 369 ? 30.872 3.184 -15.896 1.00 83.69 369 LEU A CA 1
ATOM 2837 C C . LEU A 1 369 ? 29.924 2.278 -16.698 1.00 83.69 369 LEU A C 1
ATOM 2839 O O . LEU A 1 369 ? 28.823 2.695 -17.061 1.00 83.69 369 LEU A O 1
ATOM 2843 N N . LYS A 1 370 ? 30.343 1.044 -16.998 1.00 85.56 370 LYS A N 1
ATOM 2844 C CA . LYS A 1 370 ? 29.516 0.033 -17.662 1.00 85.56 370 LYS A CA 1
ATOM 2845 C C . LYS A 1 370 ? 28.851 -0.878 -16.644 1.00 85.56 370 LYS A C 1
ATOM 2847 O O . LYS A 1 370 ? 29.437 -1.223 -15.621 1.00 85.56 370 LYS A O 1
ATOM 2852 N N . SER A 1 371 ? 27.648 -1.321 -16.980 1.00 90.88 371 SER A N 1
ATOM 2853 C CA . SER A 1 371 ? 26.928 -2.375 -16.276 1.00 90.88 371 SER A CA 1
ATOM 2854 C C . SER A 1 371 ? 26.583 -3.508 -17.239 1.00 90.88 371 SER A C 1
ATOM 2856 O O . SER A 1 371 ? 26.508 -3.318 -18.457 1.00 90.88 371 SER A O 1
ATOM 2858 N N . GLY A 1 372 ? 26.393 -4.705 -16.690 1.00 92.88 372 GLY A N 1
ATOM 2859 C CA . GLY A 1 372 ? 25.972 -5.866 -17.465 1.00 92.88 372 GLY A CA 1
ATOM 2860 C C . GLY A 1 372 ? 24.532 -5.726 -17.965 1.00 92.88 372 GLY A C 1
ATOM 2861 O O . GLY A 1 372 ? 23.639 -5.365 -17.197 1.00 92.88 372 GLY A O 1
ATOM 2862 N N . CYS A 1 373 ? 24.299 -6.058 -19.233 1.00 95.12 373 CYS A N 1
ATOM 2863 C CA . CYS A 1 373 ? 22.978 -6.104 -19.858 1.00 95.12 373 CYS A CA 1
ATOM 2864 C C . CYS A 1 373 ? 22.636 -7.560 -20.203 1.00 95.12 373 CYS A C 1
ATOM 2866 O O . CYS A 1 373 ? 22.383 -8.345 -19.278 1.00 95.12 373 CYS A O 1
ATOM 2868 N N . VAL A 1 374 ? 22.696 -7.940 -21.488 1.00 98.00 374 VAL A N 1
ATOM 2869 C CA . VAL A 1 374 ? 22.585 -9.344 -21.915 1.00 98.00 374 VAL A CA 1
ATOM 2870 C C . VAL A 1 374 ? 23.720 -10.182 -21.331 1.00 98.00 374 VAL A C 1
ATOM 2872 O O . VAL A 1 374 ? 23.486 -11.312 -20.910 1.00 98.00 374 VAL A O 1
ATOM 2875 N N . ALA A 1 375 ? 24.933 -9.632 -21.238 1.00 97.88 375 ALA A N 1
ATOM 2876 C CA . ALA A 1 375 ? 25.990 -10.229 -20.434 1.00 97.88 375 ALA A CA 1
ATOM 2877 C C . ALA A 1 375 ? 25.860 -9.755 -18.980 1.00 97.88 375 ALA A C 1
ATOM 2879 O O . ALA A 1 375 ? 25.867 -8.556 -18.710 1.00 97.88 375 ALA A O 1
ATOM 2880 N N . GLU A 1 376 ? 25.763 -10.678 -18.024 1.00 96.12 376 GLU A N 1
ATOM 2881 C CA . GLU A 1 376 ? 25.743 -10.322 -16.599 1.00 96.12 376 GLU A CA 1
ATOM 2882 C C . GLU A 1 376 ? 27.137 -9.986 -16.060 1.00 96.12 376 GLU A C 1
ATOM 2884 O O . GLU A 1 376 ? 27.266 -9.227 -15.101 1.00 96.12 376 GLU A O 1
ATOM 2889 N N . SER A 1 377 ? 28.178 -10.542 -16.680 1.00 95.38 377 SER A N 1
ATOM 2890 C CA . SER A 1 377 ? 29.575 -10.263 -16.363 1.00 95.38 377 SER A CA 1
ATOM 2891 C C . SER A 1 377 ? 30.479 -10.587 -17.551 1.00 95.38 377 SER A C 1
ATOM 2893 O O . SER A 1 377 ? 30.068 -11.243 -18.513 1.00 95.38 377 SER A O 1
ATOM 2895 N N . TRP A 1 378 ? 31.714 -10.097 -17.494 1.00 94.56 378 TRP A N 1
ATOM 2896 C CA . TRP A 1 378 ? 32.724 -10.341 -18.512 1.00 94.56 378 TRP A CA 1
ATOM 2897 C C . TRP A 1 378 ? 34.121 -10.371 -17.905 1.00 94.56 378 TRP A C 1
ATOM 2899 O O . TRP A 1 378 ? 34.383 -9.757 -16.868 1.00 94.56 378 TRP A O 1
ATOM 2909 N N . GLU A 1 379 ? 35.041 -11.029 -18.598 1.00 93.19 379 GLU A N 1
ATOM 2910 C CA . GLU A 1 379 ? 36.462 -11.000 -18.279 1.00 93.19 379 GLU A CA 1
ATOM 2911 C C . GLU A 1 379 ? 37.314 -10.957 -19.548 1.00 93.19 379 GLU A C 1
ATOM 2913 O O . GLU A 1 379 ? 36.919 -11.440 -20.608 1.00 93.19 379 GLU A O 1
ATOM 2918 N N . ILE A 1 380 ? 38.494 -10.345 -19.440 1.00 91.44 380 ILE A N 1
ATOM 2919 C CA . ILE A 1 380 ? 39.537 -10.442 -20.461 1.00 91.44 380 ILE A CA 1
ATOM 2920 C C . ILE A 1 380 ? 40.621 -11.345 -19.886 1.00 91.44 380 ILE A C 1
ATOM 2922 O O . ILE A 1 380 ? 41.248 -11.004 -18.880 1.00 91.44 380 ILE A O 1
ATOM 2926 N N . THR A 1 381 ? 40.822 -12.506 -20.499 1.00 92.25 381 THR A N 1
ATOM 2927 C CA . THR A 1 381 ? 41.774 -13.509 -20.020 1.00 92.25 381 THR A CA 1
ATOM 2928 C C . THR A 1 381 ? 43.219 -13.034 -20.194 1.00 92.25 381 THR A C 1
ATOM 2930 O O . THR A 1 381 ? 43.522 -12.114 -20.957 1.00 92.25 381 THR A O 1
ATOM 2933 N N . ASN A 1 382 ? 44.166 -13.721 -19.547 1.00 87.38 382 ASN A N 1
ATOM 2934 C CA . ASN A 1 382 ? 45.598 -13.463 -19.753 1.00 87.38 382 ASN A CA 1
ATOM 2935 C C . ASN A 1 382 ? 46.050 -13.694 -21.211 1.00 87.38 382 ASN A C 1
ATOM 2937 O O . ASN A 1 382 ? 47.065 -13.136 -21.624 1.00 87.38 382 ASN A O 1
ATOM 2941 N N . SER A 1 383 ? 45.323 -14.520 -21.978 1.00 86.56 383 SER A N 1
ATOM 2942 C CA . SER A 1 383 ? 45.526 -14.733 -23.419 1.00 86.56 383 SER A CA 1
ATOM 2943 C C . SER A 1 383 ? 44.963 -13.596 -24.284 1.00 86.56 383 SER A C 1
ATOM 2945 O O . SER A 1 383 ? 45.241 -13.572 -25.481 1.00 86.56 383 SER A O 1
ATOM 2947 N N . GLY A 1 384 ? 44.228 -12.641 -23.703 1.00 88.06 384 GLY A N 1
ATOM 2948 C CA . GLY A 1 384 ? 43.593 -11.530 -24.416 1.00 88.06 384 GLY A CA 1
ATOM 2949 C C . GLY A 1 384 ? 42.232 -11.876 -25.024 1.00 88.06 384 GLY A C 1
ATOM 2950 O O . GLY A 1 384 ? 41.750 -11.128 -25.877 1.00 88.06 384 GLY A O 1
ATOM 2951 N N . GLU A 1 385 ? 41.628 -12.991 -24.608 1.00 94.44 385 GLU A N 1
ATOM 2952 C CA . GLU A 1 385 ? 40.291 -13.413 -25.034 1.00 94.44 385 GLU A CA 1
ATOM 2953 C C . GLU A 1 385 ? 39.238 -12.694 -24.200 1.00 94.44 385 GLU A C 1
ATOM 2955 O O . GLU A 1 385 ? 39.412 -12.528 -22.993 1.00 94.44 385 GLU A O 1
ATOM 2960 N N . ILE A 1 386 ? 38.151 -12.271 -24.840 1.00 95.44 386 ILE A N 1
ATOM 2961 C CA . ILE A 1 386 ? 37.012 -11.650 -24.165 1.00 95.44 386 ILE A CA 1
ATOM 2962 C C . ILE A 1 386 ? 35.996 -12.750 -23.894 1.00 95.44 386 ILE A C 1
ATOM 2964 O O . ILE A 1 386 ? 35.537 -13.408 -24.826 1.00 95.44 386 ILE A O 1
ATOM 2968 N N . VAL A 1 387 ? 35.640 -12.941 -22.633 1.00 97.31 387 VAL A N 1
ATOM 2969 C CA . VAL A 1 387 ? 34.626 -13.904 -22.211 1.00 97.31 387 VAL A CA 1
ATOM 2970 C C . VAL A 1 387 ? 33.432 -13.123 -21.688 1.00 97.31 387 VAL A C 1
ATOM 2972 O O . VAL A 1 387 ? 33.569 -12.352 -20.742 1.00 97.31 387 VAL A O 1
ATOM 2975 N N . PHE A 1 388 ? 32.269 -13.309 -22.308 1.00 98.00 388 PHE A N 1
ATOM 2976 C CA . PHE A 1 388 ? 30.992 -12.792 -21.823 1.00 98.00 388 PHE A CA 1
ATOM 2977 C C . PHE A 1 388 ? 30.173 -13.930 -21.218 1.00 98.00 388 PHE A C 1
ATOM 2979 O O . PHE A 1 388 ? 29.960 -14.960 -21.862 1.00 98.00 388 PHE A O 1
ATOM 2986 N N . HIS A 1 389 ? 29.676 -13.718 -20.002 1.00 98.44 389 HIS A N 1
ATOM 2987 C CA . HIS A 1 389 ? 28.733 -14.614 -19.340 1.00 98.44 389 HIS A CA 1
ATOM 2988 C C . HIS A 1 389 ? 27.318 -14.084 -19.555 1.00 98.44 389 HIS A C 1
ATOM 2990 O O . HIS A 1 389 ? 26.976 -12.993 -19.095 1.00 98.44 389 HIS A O 1
ATOM 2996 N N . ILE A 1 390 ? 26.515 -14.834 -20.300 1.00 98.56 390 ILE A N 1
ATOM 2997 C CA . ILE A 1 390 ? 25.181 -14.440 -20.745 1.00 98.56 390 ILE A CA 1
ATOM 2998 C C . ILE A 1 390 ? 24.168 -14.691 -19.634 1.00 98.56 390 ILE A C 1
ATOM 3000 O O . ILE A 1 390 ? 24.109 -15.767 -19.035 1.00 98.56 390 ILE A O 1
ATOM 3004 N N . ARG A 1 391 ? 23.350 -13.675 -19.374 1.00 98.12 391 ARG A N 1
ATOM 3005 C CA . ARG A 1 391 ? 22.309 -13.702 -18.359 1.00 98.12 391 ARG A CA 1
ATOM 3006 C C . ARG A 1 391 ? 21.212 -14.689 -18.746 1.00 98.12 391 ARG A C 1
ATOM 3008 O O . ARG A 1 391 ? 20.634 -14.616 -19.828 1.00 98.12 391 ARG A O 1
ATOM 3015 N N . LYS A 1 392 ? 20.865 -15.556 -17.799 1.00 97.94 392 LYS A N 1
ATOM 3016 C CA . LYS A 1 392 ? 19.721 -16.467 -17.905 1.00 97.94 392 LYS A CA 1
ATOM 3017 C C . LYS A 1 392 ? 18.407 -15.730 -17.673 1.00 97.94 392 LYS A C 1
ATOM 3019 O O . LYS A 1 392 ? 18.342 -14.780 -16.896 1.00 97.94 392 LYS A O 1
ATOM 3024 N N . GLY A 1 393 ? 17.340 -16.211 -18.289 1.00 96.81 393 GLY A N 1
ATOM 3025 C CA . GLY A 1 393 ? 15.980 -15.714 -18.126 1.00 96.81 393 GLY A CA 1
ATOM 3026 C C . GLY A 1 393 ? 15.619 -14.536 -19.030 1.00 96.81 393 GLY A C 1
ATOM 3027 O O . GLY A 1 393 ? 14.484 -14.060 -18.955 1.00 96.81 393 GLY A O 1
ATOM 3028 N N . ILE A 1 394 ? 16.522 -14.079 -19.904 1.00 98.31 394 ILE A N 1
ATOM 3029 C CA . ILE A 1 394 ? 16.191 -13.083 -20.929 1.00 98.31 394 ILE A CA 1
ATOM 3030 C C . ILE A 1 394 ? 15.402 -13.780 -22.036 1.00 98.31 394 ILE A C 1
ATOM 3032 O O . ILE A 1 394 ? 15.875 -14.746 -22.625 1.00 98.31 394 ILE A O 1
ATOM 3036 N N . HIS A 1 395 ? 14.204 -13.285 -22.335 1.00 98.25 395 HIS A N 1
ATOM 3037 C CA . HIS A 1 395 ? 13.351 -13.835 -23.386 1.00 98.25 395 HIS A CA 1
ATOM 3038 C C . HIS A 1 395 ? 13.128 -12.799 -24.481 1.00 98.25 395 HIS A C 1
ATOM 3040 O O . HIS A 1 395 ? 12.977 -11.607 -24.201 1.00 98.25 395 HIS A O 1
ATOM 3046 N N . TYR A 1 396 ? 13.052 -13.259 -25.728 1.00 98.56 396 TYR A N 1
ATOM 3047 C CA . TYR A 1 396 ? 12.584 -12.411 -26.818 1.00 98.56 396 TYR A CA 1
ATOM 3048 C C . TYR A 1 396 ? 11.138 -11.976 -26.565 1.00 98.56 396 TYR A C 1
ATOM 3050 O O . TYR A 1 396 ? 10.311 -12.740 -26.060 1.00 98.56 396 TYR A O 1
ATOM 3058 N N . ALA A 1 397 ? 10.819 -10.736 -26.918 1.00 97.62 397 ALA A N 1
ATOM 3059 C CA . ALA A 1 397 ? 9.477 -10.212 -26.764 1.00 97.62 397 ALA A CA 1
ATOM 3060 C C . ALA A 1 397 ? 8.494 -10.958 -27.682 1.00 97.62 397 ALA A C 1
ATOM 3062 O O . ALA A 1 397 ? 8.780 -11.206 -28.859 1.00 97.62 397 ALA A O 1
ATOM 3063 N N . LEU A 1 398 ? 7.327 -11.307 -27.131 1.00 96.75 398 LEU A N 1
ATOM 3064 C CA . LEU A 1 398 ? 6.263 -12.004 -27.849 1.00 96.75 398 LEU A CA 1
ATOM 3065 C C . LEU A 1 398 ? 5.103 -11.053 -28.154 1.00 96.75 398 LEU A C 1
ATOM 3067 O O . LEU A 1 398 ? 4.333 -10.701 -27.261 1.00 96.75 398 LEU A O 1
ATOM 3071 N N . ASP A 1 399 ? 4.942 -10.735 -29.431 1.00 96.81 399 ASP A N 1
ATOM 3072 C CA . ASP A 1 399 ? 3.770 -10.093 -30.008 1.00 96.81 399 ASP A CA 1
ATOM 3073 C C . ASP A 1 399 ? 2.998 -11.116 -30.845 1.00 96.81 399 ASP A C 1
ATOM 3075 O O . ASP A 1 399 ? 3.415 -11.504 -31.938 1.00 96.81 399 ASP A O 1
ATOM 3079 N N . LYS A 1 400 ? 1.854 -11.565 -30.321 1.00 94.62 400 LYS A N 1
ATOM 3080 C CA . LYS A 1 400 ? 1.033 -12.605 -30.960 1.00 94.62 400 LYS A CA 1
ATOM 3081 C C . LYS A 1 400 ? 0.436 -12.161 -32.291 1.00 94.62 400 LYS A C 1
ATOM 3083 O O . LYS A 1 400 ? 0.081 -13.020 -33.096 1.00 94.62 400 LYS A O 1
ATOM 3088 N N . ASP A 1 401 ? 0.353 -10.858 -32.531 1.00 96.19 401 ASP A N 1
ATOM 3089 C CA . ASP A 1 401 ? -0.181 -10.304 -33.772 1.00 96.19 401 ASP A CA 1
ATOM 3090 C C . ASP A 1 401 ? 0.911 -10.112 -34.843 1.00 96.19 401 ASP A C 1
ATOM 3092 O O . ASP A 1 401 ? 0.611 -9.719 -35.970 1.00 96.19 401 ASP A O 1
ATOM 3096 N N . ASN A 1 402 ? 2.176 -10.420 -34.524 1.00 97.25 402 ASN A N 1
ATOM 3097 C CA . ASN A 1 402 ? 3.323 -10.253 -35.412 1.00 97.25 402 ASN A CA 1
ATOM 3098 C C . ASN A 1 402 ? 3.901 -11.613 -35.859 1.00 97.25 402 ASN A C 1
ATOM 3100 O O . ASN A 1 402 ? 4.250 -12.465 -35.043 1.00 97.25 402 ASN A O 1
ATOM 3104 N N . GLU A 1 403 ? 4.027 -11.831 -37.171 1.00 97.69 403 GLU A N 1
ATOM 3105 C CA . GLU A 1 403 ? 4.529 -13.097 -37.737 1.00 97.69 403 GLU A CA 1
ATOM 3106 C C . GLU A 1 403 ? 5.987 -13.392 -37.343 1.00 97.69 403 GLU A C 1
ATOM 3108 O O . GLU A 1 403 ? 6.297 -14.516 -36.944 1.00 97.69 403 GLU A O 1
ATOM 3113 N N . ALA A 1 404 ? 6.869 -12.391 -37.402 1.00 97.94 404 ALA A N 1
ATOM 3114 C CA . ALA A 1 404 ? 8.278 -12.546 -37.054 1.00 97.94 404 ALA A CA 1
ATOM 3115 C C . ALA A 1 404 ? 8.465 -12.831 -35.556 1.00 97.94 404 ALA A C 1
ATOM 3117 O O . ALA A 1 404 ? 9.266 -13.684 -35.186 1.00 97.94 404 ALA A O 1
ATOM 3118 N N . SER A 1 405 ? 7.693 -12.178 -34.685 1.00 97.88 405 SER A N 1
ATOM 3119 C CA . SER A 1 405 ? 7.735 -12.451 -33.244 1.00 97.88 405 SER A CA 1
ATOM 3120 C C . SER A 1 405 ? 7.202 -13.850 -32.913 1.00 97.88 405 SER A C 1
ATOM 3122 O O . SER A 1 405 ? 7.822 -14.583 -32.139 1.00 97.88 405 SER A O 1
ATOM 3124 N N . ASN A 1 406 ? 6.113 -14.281 -33.561 1.00 97.75 406 ASN A N 1
ATOM 3125 C CA . ASN A 1 406 ? 5.585 -15.641 -33.418 1.00 97.75 406 ASN A CA 1
ATOM 3126 C C . ASN A 1 406 ? 6.574 -16.723 -33.886 1.00 97.75 406 ASN A C 1
ATOM 3128 O O . ASN A 1 406 ? 6.558 -17.822 -33.336 1.00 97.75 406 ASN A O 1
ATOM 3132 N N . LEU A 1 407 ? 7.438 -16.428 -34.865 1.00 98.06 407 LEU A N 1
ATOM 3133 C CA . LEU A 1 407 ? 8.492 -17.348 -35.308 1.00 98.06 407 LEU A CA 1
ATOM 3134 C C . LEU A 1 407 ? 9.497 -17.653 -34.184 1.00 98.06 407 LEU A C 1
ATOM 3136 O O . LEU A 1 407 ? 9.905 -18.800 -34.030 1.00 98.06 407 LEU A O 1
ATOM 3140 N N . VAL A 1 408 ? 9.856 -16.643 -33.387 1.00 98.00 408 VAL A N 1
ATOM 3141 C CA . VAL A 1 408 ? 10.761 -16.774 -32.228 1.00 98.00 408 VAL A CA 1
ATOM 3142 C C . VAL A 1 408 ? 10.018 -17.301 -30.993 1.00 98.00 408 VAL A C 1
ATOM 3144 O O . VAL A 1 408 ? 10.604 -17.938 -30.119 1.00 98.00 408 VAL A O 1
ATOM 3147 N N . ASN A 1 409 ? 8.706 -17.055 -30.921 1.00 97.31 409 ASN A N 1
ATOM 3148 C CA . ASN A 1 409 ? 7.784 -17.571 -29.906 1.00 97.31 409 ASN A CA 1
ATOM 3149 C C . ASN A 1 409 ? 8.198 -17.256 -28.453 1.00 97.31 409 ASN A C 1
ATOM 3151 O O . ASN A 1 409 ? 7.933 -18.022 -27.526 1.00 97.31 409 ASN A O 1
ATOM 3155 N N . GLY A 1 410 ? 8.874 -16.122 -28.258 1.00 97.31 410 GLY A N 1
ATOM 3156 C CA . GLY A 1 410 ? 9.332 -15.652 -26.955 1.00 97.31 410 GLY A CA 1
ATOM 3157 C C . GLY A 1 410 ? 10.239 -16.626 -26.205 1.00 97.31 410 GLY A C 1
ATOM 3158 O O . GLY A 1 410 ? 10.178 -16.673 -24.978 1.00 97.31 410 GLY A O 1
ATOM 3159 N N . ARG A 1 411 ? 11.032 -17.432 -26.924 1.00 97.94 411 ARG A N 1
ATOM 3160 C CA . ARG A 1 411 ? 12.039 -18.305 -26.312 1.00 97.94 411 ARG A CA 1
ATOM 3161 C C . ARG A 1 411 ? 13.116 -17.503 -25.577 1.00 97.94 411 ARG A C 1
ATOM 3163 O O . ARG A 1 411 ? 13.293 -16.303 -25.803 1.00 97.94 411 ARG A O 1
ATOM 3170 N N . GLU A 1 412 ? 13.845 -18.205 -24.723 1.00 98.44 412 GLU A N 1
ATOM 3171 C CA . GLU A 1 412 ? 15.010 -17.671 -24.028 1.00 98.44 412 GLU A CA 1
ATOM 3172 C C . GLU A 1 412 ? 16.147 -17.369 -25.025 1.00 98.44 412 GLU A C 1
ATOM 3174 O O . GLU A 1 412 ? 16.353 -18.108 -25.997 1.00 98.44 412 GLU A O 1
ATOM 3179 N N . LEU A 1 413 ? 16.841 -16.254 -24.796 1.00 98.44 413 LEU A N 1
ATOM 3180 C CA . LEU A 1 413 ? 18.077 -15.882 -25.476 1.00 98.44 413 LEU A CA 1
ATOM 3181 C C . LEU A 1 413 ? 19.214 -16.775 -24.974 1.00 98.44 413 LEU A C 1
ATOM 3183 O O . LEU A 1 413 ? 19.304 -17.066 -23.785 1.00 98.44 413 LEU A O 1
ATOM 3187 N N . THR A 1 414 ? 20.100 -17.173 -25.879 1.00 98.56 414 THR A N 1
ATOM 3188 C CA . THR A 1 414 ? 21.251 -18.042 -25.610 1.00 98.56 414 THR A CA 1
ATOM 3189 C C . THR A 1 414 ? 22.555 -17.410 -26.098 1.00 98.56 414 THR A C 1
ATOM 3191 O O . THR A 1 414 ? 22.561 -16.452 -26.876 1.00 98.56 414 THR A O 1
ATOM 3194 N N . ALA A 1 415 ? 23.687 -17.981 -25.691 1.00 98.69 415 ALA A N 1
ATOM 3195 C CA . ALA A 1 415 ? 25.004 -17.606 -26.193 1.00 98.69 415 ALA A CA 1
ATOM 3196 C C . ALA A 1 415 ? 25.129 -17.742 -27.722 1.00 98.69 415 ALA A C 1
ATOM 3198 O O . ALA A 1 415 ? 25.854 -16.965 -28.345 1.00 98.69 415 ALA A O 1
ATOM 3199 N N . GLU A 1 416 ? 24.396 -18.665 -28.355 1.00 98.62 416 GLU A N 1
ATOM 3200 C CA . GLU A 1 416 ? 24.428 -18.811 -29.814 1.00 98.62 416 GLU A CA 1
ATOM 3201 C C . GLU A 1 416 ? 23.736 -17.647 -30.534 1.00 98.62 416 GLU A C 1
ATOM 3203 O O . GLU A 1 416 ? 24.212 -17.216 -31.582 1.00 98.62 416 GLU A O 1
ATOM 3208 N N . ASP A 1 417 ? 22.689 -17.057 -29.951 1.00 98.69 417 ASP A N 1
ATOM 3209 C CA . ASP A 1 417 ? 22.048 -15.851 -30.498 1.00 98.69 417 ASP A CA 1
ATOM 3210 C C . ASP A 1 417 ? 23.003 -14.651 -30.485 1.00 98.69 417 ASP A C 1
ATOM 3212 O O . ASP A 1 417 ? 23.087 -13.865 -31.439 1.00 98.69 417 ASP A O 1
ATOM 3216 N N . VAL A 1 418 ? 23.777 -14.540 -29.401 1.00 98.69 418 VAL A N 1
ATOM 3217 C CA . VAL A 1 418 ? 24.840 -13.546 -29.277 1.00 98.69 418 VAL A CA 1
ATOM 3218 C C . VAL A 1 418 ? 25.906 -13.791 -30.337 1.00 98.69 418 VAL A C 1
ATOM 3220 O O . VAL A 1 418 ? 26.211 -12.894 -31.125 1.00 98.69 418 VAL A O 1
ATOM 3223 N N . ALA A 1 419 ? 26.442 -15.010 -30.409 1.00 98.50 419 ALA A N 1
ATOM 3224 C CA . ALA A 1 419 ? 27.482 -15.353 -31.367 1.00 98.50 419 ALA A CA 1
ATOM 3225 C C . ALA A 1 419 ? 27.024 -15.139 -32.815 1.00 98.50 419 ALA A C 1
ATOM 3227 O O . ALA A 1 419 ? 27.780 -14.597 -33.623 1.00 98.50 419 ALA A O 1
ATOM 3228 N N . PHE A 1 420 ? 25.777 -15.483 -33.143 1.00 98.44 420 PHE A N 1
ATOM 3229 C CA . PHE A 1 420 ? 25.162 -15.190 -34.433 1.00 98.44 420 PHE A CA 1
ATOM 3230 C C . PHE A 1 420 ? 25.194 -13.691 -34.749 1.00 98.44 420 PHE A C 1
ATOM 3232 O O . PHE A 1 420 ? 25.679 -13.296 -35.811 1.00 98.44 420 PHE A O 1
ATOM 3239 N N . SER A 1 421 ? 24.735 -12.851 -33.819 1.00 97.81 421 SER A N 1
ATOM 3240 C CA . SER A 1 421 ? 24.656 -11.395 -33.996 1.00 97.81 421 SER A CA 1
ATOM 3241 C C . SER A 1 421 ? 26.042 -10.767 -34.191 1.00 97.81 421 SER A C 1
ATOM 3243 O O . SER A 1 421 ? 26.251 -9.973 -35.113 1.00 97.81 421 SER A O 1
ATOM 3245 N N . LEU A 1 422 ? 27.030 -11.195 -33.398 1.00 97.19 422 LEU A N 1
ATOM 3246 C CA . LEU A 1 422 ? 28.416 -10.741 -33.524 1.00 97.19 422 LEU A CA 1
ATOM 3247 C C . LEU A 1 422 ? 29.058 -11.202 -34.844 1.00 97.19 422 LEU A C 1
ATOM 3249 O O . LEU A 1 422 ? 29.682 -10.410 -35.548 1.00 97.19 422 LEU A O 1
ATOM 3253 N N . ARG A 1 423 ? 28.874 -12.469 -35.246 1.00 96.69 423 ARG A N 1
ATOM 3254 C CA . ARG A 1 423 ? 29.374 -12.977 -36.539 1.00 96.69 423 ARG A CA 1
ATOM 3255 C C . ARG A 1 423 ? 28.718 -12.236 -37.703 1.00 96.69 423 ARG A C 1
ATOM 3257 O O . ARG A 1 423 ? 29.377 -11.922 -38.699 1.00 96.69 423 ARG A O 1
ATOM 3264 N N . ARG A 1 424 ? 27.425 -11.927 -37.591 1.00 95.06 424 ARG A N 1
ATOM 3265 C CA . ARG A 1 424 ? 26.664 -11.167 -38.586 1.00 95.06 424 ARG A CA 1
ATOM 3266 C C . ARG A 1 424 ? 27.227 -9.755 -38.753 1.00 95.06 424 ARG A C 1
ATOM 3268 O O . ARG A 1 424 ? 27.407 -9.327 -39.896 1.00 95.06 424 ARG A O 1
ATOM 3275 N N . SER A 1 425 ? 27.576 -9.073 -37.659 1.00 93.44 425 SER A N 1
ATOM 3276 C CA . SER A 1 425 ? 28.116 -7.709 -37.713 1.00 93.44 425 SER A CA 1
ATOM 3277 C C . SER A 1 425 ? 29.463 -7.647 -38.439 1.00 93.44 425 SER A C 1
ATOM 3279 O O . SER A 1 425 ? 29.678 -6.732 -39.228 1.00 93.44 425 SER A O 1
ATOM 3281 N N . ILE A 1 426 ? 30.338 -8.644 -38.291 1.00 93.69 426 ILE A N 1
ATOM 3282 C CA . ILE A 1 426 ? 31.652 -8.658 -38.965 1.00 93.69 426 ILE A CA 1
ATOM 3283 C C . ILE A 1 426 ? 31.655 -9.309 -40.354 1.00 93.69 426 ILE A C 1
ATOM 3285 O O . ILE A 1 426 ? 32.622 -9.140 -41.093 1.00 93.69 426 ILE A O 1
ATOM 3289 N N . SER A 1 427 ? 30.610 -10.047 -40.742 1.00 92.44 427 SER A N 1
ATOM 3290 C CA . SER A 1 427 ? 30.562 -10.758 -42.032 1.00 92.44 427 SER A CA 1
ATOM 3291 C C . SER A 1 427 ? 29.695 -10.079 -43.092 1.00 92.44 427 SER A C 1
ATOM 3293 O O . SER A 1 427 ? 30.007 -10.180 -44.284 1.00 92.44 427 SER A O 1
ATOM 3295 N N . LYS A 1 428 ? 28.630 -9.364 -42.705 1.00 91.69 428 LYS A N 1
ATOM 3296 C CA . LYS A 1 428 ? 27.745 -8.704 -43.672 1.00 91.69 428 LYS A CA 1
ATOM 3297 C C . LYS A 1 428 ? 28.443 -7.493 -44.290 1.00 91.69 428 LYS A C 1
ATOM 3299 O O . LYS A 1 428 ? 28.814 -6.560 -43.591 1.00 91.69 428 LYS A O 1
ATOM 3304 N N . HIS A 1 429 ? 28.570 -7.475 -45.617 1.00 90.69 429 HIS A N 1
ATOM 3305 C CA . HIS A 1 429 ? 29.297 -6.425 -46.348 1.00 90.69 429 HIS A CA 1
ATOM 3306 C C . HIS A 1 429 ? 28.709 -5.012 -46.204 1.00 90.69 429 HIS A C 1
ATOM 3308 O O . HIS A 1 429 ? 29.407 -4.042 -46.483 1.00 90.69 429 HIS A O 1
ATOM 3314 N N . THR A 1 430 ? 27.443 -4.906 -45.792 1.00 90.81 430 THR A N 1
ATOM 3315 C CA . THR A 1 430 ? 26.773 -3.636 -45.493 1.00 90.81 430 THR A CA 1
ATOM 3316 C C . THR A 1 430 ? 26.996 -3.159 -44.060 1.00 90.81 430 THR A C 1
ATOM 3318 O O . THR A 1 430 ? 26.605 -2.052 -43.724 1.00 90.81 430 THR A O 1
ATOM 3321 N N . SER A 1 431 ? 27.573 -3.977 -43.182 1.00 91.12 431 SER A N 1
ATOM 3322 C CA . SER A 1 431 ? 27.788 -3.598 -41.789 1.00 91.12 431 SER A CA 1
ATOM 3323 C C . SER A 1 431 ? 28.892 -2.553 -41.663 1.00 91.12 431 SER A C 1
ATOM 3325 O O . SER A 1 431 ? 29.960 -2.704 -42.261 1.00 91.12 431 SER A O 1
ATOM 3327 N N . TYR A 1 432 ? 28.683 -1.567 -40.791 1.00 88.56 432 TYR A N 1
ATOM 3328 C CA . TYR A 1 432 ? 29.707 -0.600 -40.387 1.00 88.56 432 TYR A CA 1
ATOM 3329 C C . TYR A 1 432 ? 31.004 -1.277 -39.909 1.00 88.56 432 TYR A C 1
ATOM 3331 O O . TYR A 1 432 ? 32.107 -0.836 -40.218 1.00 88.56 432 TYR A O 1
ATOM 3339 N N . PHE A 1 433 ? 30.888 -2.415 -39.221 1.00 89.50 433 PHE A N 1
ATOM 3340 C CA . PHE A 1 433 ? 32.037 -3.172 -38.723 1.00 89.50 433 PHE A CA 1
ATOM 3341 C C . PHE A 1 433 ? 32.830 -3.793 -39.872 1.00 89.50 433 PHE A C 1
ATOM 3343 O O . PHE A 1 433 ? 34.060 -3.801 -39.865 1.00 89.50 433 PHE A O 1
ATOM 3350 N N . TYR A 1 434 ? 32.130 -4.289 -40.895 1.00 89.25 434 TYR A N 1
ATOM 3351 C CA . TYR A 1 434 ? 32.760 -4.869 -42.073 1.00 89.25 434 TYR A CA 1
ATOM 3352 C C . TYR A 1 434 ? 33.529 -3.819 -42.886 1.00 89.25 434 TYR A C 1
ATOM 3354 O O . TYR A 1 434 ? 34.579 -4.151 -43.457 1.00 89.25 434 TYR A O 1
ATOM 3362 N N . THR A 1 435 ? 33.007 -2.591 -42.980 1.00 87.94 435 THR A N 1
ATOM 3363 C CA . THR A 1 435 ? 33.603 -1.513 -43.783 1.00 87.94 435 THR A CA 1
ATOM 3364 C C . THR A 1 435 ? 34.728 -0.798 -43.042 1.00 87.94 435 THR A C 1
ATOM 3366 O O . THR A 1 435 ? 35.820 -0.686 -43.598 1.00 87.94 435 THR A O 1
ATOM 3369 N N . GLU A 1 436 ? 34.509 -0.398 -41.787 1.00 87.81 436 GLU A N 1
ATOM 3370 C CA . GLU A 1 436 ? 35.458 0.433 -41.034 1.00 87.81 436 GLU A CA 1
ATOM 3371 C C . GLU A 1 436 ? 36.479 -0.387 -40.233 1.00 87.81 436 GLU A C 1
ATOM 3373 O O . GLU A 1 436 ? 37.636 0.011 -40.112 1.00 87.81 436 GLU A O 1
ATOM 3378 N N . PHE A 1 437 ? 36.103 -1.579 -39.753 1.00 87.00 437 PHE A N 1
ATOM 3379 C CA . PHE A 1 437 ? 36.934 -2.417 -38.877 1.00 87.00 437 PHE A CA 1
ATOM 3380 C C . PHE A 1 437 ? 37.299 -3.749 -39.537 1.00 87.00 437 PHE A C 1
ATOM 3382 O O . PHE A 1 437 ? 37.103 -4.837 -38.996 1.00 87.00 437 PHE A O 1
ATOM 3389 N N . SER A 1 438 ? 37.876 -3.667 -40.738 1.00 83.31 438 SER A N 1
ATOM 3390 C CA . SER A 1 438 ? 38.131 -4.834 -41.598 1.00 83.31 438 SER A CA 1
ATOM 3391 C C . SER A 1 438 ? 38.969 -5.963 -40.972 1.00 83.31 438 SER A C 1
ATOM 3393 O O . SER A 1 438 ? 38.867 -7.105 -41.423 1.00 83.31 438 SER A O 1
ATOM 3395 N N . GLN A 1 439 ? 39.763 -5.677 -39.935 1.00 88.88 439 GLN A N 1
ATOM 3396 C CA . GLN A 1 439 ? 40.540 -6.681 -39.200 1.00 88.88 439 GLN A CA 1
ATOM 3397 C C . GLN A 1 439 ? 39.667 -7.582 -38.312 1.00 88.88 439 GLN A C 1
ATOM 3399 O O . GLN A 1 439 ? 40.007 -8.748 -38.126 1.00 88.88 439 GLN A O 1
ATOM 3404 N N . LEU A 1 440 ? 38.510 -7.104 -37.837 1.00 90.06 440 LEU A N 1
ATOM 3405 C CA . LEU A 1 440 ? 37.605 -7.884 -36.982 1.00 90.06 440 LEU A CA 1
ATOM 3406 C C . LEU A 1 440 ? 36.944 -9.061 -37.710 1.00 90.06 440 LEU A C 1
ATOM 3408 O O . LEU A 1 440 ? 36.387 -9.936 -37.058 1.00 90.06 440 LEU A O 1
ATOM 3412 N N . LYS A 1 441 ? 37.055 -9.138 -39.041 1.00 89.38 441 LYS A N 1
ATOM 3413 C CA . LYS A 1 441 ? 36.569 -10.265 -39.861 1.00 89.38 441 LYS A CA 1
ATOM 3414 C C . LYS A 1 441 ? 37.234 -11.597 -39.523 1.00 89.38 441 LYS A C 1
ATOM 3416 O O . LYS A 1 441 ? 36.686 -12.643 -39.850 1.00 89.38 441 LYS A O 1
ATOM 3421 N N . TYR A 1 442 ? 38.419 -11.553 -38.917 1.00 91.44 442 TYR A N 1
ATOM 3422 C CA . TYR A 1 442 ? 39.176 -12.740 -38.518 1.00 91.44 442 TYR A CA 1
ATOM 3423 C C . TYR A 1 442 ? 38.954 -13.123 -37.049 1.00 91.44 442 TYR A C 1
ATOM 3425 O O . TYR A 1 442 ? 39.653 -13.997 -36.543 1.00 91.44 442 TYR A O 1
ATOM 3433 N N . THR A 1 443 ? 38.021 -12.460 -36.362 1.00 95.25 443 THR A N 1
ATOM 3434 C CA . THR A 1 443 ? 37.630 -12.799 -34.992 1.00 95.25 443 THR A CA 1
ATOM 3435 C C . THR A 1 443 ? 37.016 -14.196 -34.943 1.00 95.25 443 THR A C 1
ATOM 3437 O O . THR A 1 443 ? 36.149 -14.530 -35.752 1.00 95.25 443 THR A O 1
ATOM 3440 N N . ILE A 1 444 ? 37.451 -14.995 -33.972 1.00 96.06 444 ILE A N 1
ATOM 3441 C CA . ILE A 1 444 ? 36.870 -16.299 -33.652 1.00 96.06 444 ILE A CA 1
ATOM 3442 C C . ILE A 1 444 ? 35.882 -16.091 -32.504 1.00 96.06 444 ILE A C 1
ATOM 3444 O O . ILE A 1 444 ? 36.205 -15.409 -31.534 1.00 96.06 444 ILE A O 1
ATOM 3448 N N . ILE A 1 445 ? 34.672 -16.632 -32.653 1.00 98.12 445 ILE A N 1
ATOM 3449 C CA . ILE A 1 445 ? 33.589 -16.509 -31.673 1.00 98.12 445 ILE A CA 1
ATOM 3450 C C . ILE A 1 445 ? 33.064 -17.908 -31.392 1.00 98.12 445 ILE A C 1
ATOM 3452 O O . ILE A 1 445 ? 32.455 -18.511 -32.282 1.00 98.12 445 ILE A O 1
ATOM 3456 N N . ASP A 1 446 ? 33.285 -18.387 -30.174 1.00 97.94 446 ASP A N 1
ATOM 3457 C CA . ASP A 1 446 ? 32.913 -19.720 -29.709 1.00 97.94 446 ASP A CA 1
ATOM 3458 C C . ASP A 1 446 ? 31.887 -19.647 -28.573 1.00 97.94 446 ASP A C 1
ATOM 3460 O O . ASP A 1 446 ? 31.868 -18.704 -27.780 1.00 97.94 446 ASP A O 1
ATOM 3464 N N . THR A 1 447 ? 31.042 -20.672 -28.492 1.00 98.25 447 THR A N 1
ATOM 3465 C CA . THR A 1 447 ? 29.969 -20.829 -27.501 1.00 98.25 447 THR A CA 1
ATOM 3466 C C . THR A 1 447 ? 30.146 -22.176 -26.792 1.00 98.25 447 THR A C 1
ATOM 3468 O O . THR A 1 447 ? 29.542 -23.172 -27.189 1.00 98.25 447 THR A O 1
ATOM 3471 N N . PRO A 1 448 ? 31.054 -22.286 -25.796 1.00 97.56 448 PRO A N 1
ATOM 3472 C CA . PRO A 1 448 ? 31.349 -23.570 -25.147 1.00 97.56 448 PRO A CA 1
ATOM 3473 C C . PRO A 1 448 ? 30.145 -24.173 -24.404 1.00 97.56 448 PRO A C 1
ATOM 3475 O O . PRO A 1 448 ? 30.109 -25.385 -24.182 1.00 97.56 448 PRO A O 1
ATOM 3478 N N . ASP A 1 449 ? 29.170 -23.342 -24.040 1.00 98.06 449 ASP A N 1
ATOM 3479 C CA . ASP A 1 449 ? 27.868 -23.715 -23.496 1.00 98.06 449 ASP A CA 1
ATOM 3480 C C . ASP A 1 449 ? 26.813 -22.650 -23.855 1.00 98.06 449 ASP A C 1
ATOM 3482 O O . ASP A 1 449 ? 27.126 -21.638 -24.486 1.00 98.06 449 ASP A O 1
ATOM 3486 N N . ASP A 1 450 ? 25.563 -22.872 -23.439 1.00 97.88 450 ASP A N 1
ATOM 3487 C CA . ASP A 1 450 ? 24.419 -22.002 -23.751 1.00 97.88 450 ASP A CA 1
ATOM 3488 C C . ASP A 1 450 ? 24.515 -20.587 -23.145 1.00 97.88 450 ASP A C 1
ATOM 3490 O O . ASP A 1 450 ? 23.697 -19.730 -23.478 1.00 97.88 450 ASP A O 1
ATOM 3494 N N . TRP A 1 451 ? 25.485 -20.321 -22.261 1.00 98.50 451 TRP A N 1
ATOM 3495 C CA . TRP A 1 451 ? 25.558 -19.099 -21.451 1.00 98.50 451 TRP A CA 1
ATOM 3496 C C . TRP A 1 451 ? 26.929 -18.427 -21.471 1.00 98.50 451 TRP A C 1
ATOM 3498 O O . TRP A 1 451 ? 27.168 -17.498 -20.703 1.00 98.50 451 TRP A O 1
ATOM 3508 N N . THR A 1 452 ? 27.832 -18.863 -22.342 1.00 98.62 452 THR A N 1
ATOM 3509 C CA . THR A 1 452 ? 29.195 -18.340 -22.407 1.00 98.62 452 THR A CA 1
ATOM 3510 C C . THR A 1 452 ? 29.563 -18.049 -23.852 1.00 98.62 452 THR A C 1
ATOM 3512 O O . THR A 1 452 ? 29.424 -18.911 -24.715 1.00 98.62 452 THR A O 1
ATOM 3515 N N . VAL A 1 453 ? 30.066 -16.843 -24.115 1.00 98.69 453 VAL A N 1
ATOM 3516 C CA . VAL A 1 453 ? 30.613 -16.447 -25.419 1.00 98.69 453 VAL A CA 1
ATOM 3517 C C . VAL A 1 453 ? 32.084 -16.108 -25.239 1.00 98.69 453 VAL A C 1
ATOM 3519 O O . VAL A 1 453 ? 32.426 -15.239 -24.439 1.00 98.69 453 VAL A O 1
ATOM 3522 N N . VAL A 1 454 ? 32.951 -16.779 -25.992 1.00 98.19 454 VAL A N 1
ATOM 3523 C CA . VAL A 1 454 ? 34.400 -16.556 -25.994 1.00 98.19 454 VAL A CA 1
ATOM 3524 C C . VAL A 1 454 ? 34.796 -15.932 -27.324 1.00 98.19 454 VAL A C 1
ATOM 3526 O O . VAL A 1 454 ? 34.490 -16.468 -28.387 1.00 98.19 454 VAL A O 1
ATOM 3529 N N . ILE A 1 455 ? 35.466 -14.785 -27.265 1.00 97.75 455 ILE A N 1
ATOM 3530 C CA . ILE A 1 455 ? 35.866 -14.001 -28.430 1.00 97.75 455 ILE A CA 1
ATOM 3531 C C . ILE A 1 455 ? 37.388 -13.879 -28.451 1.00 97.75 455 ILE A C 1
ATOM 3533 O O . ILE A 1 455 ? 37.992 -13.243 -27.582 1.00 97.75 455 ILE A O 1
ATOM 3537 N N . SER A 1 456 ? 38.002 -14.423 -29.497 1.00 96.31 456 SER A N 1
ATOM 3538 C CA . SER A 1 456 ? 39.441 -14.329 -29.740 1.00 96.31 456 SER A CA 1
ATOM 3539 C C . SER A 1 456 ? 39.677 -13.437 -30.958 1.00 96.31 456 SER A C 1
ATOM 3541 O O . SER A 1 456 ? 39.332 -13.787 -32.090 1.00 96.31 456 SER A O 1
ATOM 3543 N N . VAL A 1 457 ? 40.250 -12.255 -30.729 1.00 92.88 457 VAL A N 1
ATOM 3544 C CA . VAL A 1 457 ? 40.455 -11.236 -31.769 1.00 92.88 457 VAL A CA 1
ATOM 3545 C C . VAL A 1 457 ? 41.902 -11.197 -32.259 1.00 92.88 457 VAL A C 1
ATOM 3547 O O . VAL A 1 457 ? 42.824 -11.491 -31.496 1.00 92.88 457 VAL A O 1
ATOM 3550 N N . PRO A 1 458 ? 42.147 -10.823 -33.526 1.00 87.31 458 PRO A N 1
ATOM 3551 C CA . PRO A 1 458 ? 43.504 -10.726 -34.046 1.00 87.31 458 PRO A CA 1
ATOM 3552 C C . PRO A 1 458 ? 44.265 -9.528 -33.454 1.00 87.31 458 PRO A C 1
ATOM 3554 O O . PRO A 1 458 ? 43.742 -8.420 -33.353 1.00 87.31 458 PRO A O 1
ATOM 3557 N N . GLY A 1 459 ? 45.550 -9.728 -33.151 1.00 82.00 459 GLY A N 1
ATOM 3558 C CA . GLY A 1 459 ? 46.463 -8.648 -32.766 1.00 82.00 459 GLY A CA 1
ATOM 3559 C C . GLY A 1 459 ? 46.159 -8.042 -31.393 1.00 82.00 459 GLY A C 1
ATOM 3560 O O . GLY A 1 459 ? 45.903 -8.758 -30.434 1.00 82.00 459 GLY A O 1
ATOM 3561 N N . ASN A 1 460 ? 46.240 -6.715 -31.286 1.00 82.50 460 ASN A N 1
ATOM 3562 C CA . ASN A 1 460 ? 46.006 -5.950 -30.056 1.00 82.50 460 ASN A CA 1
ATOM 3563 C C . ASN A 1 460 ? 44.615 -5.283 -30.020 1.00 82.50 460 ASN A C 1
ATOM 3565 O O . ASN A 1 460 ? 44.449 -4.249 -29.375 1.00 82.50 460 ASN A O 1
ATOM 3569 N N . LEU A 1 461 ? 43.630 -5.858 -30.719 1.00 87.69 461 LEU A N 1
ATOM 3570 C CA . LEU A 1 461 ? 42.288 -5.285 -30.872 1.00 87.69 461 LEU A CA 1
ATOM 3571 C C . LEU A 1 461 ? 41.332 -5.602 -29.712 1.00 87.69 461 LEU A C 1
ATOM 3573 O O . LEU A 1 461 ? 40.187 -5.172 -29.760 1.00 87.69 461 LEU A O 1
ATOM 3577 N N . THR A 1 462 ? 41.757 -6.331 -28.673 1.00 89.00 462 THR A N 1
ATOM 3578 C CA . THR A 1 462 ? 40.881 -6.803 -27.579 1.00 89.00 462 THR A CA 1
ATOM 3579 C C . THR A 1 462 ? 40.038 -5.689 -26.962 1.00 89.00 462 THR A C 1
ATOM 3581 O O . THR A 1 462 ? 38.830 -5.836 -26.815 1.00 89.00 462 THR A O 1
ATOM 3584 N N . GLN A 1 463 ? 40.646 -4.547 -26.645 1.00 83.19 463 GLN A N 1
ATOM 3585 C CA . GLN A 1 463 ? 39.925 -3.441 -26.013 1.00 83.19 463 GLN A CA 1
ATOM 3586 C C . GLN A 1 463 ? 38.923 -2.767 -26.966 1.00 83.19 463 GLN A C 1
ATOM 3588 O O . GLN A 1 463 ? 37.838 -2.380 -26.547 1.00 83.19 463 GLN A O 1
ATOM 3593 N N . GLU A 1 464 ? 39.277 -2.647 -28.245 1.00 84.88 464 GLU A N 1
ATOM 3594 C CA . GLU A 1 464 ? 38.402 -2.105 -29.288 1.00 84.88 464 GLU A CA 1
ATOM 3595 C C . GLU A 1 464 ? 37.222 -3.041 -29.567 1.00 84.88 464 GLU A C 1
ATOM 3597 O O . GLU A 1 464 ? 36.070 -2.614 -29.611 1.00 84.88 464 GLU A O 1
ATOM 3602 N N . ALA A 1 465 ? 37.495 -4.338 -29.665 1.00 89.50 465 ALA A N 1
ATOM 3603 C CA . ALA A 1 465 ? 36.480 -5.359 -29.849 1.00 89.50 465 ALA A CA 1
ATOM 3604 C C . ALA A 1 465 ? 35.533 -5.477 -28.652 1.00 89.50 465 ALA A C 1
ATOM 3606 O O . ALA A 1 465 ? 34.351 -5.722 -28.863 1.00 89.50 465 ALA A O 1
ATOM 3607 N N . PHE A 1 466 ? 36.012 -5.269 -27.420 1.00 89.38 466 PHE A N 1
ATOM 3608 C CA . PHE A 1 466 ? 35.142 -5.227 -26.245 1.00 89.38 466 PHE A CA 1
ATOM 3609 C C . PHE A 1 466 ? 34.066 -4.149 -26.394 1.00 89.38 466 PHE A C 1
ATOM 3611 O O . PHE A 1 466 ? 32.889 -4.452 -26.249 1.00 89.38 466 PHE A O 1
ATOM 3618 N N . THR A 1 467 ? 34.444 -2.920 -26.752 1.00 83.56 467 THR A N 1
ATOM 3619 C CA . THR A 1 467 ? 33.484 -1.822 -26.942 1.00 83.56 467 THR A CA 1
ATOM 3620 C C . THR A 1 467 ? 32.574 -2.071 -28.144 1.00 83.56 467 THR A C 1
ATOM 3622 O O . THR A 1 467 ? 31.360 -1.922 -28.050 1.00 83.56 467 THR A O 1
ATOM 3625 N N . LEU A 1 468 ? 33.143 -2.479 -29.281 1.00 87.69 468 LEU A N 1
ATOM 3626 C CA . LEU A 1 468 ? 32.383 -2.682 -30.513 1.00 87.69 468 LEU A CA 1
ATOM 3627 C C . LEU A 1 468 ? 31.397 -3.855 -30.403 1.00 87.69 468 LEU A C 1
ATOM 3629 O O . LEU A 1 468 ? 30.258 -3.738 -30.831 1.00 87.69 468 LEU A O 1
ATOM 3633 N N . PHE A 1 469 ? 31.781 -4.987 -29.821 1.00 91.69 469 PHE A N 1
ATOM 3634 C CA . PHE A 1 469 ? 30.844 -6.095 -29.607 1.00 91.69 469 PHE A CA 1
ATOM 3635 C C . PHE A 1 469 ? 29.941 -5.875 -28.396 1.00 91.69 469 PHE A C 1
ATOM 3637 O O . PHE A 1 469 ? 28.807 -6.344 -28.396 1.00 91.69 469 PHE A O 1
ATOM 3644 N N . GLY A 1 470 ? 30.432 -5.150 -27.393 1.00 89.62 470 GLY A N 1
ATOM 3645 C CA . GLY A 1 470 ? 29.745 -4.896 -26.138 1.00 89.62 470 GLY A CA 1
ATOM 3646 C C . GLY A 1 470 ? 28.595 -3.898 -26.242 1.00 89.62 470 GLY A C 1
ATOM 3647 O O . GLY A 1 470 ? 27.498 -4.233 -25.813 1.00 89.62 470 GLY A O 1
ATOM 3648 N N . ASP A 1 471 ? 28.856 -2.710 -26.802 1.00 83.19 471 ASP A N 1
ATOM 3649 C CA . ASP A 1 471 ? 27.984 -1.518 -26.741 1.00 83.19 471 ASP A CA 1
ATOM 3650 C C . ASP A 1 471 ? 27.379 -1.104 -28.102 1.00 83.19 471 ASP A C 1
ATOM 3652 O O . ASP A 1 471 ? 26.752 -0.056 -28.209 1.00 83.19 471 ASP A O 1
ATOM 3656 N N . PHE A 1 472 ? 27.620 -1.840 -29.188 1.00 85.94 472 PHE A N 1
ATOM 3657 C CA . PHE A 1 472 ? 27.135 -1.440 -30.522 1.00 85.94 472 PHE A CA 1
ATOM 3658 C C . PHE A 1 472 ? 26.346 -2.512 -31.253 1.00 85.94 472 PHE A C 1
ATOM 3660 O O . PHE A 1 472 ? 25.525 -2.175 -32.106 1.00 85.94 472 PHE A O 1
ATOM 3667 N N . VAL A 1 473 ? 26.641 -3.787 -30.993 1.00 91.94 473 VAL A N 1
ATOM 3668 C CA . VAL A 1 473 ? 25.923 -4.883 -31.640 1.00 91.94 473 VAL A CA 1
ATOM 3669 C C . VAL A 1 473 ? 24.672 -5.176 -30.837 1.00 91.94 473 VAL A C 1
ATOM 3671 O O . VAL A 1 473 ? 24.744 -5.506 -29.653 1.00 91.94 473 VAL A O 1
ATOM 3674 N N . ARG A 1 474 ? 23.522 -5.093 -31.501 1.00 94.00 474 ARG A N 1
ATOM 3675 C CA . ARG A 1 474 ? 22.243 -5.469 -30.910 1.00 94.00 474 ARG A CA 1
ATOM 3676 C C . ARG A 1 474 ? 21.997 -6.953 -31.137 1.00 94.00 474 ARG A C 1
ATOM 3678 O O . ARG A 1 474 ? 22.181 -7.464 -32.243 1.00 94.00 474 ARG A O 1
ATOM 3685 N N . ILE A 1 475 ? 21.567 -7.658 -30.094 1.00 97.75 475 ILE A N 1
ATOM 3686 C CA . ILE A 1 475 ? 21.313 -9.094 -30.198 1.00 97.75 475 ILE A CA 1
ATOM 3687 C C . ILE A 1 475 ? 19.974 -9.328 -30.899 1.00 97.75 475 ILE A C 1
ATOM 3689 O O . ILE A 1 475 ? 18.932 -8.795 -30.499 1.00 97.75 475 ILE A O 1
ATOM 3693 N N . VAL A 1 476 ? 20.010 -10.117 -31.972 1.00 98.19 476 VAL A N 1
ATOM 3694 C CA . VAL A 1 476 ? 18.867 -10.414 -32.843 1.00 98.19 476 VAL A CA 1
ATOM 3695 C C . VAL A 1 476 ? 18.592 -11.919 -32.887 1.00 98.19 476 VAL A C 1
ATOM 3697 O O . VAL A 1 476 ? 19.529 -12.705 -32.764 1.00 98.19 476 VAL A O 1
ATOM 3700 N N . PRO A 1 477 ? 17.330 -12.346 -33.061 1.00 98.25 477 PRO A N 1
ATOM 3701 C CA . PRO A 1 477 ? 17.003 -13.763 -33.181 1.00 98.25 477 PRO A CA 1
ATOM 3702 C C . PRO A 1 477 ? 17.408 -14.299 -34.570 1.00 98.25 477 PRO A C 1
ATOM 3704 O O . PRO A 1 477 ? 16.951 -13.751 -35.587 1.00 98.25 477 PRO A O 1
ATOM 3707 N N . PRO A 1 478 ? 18.228 -15.365 -34.655 1.00 98.31 478 PRO A N 1
ATOM 3708 C CA . PRO A 1 478 ? 18.659 -15.952 -35.923 1.00 98.31 478 PRO A CA 1
ATOM 3709 C C . PRO A 1 478 ? 17.497 -16.340 -36.839 1.00 98.31 478 PRO A C 1
ATOM 3711 O O . PRO A 1 478 ? 17.565 -16.100 -38.041 1.00 98.31 478 PRO A O 1
ATOM 3714 N N . GLU A 1 479 ? 16.396 -16.851 -36.285 1.00 98.38 479 GLU A N 1
ATOM 3715 C CA . GLU A 1 479 ? 15.249 -17.354 -37.048 1.00 98.38 479 GLU A CA 1
ATOM 3716 C C . GLU A 1 479 ? 14.627 -16.279 -37.941 1.00 98.38 479 GLU A C 1
ATOM 3718 O O . GLU A 1 479 ? 14.244 -16.549 -39.080 1.00 98.38 479 GLU A O 1
ATOM 3723 N N . VAL A 1 480 ? 14.543 -15.042 -37.442 1.00 98.38 480 VAL A N 1
ATOM 3724 C CA . VAL A 1 480 ? 13.983 -13.913 -38.197 1.00 98.38 480 VAL A CA 1
ATOM 3725 C C . VAL A 1 480 ? 14.914 -13.548 -39.348 1.00 98.38 480 VAL A C 1
ATOM 3727 O O . VAL A 1 480 ? 14.469 -13.391 -40.486 1.00 98.38 480 VAL A O 1
ATOM 3730 N N . VAL A 1 481 ? 16.218 -13.468 -39.082 1.00 97.75 481 VAL A N 1
ATOM 3731 C CA . VAL A 1 481 ? 17.214 -13.139 -40.108 1.00 97.75 481 VAL A CA 1
ATOM 3732 C C . VAL A 1 481 ? 17.306 -14.247 -41.161 1.00 97.75 481 VAL A C 1
ATOM 3734 O O .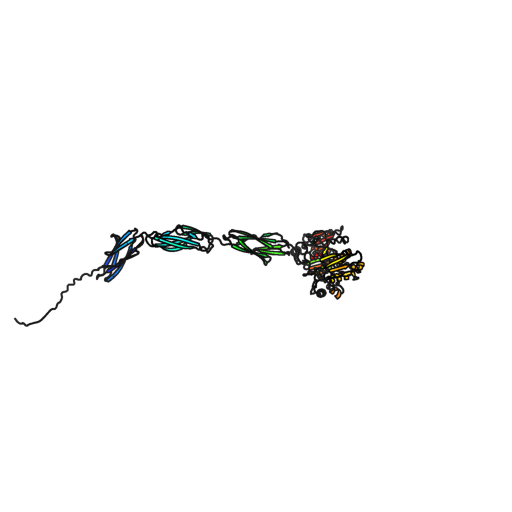 VAL A 1 481 ? 17.380 -13.952 -42.349 1.00 97.75 481 VAL A O 1
ATOM 3737 N N . GLU A 1 482 ? 17.241 -15.517 -40.771 1.00 97.69 482 GLU A N 1
ATOM 3738 C CA . GLU A 1 482 ? 17.232 -16.655 -41.697 1.00 97.69 482 GLU A CA 1
ATOM 3739 C C . GLU A 1 482 ? 15.970 -16.685 -42.565 1.00 97.69 482 GLU A C 1
ATOM 3741 O O . GLU A 1 482 ? 16.034 -17.007 -43.755 1.00 97.69 482 GLU A O 1
ATOM 3746 N N . ARG A 1 483 ? 14.815 -16.325 -41.993 1.00 98.06 483 ARG A N 1
ATOM 3747 C CA . ARG A 1 483 ? 13.531 -16.326 -42.700 1.00 98.06 483 ARG A CA 1
ATOM 3748 C C . ARG A 1 483 ? 13.393 -15.170 -43.686 1.00 98.06 483 ARG A C 1
ATOM 3750 O O . ARG A 1 483 ? 12.887 -15.385 -44.790 1.00 98.06 483 ARG A O 1
ATOM 3757 N N . TYR A 1 484 ? 13.793 -13.968 -43.280 1.00 97.19 484 TYR A N 1
ATOM 3758 C CA . TYR A 1 484 ? 13.524 -12.730 -44.018 1.00 97.19 484 TYR A CA 1
ATOM 3759 C C . TYR A 1 484 ? 14.777 -12.098 -44.647 1.00 97.19 484 TYR A C 1
ATOM 3761 O O . TYR A 1 484 ? 14.661 -11.157 -45.427 1.00 97.19 484 TYR A O 1
ATOM 3769 N N . GLY A 1 485 ? 15.971 -12.624 -44.361 1.00 94.88 485 GLY A N 1
ATOM 3770 C CA . GLY A 1 485 ? 17.270 -12.133 -44.839 1.00 94.88 485 GLY A CA 1
ATOM 3771 C C . GLY A 1 485 ? 17.870 -11.028 -43.963 1.00 94.88 485 GLY A C 1
ATOM 3772 O O . GLY A 1 485 ? 19.088 -10.979 -43.762 1.00 94.88 485 GLY A O 1
ATOM 3773 N N . ASP A 1 486 ? 17.023 -10.151 -43.428 1.00 94.50 486 ASP A N 1
ATOM 3774 C CA . ASP A 1 486 ? 17.343 -9.148 -42.417 1.00 94.50 486 ASP A CA 1
ATOM 3775 C C . ASP A 1 486 ? 16.074 -8.645 -41.709 1.00 94.50 486 ASP A C 1
ATOM 3777 O O . ASP A 1 486 ? 14.956 -9.093 -41.979 1.00 94.50 486 ASP A O 1
ATOM 3781 N N . MET A 1 487 ? 16.261 -7.731 -40.762 1.00 95.75 487 MET A N 1
ATOM 3782 C CA . MET A 1 487 ? 15.206 -7.111 -39.968 1.00 95.75 487 MET A CA 1
ATOM 3783 C C . MET A 1 487 ? 14.909 -5.675 -40.422 1.00 95.75 487 MET A C 1
ATOM 3785 O O . MET A 1 487 ? 14.311 -4.908 -39.676 1.00 95.75 487 MET A O 1
ATOM 3789 N N . ASN A 1 488 ? 15.317 -5.281 -41.637 1.00 95.31 488 ASN A N 1
ATOM 3790 C CA . ASN A 1 488 ? 15.183 -3.893 -42.084 1.00 95.31 488 ASN A CA 1
ATOM 3791 C C . ASN A 1 488 ? 13.749 -3.516 -42.521 1.00 95.31 488 ASN A C 1
ATOM 3793 O O . ASN A 1 488 ? 13.468 -2.346 -42.779 1.00 95.31 488 ASN A O 1
ATOM 3797 N N . ASP A 1 489 ? 12.826 -4.481 -42.597 1.00 96.44 489 ASP A N 1
ATOM 3798 C CA . ASP A 1 489 ? 11.387 -4.201 -42.519 1.00 96.44 489 ASP A CA 1
ATOM 3799 C C . ASP A 1 489 ? 10.999 -4.087 -41.043 1.00 96.44 489 ASP A C 1
ATOM 3801 O O . ASP A 1 489 ? 11.221 -5.013 -40.268 1.00 96.44 489 ASP A O 1
ATOM 3805 N N . TRP A 1 490 ? 10.372 -2.977 -40.656 1.00 96.38 490 TRP A N 1
ATOM 3806 C CA . TRP A 1 490 ? 9.948 -2.734 -39.277 1.00 96.38 490 TRP A CA 1
ATOM 3807 C C . TRP A 1 490 ? 9.051 -3.846 -38.709 1.00 96.38 490 TRP A C 1
ATOM 3809 O O . TRP A 1 490 ? 9.054 -4.074 -37.501 1.00 96.38 490 TRP A O 1
ATOM 3819 N N . ARG A 1 491 ? 8.319 -4.571 -39.568 1.00 97.50 491 ARG A N 1
ATOM 3820 C CA . ARG A 1 491 ? 7.480 -5.718 -39.174 1.00 97.50 491 ARG A CA 1
ATOM 3821 C C . ARG A 1 491 ? 8.293 -6.914 -38.688 1.00 97.50 491 ARG A C 1
ATOM 3823 O O . ARG A 1 491 ? 7.747 -7.756 -37.985 1.00 97.50 491 ARG A O 1
ATOM 3830 N N . ASN A 1 492 ? 9.577 -6.972 -39.027 1.00 98.00 492 ASN A N 1
ATOM 3831 C CA . ASN A 1 492 ? 10.505 -8.014 -38.597 1.00 98.00 492 ASN A CA 1
ATOM 3832 C C . ASN A 1 492 ? 11.220 -7.649 -37.285 1.00 98.00 492 ASN A C 1
ATOM 3834 O O . ASN A 1 492 ? 12.110 -8.380 -36.859 1.00 98.00 492 ASN A O 1
ATOM 3838 N N . SER A 1 493 ? 10.872 -6.525 -36.648 1.00 97.69 493 SER A N 1
ATOM 3839 C CA . SER A 1 493 ? 11.467 -6.112 -35.376 1.00 97.69 493 SER A CA 1
ATOM 3840 C C . SER A 1 493 ? 11.105 -7.100 -34.264 1.00 97.69 493 SER A C 1
ATOM 3842 O O . SER A 1 493 ? 9.944 -7.239 -33.883 1.00 97.69 493 SER A O 1
ATOM 3844 N N . VAL A 1 494 ? 12.118 -7.798 -33.753 1.00 98.38 494 VAL A N 1
ATOM 3845 C CA . VAL A 1 494 ? 12.019 -8.740 -32.636 1.00 98.38 494 VAL A CA 1
ATOM 3846 C C . VAL A 1 494 ? 13.307 -8.649 -31.825 1.00 98.38 494 VAL A C 1
ATOM 3848 O O . VAL A 1 494 ? 14.407 -8.732 -32.370 1.00 98.38 494 VAL A O 1
ATOM 3851 N N . GLY A 1 495 ? 13.190 -8.494 -30.514 1.00 97.88 495 GLY A N 1
ATOM 3852 C CA . GLY A 1 495 ? 14.343 -8.405 -29.627 1.00 97.88 495 GLY A CA 1
ATOM 3853 C C . GLY A 1 495 ? 13.957 -8.625 -28.173 1.00 97.88 495 GLY A C 1
ATOM 3854 O O . GLY A 1 495 ? 12.815 -8.974 -27.875 1.00 97.88 495 GLY A O 1
ATOM 3855 N N . THR A 1 496 ? 14.927 -8.472 -27.279 1.00 98.19 496 THR A N 1
ATOM 3856 C CA . THR A 1 496 ? 14.777 -8.702 -25.832 1.00 98.19 496 THR A CA 1
ATOM 3857 C C . THR A 1 496 ? 14.521 -7.422 -25.039 1.00 98.19 496 THR A C 1
ATOM 3859 O O . THR A 1 496 ? 14.400 -7.477 -23.818 1.00 98.19 496 THR A O 1
ATOM 3862 N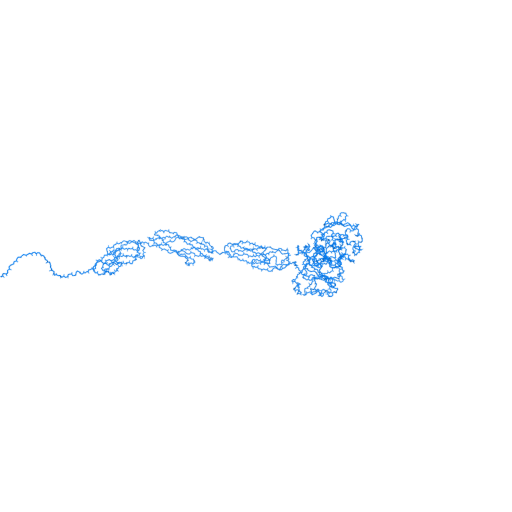 N . GLY A 1 497 ? 14.441 -6.279 -25.724 1.00 97.69 497 GLY A N 1
ATOM 3863 C CA . GLY A 1 497 ? 14.389 -4.959 -25.112 1.00 97.69 497 GLY A CA 1
ATOM 3864 C C . GLY A 1 497 ? 13.091 -4.644 -24.356 1.00 97.69 497 GLY A C 1
ATOM 3865 O O . GLY A 1 497 ? 12.126 -5.423 -24.365 1.00 97.69 497 GLY A O 1
ATOM 3866 N N . PRO A 1 498 ? 13.058 -3.468 -23.703 1.00 98.12 498 PRO A N 1
ATOM 3867 C CA . PRO A 1 498 ? 11.945 -3.033 -22.858 1.00 98.12 498 PRO A CA 1
ATOM 3868 C C . PRO A 1 498 ? 10.656 -2.734 -23.629 1.00 98.12 498 PRO A C 1
ATOM 3870 O O . PRO A 1 498 ? 9.581 -2.712 -23.025 1.00 98.12 498 PRO A O 1
ATOM 3873 N N . PHE A 1 499 ? 10.730 -2.517 -24.945 1.00 98.50 499 PHE A N 1
ATOM 3874 C CA . PHE A 1 499 ? 9.575 -2.156 -25.759 1.00 98.50 499 PHE A CA 1
ATOM 3875 C C . PHE A 1 499 ? 9.472 -2.979 -27.045 1.00 98.50 499 PHE A C 1
ATOM 3877 O O . PHE A 1 499 ? 10.459 -3.456 -27.598 1.00 98.50 499 PHE A O 1
ATOM 3884 N N . ILE A 1 500 ? 8.249 -3.115 -27.548 1.00 98.44 500 ILE A N 1
ATOM 3885 C CA . ILE A 1 500 ? 7.897 -3.828 -28.777 1.00 98.44 500 ILE A CA 1
ATOM 3886 C C . ILE A 1 500 ? 7.453 -2.795 -29.807 1.00 98.44 500 ILE A C 1
ATOM 3888 O O . ILE A 1 500 ? 6.540 -2.019 -29.534 1.00 98.44 500 ILE A O 1
ATOM 3892 N N . LEU A 1 501 ? 8.059 -2.779 -30.996 1.00 98.38 501 LEU A N 1
ATOM 3893 C CA . LEU A 1 501 ? 7.622 -1.901 -32.084 1.00 98.38 501 LEU A CA 1
ATOM 3894 C C . LEU A 1 501 ? 6.292 -2.401 -32.666 1.00 98.38 501 LEU A C 1
ATOM 3896 O O . LEU A 1 501 ? 6.241 -3.457 -33.293 1.00 98.38 501 LEU A O 1
ATOM 3900 N N . LYS A 1 502 ? 5.220 -1.627 -32.483 1.00 97.81 502 LYS A N 1
ATOM 3901 C CA . LYS A 1 502 ? 3.858 -1.997 -32.901 1.00 97.81 502 LYS A CA 1
ATOM 3902 C C . LYS A 1 502 ? 3.430 -1.361 -34.209 1.00 97.81 502 LYS A C 1
ATOM 3904 O O . LYS A 1 502 ? 2.704 -1.975 -34.987 1.00 97.81 502 LYS A O 1
ATOM 3909 N N . GLU A 1 503 ? 3.868 -0.134 -34.459 1.00 97.56 503 GLU A N 1
ATOM 3910 C CA . GLU A 1 503 ? 3.501 0.594 -35.666 1.00 97.56 503 GLU A CA 1
ATOM 3911 C C . GLU A 1 503 ? 4.635 1.509 -36.113 1.00 97.56 503 GLU A C 1
ATOM 3913 O O . GLU A 1 503 ? 5.259 2.197 -35.305 1.00 97.56 503 GLU A O 1
ATOM 3918 N N . PHE A 1 504 ? 4.846 1.574 -37.424 1.00 97.75 504 PHE A N 1
ATOM 3919 C CA . PHE A 1 504 ? 5.644 2.619 -38.041 1.00 97.75 504 PHE A CA 1
ATOM 3920 C C . PHE A 1 504 ? 4.881 3.281 -39.188 1.00 97.75 504 PHE A C 1
ATOM 3922 O O . PHE A 1 504 ? 4.578 2.654 -40.207 1.00 97.75 504 PHE A O 1
ATOM 3929 N N . ILE A 1 505 ? 4.623 4.581 -39.039 1.00 96.62 505 ILE A N 1
ATOM 3930 C CA . ILE A 1 505 ? 4.090 5.439 -40.093 1.00 96.62 505 ILE A CA 1
ATOM 3931 C C . ILE A 1 505 ? 5.225 6.332 -40.586 1.00 96.62 505 ILE A C 1
ATOM 3933 O O . ILE A 1 505 ? 5.721 7.209 -39.870 1.00 96.62 505 ILE A O 1
ATOM 3937 N N . THR A 1 506 ? 5.624 6.119 -41.840 1.00 93.50 506 THR A N 1
ATOM 3938 C CA . THR A 1 506 ? 6.741 6.822 -42.477 1.00 93.50 506 THR A CA 1
ATOM 3939 C C . THR A 1 506 ? 6.625 8.340 -42.328 1.00 93.50 506 THR A C 1
ATOM 3941 O O . THR A 1 506 ? 5.583 8.924 -42.629 1.00 93.50 506 THR A O 1
ATOM 3944 N N . ASN A 1 507 ? 7.722 8.980 -41.905 1.00 90.75 507 ASN A N 1
ATOM 3945 C CA . ASN A 1 507 ? 7.832 10.426 -41.662 1.00 90.75 507 ASN A CA 1
ATOM 3946 C C . ASN A 1 507 ? 6.839 10.994 -40.629 1.00 90.75 507 ASN A C 1
ATOM 3948 O O . ASN A 1 507 ? 6.634 12.206 -40.602 1.00 90.75 507 ASN A O 1
ATOM 3952 N N . GLN A 1 508 ? 6.211 10.151 -39.803 1.00 94.06 508 GLN A N 1
ATOM 3953 C CA . GLN A 1 508 ? 5.272 10.594 -38.772 1.00 94.06 508 GLN A CA 1
ATOM 3954 C C . GLN A 1 508 ? 5.654 10.069 -37.392 1.00 94.06 508 GLN A C 1
ATOM 3956 O O . GLN A 1 508 ? 5.976 10.865 -36.510 1.00 94.06 508 GLN A O 1
ATOM 3961 N N . VAL A 1 509 ? 5.602 8.752 -37.185 1.00 96.69 509 VAL A N 1
ATOM 3962 C CA . VAL A 1 509 ? 5.743 8.171 -35.846 1.00 96.69 509 VAL A CA 1
ATOM 3963 C C . VAL A 1 509 ? 6.163 6.702 -35.896 1.00 96.69 509 VAL A C 1
ATOM 3965 O O . VAL A 1 509 ? 5.704 5.954 -36.760 1.00 96.69 509 VAL A O 1
ATOM 3968 N N . ALA A 1 510 ? 7.009 6.293 -34.951 1.00 98.00 510 ALA A N 1
ATOM 3969 C CA . ALA A 1 510 ? 7.140 4.901 -34.528 1.00 98.00 510 ALA A CA 1
ATOM 3970 C C . ALA A 1 510 ? 6.502 4.744 -33.139 1.00 98.00 510 ALA A C 1
ATOM 3972 O O . ALA A 1 510 ? 6.853 5.485 -32.217 1.00 98.00 510 ALA A O 1
ATOM 3973 N N . THR A 1 511 ? 5.551 3.822 -33.008 1.00 98.38 511 THR A N 1
ATOM 3974 C CA . THR A 1 511 ? 4.811 3.551 -31.770 1.00 98.38 511 THR A CA 1
ATOM 3975 C C . THR A 1 511 ? 5.262 2.218 -31.193 1.00 98.38 511 THR A C 1
ATOM 3977 O O . THR A 1 511 ? 5.243 1.199 -31.890 1.00 98.38 511 THR A O 1
ATOM 3980 N N . PHE A 1 512 ? 5.630 2.228 -29.918 1.00 98.56 512 PHE A N 1
ATOM 3981 C CA . PHE A 1 512 ? 6.092 1.065 -29.183 1.00 98.56 512 PHE A CA 1
ATOM 3982 C C . PHE A 1 512 ? 5.210 0.816 -27.966 1.00 98.56 512 PHE A C 1
ATOM 3984 O O . PHE A 1 512 ? 4.835 1.768 -27.286 1.00 98.56 512 PHE A O 1
ATOM 3991 N N . GLU A 1 513 ? 4.945 -0.448 -27.663 1.00 98.25 513 GLU A N 1
ATOM 3992 C CA . GLU A 1 513 ? 4.262 -0.882 -26.440 1.00 98.25 513 GLU A CA 1
ATOM 3993 C C . GLU A 1 513 ? 5.255 -1.519 -25.467 1.00 98.25 513 GLU A C 1
ATOM 3995 O O . GLU A 1 513 ? 6.275 -2.081 -25.872 1.00 98.25 513 GLU A O 1
ATOM 4000 N N . LYS A 1 514 ? 4.954 -1.445 -24.173 1.00 98.06 514 LYS A N 1
ATOM 4001 C CA . LYS A 1 514 ? 5.732 -2.086 -23.114 1.00 98.06 514 LYS A CA 1
ATOM 4002 C C . LYS A 1 514 ? 5.857 -3.598 -23.323 1.00 98.06 514 LYS A C 1
ATOM 4004 O O . LYS A 1 514 ? 4.876 -4.309 -23.534 1.00 98.06 514 LYS A O 1
ATOM 4009 N N . ASN A 1 515 ? 7.071 -4.119 -23.152 1.00 97.56 515 ASN A N 1
ATOM 4010 C CA . ASN A 1 515 ? 7.303 -5.547 -22.981 1.00 97.56 515 ASN A CA 1
ATOM 4011 C C . ASN A 1 515 ? 7.029 -5.943 -21.518 1.00 97.56 515 ASN A C 1
ATOM 4013 O O . ASN A 1 515 ? 7.899 -5.833 -20.659 1.00 97.56 515 ASN A O 1
ATOM 4017 N N . TYR A 1 516 ? 5.829 -6.449 -21.216 1.00 95.12 516 TYR A N 1
ATOM 4018 C CA . TYR A 1 516 ? 5.462 -6.876 -19.850 1.00 95.12 516 TYR A CA 1
ATOM 4019 C C . TYR A 1 516 ? 6.316 -8.024 -19.283 1.00 95.12 516 TYR A C 1
ATOM 4021 O O . TYR A 1 516 ? 6.257 -8.311 -18.088 1.00 95.12 516 TYR A O 1
ATOM 4029 N N . LYS A 1 517 ? 7.091 -8.714 -20.128 1.00 94.75 517 LYS A N 1
ATOM 4030 C CA . LYS A 1 517 ? 8.025 -9.769 -19.716 1.00 94.75 517 LYS A CA 1
ATOM 4031 C C . LYS A 1 517 ? 9.478 -9.299 -19.688 1.00 94.75 517 LYS A C 1
ATOM 4033 O O . LYS A 1 517 ? 10.373 -10.138 -19.610 1.00 94.75 517 LYS A O 1
ATOM 4038 N N . TYR A 1 518 ? 9.723 -7.993 -19.769 1.00 97.69 518 TYR A N 1
ATOM 4039 C CA . TYR A 1 518 ? 11.075 -7.465 -19.687 1.00 97.69 518 TYR A CA 1
ATOM 4040 C C . TYR A 1 518 ? 11.733 -7.840 -18.354 1.00 97.69 518 TYR A C 1
ATOM 4042 O O . TYR A 1 518 ? 11.080 -7.909 -17.311 1.00 97.69 518 TYR A O 1
ATOM 4050 N N . TRP A 1 519 ? 13.020 -8.166 -18.410 1.00 96.31 519 TRP A N 1
ATOM 4051 C CA . TRP A 1 519 ? 13.716 -8.878 -17.338 1.00 96.31 519 TRP A CA 1
ATOM 4052 C C . TRP A 1 519 ? 14.357 -7.947 -16.303 1.00 96.31 519 TRP A C 1
ATOM 4054 O O . TRP A 1 519 ? 14.673 -8.388 -15.198 1.00 96.31 519 TRP A O 1
ATOM 4064 N N . MET A 1 520 ? 14.589 -6.681 -16.658 1.00 96.19 520 MET A N 1
ATOM 4065 C CA . MET A 1 520 ? 15.322 -5.742 -15.815 1.00 96.19 520 MET A CA 1
ATOM 4066 C C . MET A 1 520 ? 14.402 -5.090 -14.781 1.00 96.19 520 MET A C 1
ATOM 4068 O O . MET A 1 520 ? 13.278 -4.688 -15.086 1.00 96.19 520 MET A O 1
ATOM 4072 N N . ASN A 1 521 ? 14.928 -4.922 -13.570 1.00 95.88 521 ASN A N 1
ATOM 4073 C CA . ASN A 1 521 ? 14.319 -4.098 -12.535 1.00 95.88 521 ASN A CA 1
ATOM 4074 C C . ASN A 1 521 ? 15.084 -2.782 -12.393 1.00 95.88 521 ASN A C 1
ATOM 4076 O O . ASN A 1 521 ? 16.277 -2.716 -12.697 1.00 95.88 521 ASN A O 1
ATOM 4080 N N . ASP A 1 522 ? 14.411 -1.751 -11.898 1.00 94.94 522 ASP A N 1
ATOM 4081 C CA . ASP A 1 522 ? 15.020 -0.450 -11.657 1.00 94.94 522 ASP A CA 1
ATOM 4082 C C . ASP A 1 522 ? 16.160 -0.572 -10.635 1.00 94.94 522 ASP A C 1
ATOM 4084 O O . ASP A 1 522 ? 15.942 -1.092 -9.530 1.00 94.94 522 ASP A O 1
ATOM 4088 N N . PRO A 1 523 ? 17.383 -0.136 -10.981 1.00 94.25 523 PRO A N 1
ATOM 4089 C CA . PRO A 1 523 ? 18.517 -0.255 -10.083 1.00 94.25 523 PRO A CA 1
ATOM 4090 C C . PRO A 1 523 ? 18.588 0.870 -9.042 1.00 94.25 523 PRO A C 1
ATOM 4092 O O . PRO A 1 523 ? 19.377 0.743 -8.104 1.00 94.25 523 PRO A O 1
ATOM 4095 N N . ILE A 1 524 ? 17.839 1.978 -9.185 1.00 92.12 524 ILE A N 1
ATOM 4096 C CA . ILE A 1 524 ? 18.045 3.162 -8.334 1.00 92.12 524 ILE A CA 1
ATOM 4097 C C . ILE A 1 524 ? 16.812 4.060 -8.160 1.00 92.12 524 ILE A C 1
ATOM 4099 O O . ILE A 1 524 ? 15.882 4.073 -8.955 1.00 92.12 524 ILE A O 1
ATOM 4103 N N . GLY A 1 525 ? 16.818 4.854 -7.089 1.00 89.06 525 GLY A N 1
ATOM 4104 C CA . GLY A 1 525 ? 15.762 5.818 -6.797 1.00 89.06 525 GLY A CA 1
ATOM 4105 C C . GLY A 1 525 ? 14.512 5.188 -6.168 1.00 89.06 525 GLY A C 1
ATOM 4106 O O . GLY A 1 525 ? 14.571 4.093 -5.609 1.00 89.06 525 GLY A O 1
ATOM 4107 N N . PRO A 1 526 ? 13.360 5.875 -6.210 1.00 87.19 526 PRO A N 1
ATOM 4108 C CA . PRO A 1 526 ? 12.143 5.427 -5.538 1.00 87.19 526 PRO A CA 1
ATOM 4109 C C . PRO A 1 526 ? 11.578 4.153 -6.178 1.00 87.19 526 PRO A C 1
ATOM 4111 O O . PRO A 1 526 ? 10.764 3.470 -5.567 1.00 87.19 526 PRO A O 1
ATOM 4114 N N . GLY A 1 527 ? 12.032 3.800 -7.379 1.00 88.94 527 GLY A N 1
ATOM 4115 C CA . GLY A 1 527 ? 11.599 2.620 -8.101 1.00 88.94 527 GLY A CA 1
ATOM 4116 C C . GLY A 1 527 ? 12.395 1.348 -7.894 1.00 88.94 527 GLY A C 1
ATOM 4117 O O . GLY A 1 527 ? 12.011 0.337 -8.470 1.00 88.94 527 GLY A O 1
ATOM 4118 N N . VAL A 1 528 ? 13.454 1.366 -7.077 1.00 91.81 528 VAL A N 1
ATOM 4119 C CA . VAL A 1 528 ? 14.332 0.202 -6.867 1.00 91.81 528 VAL A CA 1
ATOM 4120 C C . VAL A 1 528 ? 13.540 -1.097 -6.719 1.00 91.81 528 VAL A C 1
ATOM 4122 O O . VAL A 1 528 ? 12.663 -1.215 -5.864 1.00 91.81 528 VAL A O 1
ATOM 4125 N N . GLY A 1 529 ? 13.875 -2.083 -7.551 1.00 91.50 529 GLY A N 1
ATOM 4126 C CA . GLY A 1 529 ? 13.259 -3.410 -7.530 1.00 91.50 529 GLY A CA 1
ATOM 4127 C C . GLY A 1 529 ? 11.959 -3.548 -8.328 1.00 91.50 529 GLY A C 1
ATOM 4128 O O . GLY A 1 529 ? 11.544 -4.680 -8.576 1.00 91.50 529 GLY A O 1
ATOM 4129 N N . ASN A 1 530 ? 11.348 -2.454 -8.787 1.00 93.44 530 ASN A N 1
ATOM 4130 C CA . ASN A 1 530 ? 10.210 -2.514 -9.702 1.00 93.44 530 ASN A CA 1
ATOM 4131 C C . ASN A 1 530 ? 10.650 -2.959 -11.098 1.00 93.44 530 ASN A C 1
ATOM 4133 O O . ASN A 1 530 ? 11.731 -2.597 -11.561 1.00 93.44 530 ASN A O 1
ATOM 4137 N N . GLN A 1 531 ? 9.786 -3.704 -11.786 1.00 95.88 531 GLN A N 1
ATOM 4138 C CA . GLN A 1 531 ? 10.034 -4.155 -13.151 1.00 95.88 531 GLN A CA 1
ATOM 4139 C C . GLN A 1 531 ? 9.990 -2.974 -14.126 1.00 95.88 531 GLN A C 1
ATOM 4141 O O . GLN A 1 531 ? 9.008 -2.233 -14.188 1.00 95.88 531 GLN A O 1
ATOM 4146 N N . LEU A 1 532 ? 11.034 -2.826 -14.934 1.00 96.81 532 LEU A N 1
ATOM 4147 C CA . LEU A 1 532 ? 11.048 -1.857 -16.022 1.00 96.81 532 LEU A CA 1
ATOM 4148 C C . LEU A 1 532 ? 10.307 -2.413 -17.253 1.00 96.81 532 LEU A C 1
ATOM 4150 O O . LEU A 1 532 ? 10.142 -3.626 -17.384 1.00 96.81 532 LEU A O 1
ATOM 4154 N N . PRO A 1 533 ? 9.880 -1.555 -18.192 1.00 97.31 533 PRO A N 1
ATOM 4155 C CA . PRO A 1 533 ? 9.767 -0.101 -18.072 1.00 97.31 533 PRO A CA 1
ATOM 4156 C C . PRO A 1 533 ? 8.495 0.332 -17.320 1.00 97.31 533 PRO A C 1
ATOM 4158 O O . PRO A 1 533 ? 7.534 -0.434 -17.204 1.00 97.31 533 PRO A O 1
ATOM 4161 N N . TYR A 1 534 ? 8.443 1.578 -16.841 1.00 96.69 534 TYR A N 1
ATOM 4162 C CA . TYR A 1 534 ? 7.230 2.109 -16.194 1.00 96.69 534 TYR A CA 1
ATOM 4163 C C . TYR A 1 534 ? 6.158 2.562 -17.186 1.00 96.69 534 TYR A C 1
ATOM 4165 O O . TYR A 1 534 ? 4.967 2.332 -16.969 1.00 96.69 534 TYR A O 1
ATOM 4173 N N . VAL A 1 535 ? 6.577 3.208 -18.274 1.00 97.12 535 VAL A N 1
ATOM 4174 C CA . VAL A 1 535 ? 5.659 3.710 -19.300 1.00 97.12 535 VAL A CA 1
ATOM 4175 C C . VAL A 1 535 ? 5.097 2.567 -20.140 1.00 97.12 535 VAL A C 1
ATOM 4177 O O . VAL A 1 535 ? 5.802 1.614 -20.463 1.00 97.12 535 VAL A O 1
ATOM 4180 N N . GLU A 1 536 ? 3.817 2.667 -20.496 1.00 97.19 536 GLU A N 1
ATOM 4181 C CA . GLU A 1 536 ? 3.113 1.637 -21.276 1.00 97.19 536 GLU A CA 1
ATOM 4182 C C . GLU A 1 536 ? 3.360 1.786 -22.778 1.00 97.19 536 GLU A C 1
ATOM 4184 O O . GLU A 1 536 ? 3.301 0.814 -23.529 1.00 97.19 536 GLU A O 1
ATOM 4189 N N . GLU A 1 537 ? 3.657 3.007 -23.220 1.00 97.62 537 GLU A N 1
ATOM 4190 C CA . GLU A 1 537 ? 3.862 3.323 -24.625 1.00 97.62 537 GLU A CA 1
ATOM 4191 C C . GLU A 1 537 ? 4.995 4.339 -24.794 1.00 97.62 537 GLU A C 1
ATOM 4193 O O . GLU A 1 537 ? 5.094 5.315 -24.044 1.00 97.62 537 GLU A O 1
ATOM 4198 N N . VAL A 1 538 ? 5.813 4.149 -25.827 1.00 98.31 538 VAL A N 1
ATOM 4199 C CA . VAL A 1 538 ? 6.758 5.159 -26.317 1.00 98.31 538 VAL A CA 1
ATOM 4200 C C . VAL A 1 538 ? 6.367 5.527 -27.743 1.00 98.31 538 VAL A C 1
ATOM 4202 O O . VAL A 1 538 ? 6.132 4.660 -28.581 1.00 98.31 538 VAL A O 1
ATOM 4205 N N . LYS A 1 539 ? 6.310 6.822 -28.052 1.00 97.50 539 LYS A N 1
ATOM 4206 C CA . LYS A 1 539 ? 6.146 7.330 -29.416 1.00 97.50 539 LYS A CA 1
ATOM 4207 C C . LYS A 1 539 ? 7.361 8.146 -29.805 1.00 97.50 539 LYS A C 1
ATOM 4209 O O . LYS A 1 539 ? 7.612 9.201 -29.223 1.00 97.50 539 LYS A O 1
ATOM 4214 N N . LEU A 1 540 ? 8.058 7.698 -30.840 1.00 96.12 540 LEU A N 1
ATOM 4215 C CA . LEU A 1 540 ? 9.105 8.469 -31.493 1.00 96.12 540 LEU A CA 1
ATOM 4216 C C . LEU A 1 540 ? 8.473 9.278 -32.628 1.00 96.12 540 LEU A C 1
ATOM 4218 O O . LEU A 1 540 ? 8.148 8.740 -33.684 1.00 96.12 540 LEU A O 1
ATOM 4222 N N . ILE A 1 541 ? 8.253 10.567 -32.387 1.00 95.38 541 ILE A N 1
ATOM 4223 C CA . ILE A 1 541 ? 7.568 11.492 -33.290 1.00 95.38 541 ILE A CA 1
ATOM 4224 C C . ILE A 1 541 ? 8.594 12.177 -34.196 1.00 95.38 541 ILE A C 1
ATOM 4226 O O . ILE A 1 541 ? 9.528 12.833 -33.729 1.00 95.38 541 ILE A O 1
ATOM 4230 N N . ILE A 1 542 ? 8.390 12.065 -35.505 1.00 93.69 542 ILE A N 1
ATOM 4231 C CA . ILE A 1 542 ? 9.297 12.591 -36.523 1.00 93.69 542 ILE A CA 1
ATOM 4232 C C . ILE A 1 542 ? 8.866 14.016 -36.886 1.00 93.69 542 ILE A C 1
ATOM 4234 O O . ILE A 1 542 ? 7.862 14.228 -37.564 1.00 93.69 542 ILE A O 1
ATOM 4238 N N . VAL A 1 543 ? 9.635 15.013 -36.435 1.00 90.25 543 VAL A N 1
ATOM 4239 C CA . VAL A 1 543 ? 9.386 16.435 -36.739 1.00 90.25 543 VAL A CA 1
ATOM 4240 C C . VAL A 1 543 ? 10.694 17.136 -37.102 1.00 90.25 543 VAL A C 1
ATOM 4242 O O . VAL A 1 543 ? 11.541 17.424 -36.253 1.00 90.25 543 VAL A O 1
ATOM 4245 N N . SER A 1 544 ? 10.855 17.456 -38.384 1.00 84.44 544 SER A N 1
ATOM 4246 C CA . SER A 1 544 ? 12.084 18.059 -38.912 1.00 84.44 544 SER A CA 1
ATOM 4247 C C . SER A 1 544 ? 12.217 19.556 -38.604 1.00 84.44 544 SER A C 1
ATOM 4249 O O . SER A 1 544 ? 13.321 20.028 -38.327 1.00 84.44 544 SER A O 1
ATOM 4251 N N . ASP A 1 545 ? 11.110 20.300 -38.605 1.00 88.81 545 ASP A N 1
ATOM 4252 C CA . ASP A 1 545 ? 11.107 21.752 -38.409 1.00 88.81 545 ASP A CA 1
ATOM 4253 C C . ASP A 1 545 ? 11.207 22.155 -36.925 1.00 88.81 545 ASP A C 1
ATOM 4255 O O . ASP A 1 545 ? 10.381 21.770 -36.093 1.00 88.81 545 ASP A O 1
ATOM 4259 N N . THR A 1 546 ? 12.206 22.979 -36.590 1.00 86.69 546 THR A N 1
ATOM 4260 C CA . THR A 1 546 ? 12.475 23.431 -35.214 1.00 86.69 546 THR A CA 1
ATOM 4261 C C . THR A 1 546 ? 11.304 24.201 -34.604 1.00 86.69 546 THR A C 1
ATOM 4263 O O . THR A 1 546 ? 10.972 23.974 -33.441 1.00 86.69 546 THR A O 1
ATOM 4266 N N . SER A 1 547 ? 10.643 25.077 -35.370 1.00 87.81 547 SER A N 1
ATOM 4267 C CA . SER A 1 547 ? 9.526 25.879 -34.850 1.00 87.81 547 SER A CA 1
ATOM 4268 C C . SER A 1 547 ? 8.329 25.000 -34.474 1.00 87.81 547 SER A C 1
ATOM 4270 O O . SER A 1 547 ? 7.684 25.215 -33.446 1.00 87.81 547 SER A O 1
ATOM 4272 N N . THR A 1 548 ? 8.106 23.937 -35.247 1.00 90.69 548 THR A N 1
ATOM 4273 C CA . THR A 1 548 ? 7.068 22.934 -35.005 1.00 90.69 548 THR A CA 1
ATOM 4274 C C . THR A 1 548 ? 7.386 22.092 -33.769 1.00 90.69 548 THR A C 1
ATOM 4276 O O . THR A 1 548 ? 6.491 21.855 -32.957 1.00 90.69 548 THR A O 1
ATOM 4279 N N . ARG A 1 549 ? 8.656 21.697 -33.569 1.00 90.50 549 ARG A N 1
ATOM 4280 C CA . ARG A 1 549 ? 9.096 20.994 -32.347 1.00 90.50 549 ARG A CA 1
ATOM 4281 C C . ARG A 1 549 ? 8.853 21.834 -31.091 1.00 90.50 549 ARG A C 1
ATOM 4283 O O . ARG A 1 549 ? 8.235 21.350 -30.145 1.00 90.50 549 ARG A O 1
ATOM 4290 N N . LEU A 1 550 ? 9.273 23.102 -31.107 1.00 89.25 550 LEU A N 1
ATOM 4291 C CA . LEU A 1 550 ? 9.080 24.032 -29.986 1.00 89.25 550 LEU A CA 1
ATOM 4292 C C . LEU A 1 550 ? 7.591 24.251 -29.681 1.00 89.25 550 LEU A C 1
ATOM 4294 O O . LEU A 1 550 ? 7.182 24.216 -28.521 1.00 89.25 550 LEU A O 1
ATOM 4298 N N . ALA A 1 551 ? 6.764 24.425 -30.717 1.00 89.38 551 ALA A N 1
ATOM 4299 C CA . ALA A 1 551 ? 5.321 24.583 -30.558 1.00 89.38 551 ALA A CA 1
ATOM 4300 C C . ALA A 1 551 ? 4.660 23.330 -29.964 1.00 89.38 551 ALA A C 1
ATOM 4302 O O . ALA A 1 551 ? 3.790 23.459 -29.104 1.00 89.38 551 ALA A O 1
ATOM 4303 N N . ALA A 1 552 ? 5.072 22.130 -30.388 1.00 90.62 552 ALA A N 1
ATOM 4304 C CA . ALA A 1 552 ? 4.565 20.870 -29.850 1.00 90.62 552 ALA A CA 1
ATOM 4305 C C . ALA A 1 552 ? 4.929 20.693 -28.368 1.00 90.62 552 ALA A C 1
ATOM 4307 O O . ALA A 1 552 ? 4.068 20.323 -27.567 1.00 90.62 552 ALA A O 1
ATOM 4308 N N . PHE A 1 553 ? 6.170 21.009 -27.995 1.00 90.50 553 PHE A N 1
ATOM 4309 C CA . PHE A 1 553 ? 6.622 20.942 -26.608 1.00 90.50 553 PHE A CA 1
ATOM 4310 C C . PHE A 1 553 ? 5.873 21.943 -25.717 1.00 90.50 553 PHE A C 1
ATOM 4312 O O . PHE A 1 553 ? 5.349 21.561 -24.675 1.00 90.50 553 PHE A O 1
ATOM 4319 N N . ARG A 1 554 ? 5.690 23.194 -26.168 1.00 87.25 554 ARG A N 1
ATOM 4320 C CA . ARG A 1 554 ? 4.963 24.236 -25.412 1.00 87.25 554 ARG A CA 1
ATOM 4321 C C . ARG A 1 554 ? 3.544 23.833 -25.008 1.00 87.25 554 ARG A C 1
ATOM 4323 O O . ARG A 1 554 ? 3.034 24.351 -24.028 1.00 87.25 554 ARG A O 1
ATOM 4330 N N . VAL A 1 555 ? 2.888 22.956 -25.767 1.00 87.44 555 VAL A N 1
ATOM 4331 C CA . VAL A 1 555 ? 1.504 22.521 -25.505 1.00 87.44 555 VAL A CA 1
ATOM 4332 C C . VAL A 1 555 ? 1.413 21.091 -24.955 1.00 87.44 555 VAL A C 1
ATOM 4334 O O . VAL A 1 555 ? 0.345 20.481 -25.024 1.00 87.44 555 VAL A O 1
ATOM 4337 N N . GLY A 1 556 ? 2.528 20.521 -24.481 1.00 88.75 556 GLY A N 1
ATOM 4338 C CA . GLY A 1 556 ? 2.564 19.178 -23.892 1.00 88.75 556 GLY A CA 1
ATOM 4339 C C . GLY A 1 556 ? 2.294 18.037 -24.883 1.00 88.75 556 GLY A C 1
ATOM 4340 O O . GLY A 1 556 ? 1.830 16.966 -24.492 1.00 88.75 556 GLY A O 1
ATOM 4341 N N . LYS A 1 557 ? 2.524 18.244 -26.191 1.00 91.00 557 LYS A N 1
ATOM 4342 C CA . LYS A 1 557 ? 2.403 17.163 -27.192 1.00 91.00 557 LYS A CA 1
ATOM 4343 C C . LYS A 1 557 ? 3.619 16.237 -27.219 1.00 91.00 557 LYS A C 1
ATOM 4345 O O . LYS A 1 557 ? 3.474 15.108 -27.676 1.00 91.00 557 LYS A O 1
ATOM 4350 N N . VAL A 1 558 ? 4.767 16.707 -26.740 1.00 93.19 558 VAL A N 1
ATOM 4351 C CA . VAL A 1 558 ? 6.004 15.938 -26.554 1.00 93.19 558 VAL A CA 1
ATOM 4352 C C . VAL A 1 558 ? 6.551 16.198 -25.154 1.00 93.19 558 VAL A C 1
ATOM 4354 O O . VAL A 1 558 ? 6.384 17.299 -24.617 1.00 93.19 558 VAL A O 1
ATOM 4357 N N . ASP A 1 559 ? 7.168 15.176 -24.570 1.00 93.88 559 ASP A N 1
ATOM 4358 C CA . ASP A 1 559 ? 7.600 15.165 -23.173 1.00 93.88 559 ASP A CA 1
ATOM 4359 C C . ASP A 1 559 ? 9.065 15.609 -23.006 1.00 93.88 559 ASP A C 1
ATOM 4361 O O . ASP A 1 559 ? 9.444 16.087 -21.938 1.00 93.88 559 ASP A O 1
ATOM 4365 N N . GLN A 1 560 ? 9.868 15.539 -24.073 1.00 91.62 560 GLN A N 1
ATOM 4366 C CA . GLN A 1 560 ? 11.263 15.983 -24.112 1.00 91.62 560 GLN A CA 1
ATOM 4367 C C . GLN A 1 560 ? 11.595 16.618 -25.473 1.00 91.62 560 GLN A C 1
ATOM 4369 O O . GLN A 1 560 ? 11.032 16.254 -26.509 1.00 91.62 560 GLN A O 1
ATOM 4374 N N . ILE A 1 561 ? 12.495 17.601 -25.460 1.00 88.25 561 ILE A N 1
ATOM 4375 C CA . ILE A 1 561 ? 13.089 18.209 -26.651 1.00 88.25 561 ILE A CA 1
ATOM 4376 C C . ILE A 1 561 ? 14.578 18.481 -26.413 1.00 88.25 561 ILE A C 1
ATOM 4378 O O . ILE A 1 561 ? 14.980 18.982 -25.363 1.00 88.25 561 ILE A O 1
ATOM 4382 N N . SER A 1 562 ? 15.405 18.181 -27.411 1.00 83.44 562 SER A N 1
ATOM 4383 C CA . SER A 1 562 ? 16.833 18.501 -27.434 1.00 83.44 562 SER A CA 1
ATOM 4384 C C . SER A 1 562 ? 17.134 19.644 -28.412 1.00 83.44 562 SER A C 1
ATOM 4386 O O . SER A 1 562 ? 16.296 20.036 -29.230 1.00 83.44 562 SER A O 1
ATOM 4388 N N . LEU A 1 563 ? 18.354 20.187 -28.330 1.00 81.06 563 LEU A N 1
ATOM 4389 C CA . LEU A 1 563 ? 18.862 21.231 -29.230 1.00 81.06 563 LEU A CA 1
ATOM 4390 C C . LEU A 1 563 ? 18.010 22.517 -29.236 1.00 81.06 563 LEU A C 1
ATOM 4392 O O . LEU A 1 563 ? 17.888 23.189 -30.263 1.00 81.06 563 LEU A O 1
ATOM 4396 N N . VAL A 1 564 ? 17.449 22.894 -28.083 1.00 86.19 564 VAL A N 1
ATOM 4397 C CA . VAL A 1 564 ? 16.767 24.186 -27.902 1.00 86.19 564 VAL A CA 1
ATOM 4398 C C . VAL A 1 564 ? 17.816 25.280 -27.749 1.00 86.19 564 VAL A C 1
ATOM 4400 O O . VAL A 1 564 ? 18.687 25.174 -26.891 1.00 86.19 564 VAL A O 1
ATOM 4403 N N . LYS A 1 565 ? 17.770 26.330 -28.568 1.00 86.94 565 LYS A N 1
ATOM 4404 C CA . LYS A 1 565 ? 18.722 27.440 -28.446 1.00 86.94 565 LYS A CA 1
ATOM 4405 C C . LYS A 1 565 ? 18.423 28.291 -27.216 1.00 86.94 565 LYS A C 1
ATOM 4407 O O . LYS A 1 565 ? 17.267 28.451 -26.840 1.00 86.94 565 LYS A O 1
ATOM 4412 N N . GLU A 1 566 ? 19.456 28.920 -26.658 1.00 85.50 566 GLU A N 1
ATOM 4413 C CA . GLU A 1 566 ? 19.323 29.870 -25.539 1.00 85.50 566 GLU A CA 1
ATOM 4414 C C . GLU A 1 566 ? 18.273 30.969 -25.809 1.00 85.50 566 GLU A C 1
ATOM 4416 O O . GLU A 1 566 ? 17.476 31.288 -24.931 1.00 85.50 566 GLU A O 1
ATOM 4421 N N . GLU A 1 567 ? 18.210 31.488 -27.043 1.00 86.44 567 GLU A N 1
ATOM 4422 C CA . GLU A 1 567 ? 17.229 32.503 -27.474 1.00 86.44 567 GLU A CA 1
ATOM 4423 C C . GLU A 1 567 ? 15.771 32.002 -27.477 1.00 86.44 567 GLU A C 1
ATOM 4425 O O . GLU A 1 567 ? 14.844 32.793 -27.300 1.00 86.44 567 GLU A O 1
ATOM 4430 N N . ASP A 1 568 ? 15.567 30.689 -27.612 1.00 86.69 568 ASP A N 1
ATOM 4431 C CA . ASP A 1 568 ? 14.250 30.054 -27.693 1.00 86.69 568 ASP A CA 1
ATOM 4432 C C . ASP A 1 568 ? 13.748 29.539 -26.330 1.00 86.69 568 ASP A C 1
ATOM 4434 O O . ASP A 1 568 ? 12.601 29.090 -26.235 1.00 86.69 568 ASP A O 1
ATOM 4438 N N . LEU A 1 569 ? 14.552 29.618 -25.259 1.00 82.88 569 LEU A N 1
ATOM 4439 C CA . LEU A 1 569 ? 14.214 29.062 -23.939 1.00 82.88 569 LEU A CA 1
ATOM 4440 C C . LEU A 1 569 ? 12.951 29.672 -23.320 1.00 82.88 569 LEU A C 1
ATOM 4442 O O . LEU A 1 569 ? 12.116 28.958 -22.771 1.00 82.88 569 LEU A O 1
ATOM 4446 N N . ALA A 1 570 ? 12.750 30.985 -23.460 1.00 79.62 570 ALA A N 1
ATOM 4447 C CA . ALA A 1 570 ? 11.527 31.637 -22.976 1.00 79.62 570 ALA A CA 1
ATOM 4448 C C . ALA A 1 570 ? 10.262 31.069 -23.652 1.00 79.62 570 ALA A C 1
ATOM 4450 O O . ALA A 1 570 ? 9.157 31.120 -23.110 1.00 79.62 570 ALA A O 1
ATOM 4451 N N . SER A 1 571 ? 10.434 30.500 -24.846 1.00 77.06 571 SER A N 1
ATOM 4452 C CA . SER A 1 571 ? 9.372 29.971 -25.685 1.00 77.06 571 SER A CA 1
ATOM 4453 C C . SER A 1 571 ? 8.970 28.530 -25.322 1.00 77.06 571 SER A C 1
ATOM 4455 O O . SER A 1 571 ? 7.967 28.050 -25.848 1.00 77.06 571 SER A O 1
ATOM 4457 N N . VAL A 1 572 ? 9.691 27.842 -24.429 1.00 74.69 572 VAL A N 1
ATOM 4458 C CA . VAL A 1 572 ? 9.410 26.448 -24.010 1.00 74.69 572 VAL A CA 1
ATOM 4459 C C . VAL A 1 572 ? 8.824 26.340 -22.593 1.00 74.69 572 VAL A C 1
ATOM 4461 O O . VAL A 1 572 ? 8.880 25.288 -21.956 1.00 74.69 572 VAL A O 1
ATOM 4464 N N . THR A 1 573 ? 8.228 27.431 -22.110 1.00 69.19 573 THR A N 1
ATOM 4465 C CA . THR A 1 573 ? 7.511 27.504 -20.827 1.00 69.19 573 THR A CA 1
ATOM 4466 C C . THR A 1 573 ? 6.060 27.033 -21.003 1.00 69.19 573 THR A C 1
ATOM 4468 O O . THR A 1 573 ? 5.365 27.535 -21.890 1.00 69.19 573 THR A O 1
ATOM 4471 N N . LEU A 1 574 ? 5.583 26.112 -20.159 1.00 65.81 574 LEU A N 1
ATOM 4472 C CA . LEU A 1 574 ? 4.190 25.641 -20.132 1.00 65.81 574 LEU A CA 1
ATOM 4473 C C . LEU A 1 574 ? 3.504 26.179 -18.863 1.00 65.81 574 LEU A C 1
ATOM 4475 O O . LEU A 1 574 ? 4.003 25.972 -17.766 1.00 65.81 574 LEU A O 1
ATOM 4479 N N . ASN A 1 575 ? 2.376 26.891 -18.988 1.00 57.44 575 ASN A N 1
ATOM 4480 C CA . ASN A 1 575 ? 1.601 27.444 -17.855 1.00 57.44 575 ASN A CA 1
ATOM 4481 C C . ASN A 1 575 ? 2.425 28.212 -16.793 1.00 57.44 575 ASN A C 1
ATOM 4483 O O . ASN A 1 575 ? 2.171 28.092 -15.598 1.00 57.44 575 ASN A O 1
ATOM 4487 N N . ASN A 1 576 ? 3.417 29.009 -17.208 1.00 56.88 576 ASN A N 1
ATOM 4488 C CA . ASN A 1 576 ? 4.363 29.711 -16.317 1.00 56.88 576 ASN A CA 1
ATOM 4489 C C . ASN A 1 576 ? 5.234 28.795 -15.430 1.00 56.88 576 ASN A C 1
ATOM 4491 O O . ASN A 1 576 ? 6.011 29.300 -14.622 1.00 56.88 576 ASN A O 1
ATOM 4495 N N . GLN A 1 577 ? 5.149 27.475 -15.596 1.00 58.94 577 GLN A N 1
ATOM 4496 C CA . GLN A 1 577 ? 6.086 26.513 -15.038 1.00 58.94 577 GLN A CA 1
ATOM 4497 C C . GLN A 1 577 ? 7.222 26.332 -16.045 1.00 58.94 577 GLN A C 1
ATOM 4499 O O . GLN A 1 577 ? 7.012 26.010 -17.220 1.00 58.94 577 GLN A O 1
ATOM 4504 N N . MET A 1 578 ? 8.444 26.610 -15.598 1.00 57.84 578 MET A N 1
ATOM 4505 C CA . MET A 1 578 ? 9.614 26.362 -16.423 1.00 57.84 578 MET A CA 1
ATOM 4506 C C . MET A 1 578 ? 9.807 24.851 -16.525 1.00 57.84 578 MET A C 1
ATOM 4508 O O . MET A 1 578 ? 9.970 24.175 -15.512 1.00 57.84 578 MET A O 1
ATOM 4512 N N . SER A 1 579 ? 9.797 24.340 -17.753 1.00 60.62 579 SER A N 1
ATOM 4513 C CA . SER A 1 579 ? 10.301 23.006 -18.064 1.00 60.62 579 SER A CA 1
ATOM 4514 C C . SER A 1 579 ? 11.698 22.858 -17.467 1.00 60.62 579 SER A C 1
ATOM 4516 O O . SER A 1 579 ? 12.515 23.778 -17.580 1.00 60.62 579 SER A O 1
ATOM 4518 N N . ALA A 1 580 ? 11.985 21.729 -16.825 1.00 64.88 580 ALA A N 1
ATOM 4519 C CA . ALA A 1 580 ? 13.339 21.483 -16.357 1.00 64.88 580 ALA A CA 1
ATOM 4520 C C . ALA A 1 580 ? 14.280 21.496 -17.574 1.00 64.88 580 ALA A C 1
ATOM 4522 O O . ALA A 1 580 ? 13.936 20.992 -18.649 1.00 64.88 580 ALA A O 1
ATOM 4523 N N . LEU A 1 581 ? 15.419 22.175 -17.433 1.00 74.38 581 LEU A N 1
ATOM 4524 C CA . LEU A 1 581 ? 16.358 22.399 -18.523 1.00 74.38 581 LEU A CA 1
ATOM 4525 C C . LEU A 1 581 ? 17.787 22.188 -18.056 1.00 74.38 581 LEU A C 1
ATOM 4527 O O . LEU A 1 581 ? 18.148 22.522 -16.927 1.00 74.38 581 LEU A O 1
ATOM 4531 N N . ILE A 1 582 ? 18.617 21.703 -18.969 1.00 72.56 582 ILE A N 1
ATOM 4532 C CA . ILE A 1 582 ? 20.056 21.616 -18.765 1.00 72.56 582 ILE A CA 1
ATOM 4533 C C . ILE A 1 582 ? 20.788 22.065 -20.020 1.00 72.56 582 ILE A C 1
ATOM 4535 O O . ILE A 1 582 ? 20.345 21.800 -21.141 1.00 72.56 582 ILE A O 1
ATOM 4539 N N . LYS A 1 583 ? 21.897 22.787 -19.831 1.00 72.69 583 LYS A N 1
ATOM 4540 C CA . LYS A 1 583 ? 22.772 23.180 -20.934 1.00 72.69 583 LYS A CA 1
ATOM 4541 C C . LYS A 1 583 ? 23.357 21.913 -21.562 1.00 72.69 583 LYS A C 1
ATOM 4543 O O . LYS A 1 583 ? 23.794 21.011 -20.859 1.00 72.69 583 LYS A O 1
ATOM 4548 N N . ASN A 1 584 ? 23.358 21.858 -22.886 1.00 66.12 584 ASN A N 1
ATOM 4549 C CA . ASN A 1 584 ? 24.061 20.840 -23.643 1.00 66.12 584 ASN A CA 1
ATOM 4550 C C . ASN A 1 584 ? 25.562 21.164 -23.617 1.00 66.12 584 ASN A C 1
ATOM 4552 O O . ASN A 1 584 ? 25.990 22.208 -24.119 1.00 66.12 584 ASN A O 1
ATOM 4556 N N . ASP A 1 585 ? 26.342 20.270 -23.017 1.00 68.38 585 ASP A N 1
ATOM 4557 C CA . ASP A 1 585 ? 27.773 20.465 -22.780 1.00 68.38 585 ASP A CA 1
ATOM 4558 C C . ASP A 1 585 ? 28.620 20.364 -24.060 1.00 68.38 585 ASP A C 1
ATOM 4560 O O . ASP A 1 585 ? 29.786 20.749 -24.052 1.00 68.38 585 ASP A O 1
ATOM 4564 N N . TYR A 1 586 ? 28.043 19.899 -25.175 1.00 63.75 586 TYR A N 1
ATOM 4565 C CA . TYR A 1 586 ? 28.756 19.717 -26.441 1.00 63.75 586 TYR A CA 1
ATOM 4566 C C . TYR A 1 586 ? 29.026 21.030 -27.192 1.00 63.75 586 TYR A C 1
ATOM 4568 O O . TYR A 1 586 ? 30.016 21.146 -27.913 1.00 63.75 586 TYR A O 1
ATOM 4576 N N . TYR A 1 587 ? 28.157 22.034 -27.048 1.00 60.69 587 TYR A N 1
ATOM 4577 C CA . TYR A 1 587 ? 28.254 23.280 -27.811 1.00 60.69 587 TYR A CA 1
ATOM 4578 C C . TYR A 1 587 ? 28.595 24.464 -26.903 1.00 60.69 587 TYR A C 1
ATOM 4580 O O . TYR A 1 587 ? 27.783 24.912 -26.089 1.00 60.69 587 TYR A O 1
ATOM 4588 N N . GLU A 1 588 ? 29.793 25.028 -27.076 1.00 65.44 588 GLU A N 1
ATOM 4589 C CA . GLU A 1 588 ? 30.190 26.243 -26.356 1.00 65.44 588 GLU A CA 1
ATOM 4590 C C . GLU A 1 588 ? 29.418 27.474 -26.851 1.00 65.44 588 GLU A C 1
ATOM 4592 O O . GLU A 1 588 ? 28.911 28.249 -26.034 1.00 65.44 588 GLU A O 1
ATOM 4597 N N . THR A 1 589 ? 29.285 27.626 -28.177 1.00 59.78 589 THR A N 1
ATOM 4598 C CA . THR A 1 589 ? 28.450 28.640 -28.842 1.00 59.78 589 THR A CA 1
ATOM 4599 C C . THR A 1 589 ? 27.980 28.156 -30.232 1.00 59.78 589 THR A C 1
ATOM 4601 O O . THR A 1 589 ? 28.789 27.597 -30.972 1.00 59.78 589 THR A O 1
ATOM 4604 N N . PRO A 1 590 ? 26.707 28.379 -30.627 1.00 64.38 590 PRO A N 1
ATOM 4605 C CA . PRO A 1 590 ? 25.596 28.826 -29.781 1.00 64.38 590 PRO A CA 1
ATOM 4606 C C . PRO A 1 590 ? 25.247 27.773 -28.716 1.00 64.38 590 PRO A C 1
ATOM 4608 O O . PRO A 1 590 ? 25.446 26.579 -28.929 1.00 64.38 590 PRO A O 1
ATOM 4611 N N . ARG A 1 591 ? 24.753 28.219 -27.554 1.00 80.31 591 ARG A N 1
ATOM 4612 C CA . ARG A 1 591 ? 24.376 27.311 -26.464 1.00 80.31 591 ARG A CA 1
ATOM 4613 C C . ARG A 1 591 ? 23.052 26.629 -26.785 1.00 80.31 591 ARG A C 1
ATOM 4615 O O . ARG A 1 591 ? 22.069 27.296 -27.115 1.00 80.31 591 ARG A O 1
ATOM 4622 N N . TYR A 1 592 ? 23.044 25.312 -26.632 1.00 81.50 592 TYR A N 1
ATOM 4623 C CA . TYR A 1 592 ? 21.853 24.483 -26.762 1.00 81.50 592 TYR A CA 1
ATOM 4624 C C . TYR A 1 592 ? 21.448 23.902 -25.412 1.00 81.50 592 TYR A C 1
ATOM 4626 O O . TYR A 1 592 ? 22.271 23.805 -24.505 1.00 81.50 592 TYR A O 1
ATOM 4634 N N . TYR A 1 593 ? 20.188 23.502 -25.298 1.00 85.00 593 TYR A N 1
ATOM 4635 C CA . TYR A 1 593 ? 19.585 22.970 -24.086 1.00 85.00 593 TYR A CA 1
ATOM 4636 C C . TYR A 1 593 ? 18.744 21.733 -24.396 1.00 85.00 593 TYR A C 1
ATOM 4638 O O . TYR A 1 593 ? 18.192 21.591 -25.493 1.00 85.00 593 TYR A O 1
ATOM 4646 N N . ILE A 1 594 ? 18.664 20.846 -23.409 1.00 86.12 594 ILE A N 1
ATOM 4647 C CA . ILE A 1 594 ? 17.666 19.780 -23.335 1.00 86.12 594 ILE A CA 1
ATOM 4648 C C . ILE A 1 594 ? 16.587 20.258 -22.369 1.00 86.12 594 ILE A C 1
ATOM 4650 O O . ILE A 1 594 ? 16.916 20.738 -21.284 1.00 86.12 594 ILE A O 1
ATOM 4654 N N . CYS A 1 595 ? 15.323 20.143 -22.768 1.00 87.75 595 CYS A N 1
ATOM 4655 C CA . CYS A 1 595 ? 14.168 20.515 -21.960 1.00 87.75 595 CYS A CA 1
ATOM 4656 C C . CYS A 1 595 ? 13.205 19.334 -21.857 1.00 87.75 595 CYS A C 1
ATOM 4658 O O . CYS A 1 595 ? 12.988 18.623 -22.839 1.00 87.75 595 CYS A O 1
ATOM 4660 N N . TRP A 1 596 ? 12.595 19.149 -20.692 1.00 92.12 596 TRP A N 1
ATOM 4661 C CA . TRP A 1 596 ? 11.568 18.133 -20.483 1.00 92.12 596 TRP A CA 1
ATOM 4662 C C . TRP A 1 596 ? 10.440 18.638 -19.597 1.00 92.12 596 TRP A C 1
ATOM 4664 O O . TRP A 1 596 ? 10.582 19.606 -18.846 1.00 92.12 596 TRP A O 1
ATOM 4674 N N . GLN A 1 597 ? 9.290 17.993 -19.737 1.00 92.44 597 GLN A N 1
ATOM 4675 C CA . GLN A 1 597 ? 8.085 18.368 -19.016 1.00 92.44 597 GLN A CA 1
ATOM 4676 C C . GLN A 1 597 ? 8.197 18.006 -17.529 1.00 92.44 597 GLN A C 1
ATOM 4678 O O . GLN A 1 597 ? 8.797 16.984 -17.195 1.00 92.44 597 GLN A O 1
ATOM 4683 N N . PRO A 1 598 ? 7.578 18.780 -16.621 1.00 89.88 598 PRO A N 1
ATOM 4684 C CA . PRO A 1 598 ? 7.690 18.559 -15.174 1.00 89.88 598 PRO A CA 1
ATOM 4685 C C . PRO A 1 598 ? 7.054 17.245 -14.686 1.00 89.88 598 PRO A C 1
ATOM 4687 O O . PRO A 1 598 ? 7.350 16.785 -13.579 1.00 89.88 598 PRO A O 1
ATOM 4690 N N . TRP A 1 599 ? 6.188 16.629 -15.496 1.00 91.44 599 TRP A N 1
ATOM 4691 C CA . TRP A 1 599 ? 5.621 15.308 -15.221 1.00 91.44 599 TRP A CA 1
ATOM 4692 C C . TRP A 1 599 ? 6.529 14.147 -15.638 1.00 91.44 599 TRP A C 1
ATOM 4694 O O . TRP A 1 599 ? 6.243 13.018 -15.259 1.00 91.44 599 TRP A O 1
ATOM 4704 N N . LEU A 1 600 ? 7.603 14.387 -16.398 1.00 93.00 600 LEU A N 1
ATOM 4705 C CA . LEU A 1 600 ? 8.604 13.362 -16.683 1.00 93.00 600 LEU A CA 1
ATOM 4706 C C . LEU A 1 600 ? 9.516 13.211 -15.460 1.00 93.00 600 LEU A C 1
ATOM 4708 O O . LEU A 1 600 ? 10.300 14.108 -15.145 1.00 93.00 600 LEU A O 1
ATOM 4712 N N . LYS A 1 601 ? 9.383 12.090 -14.752 1.00 92.06 601 LYS A N 1
ATOM 4713 C CA . LYS A 1 601 ? 10.114 11.795 -13.515 1.00 92.06 601 LYS A CA 1
ATOM 4714 C C . LYS A 1 601 ? 11.245 10.793 -13.769 1.00 92.06 601 LYS A C 1
ATOM 4716 O O . LYS A 1 601 ? 11.302 10.159 -14.818 1.00 92.06 601 LYS A O 1
ATOM 4721 N N . ASN A 1 602 ? 12.160 10.681 -12.806 1.00 91.00 602 ASN A N 1
ATOM 4722 C CA . ASN A 1 602 ? 13.443 9.965 -12.923 1.00 91.00 602 ASN A CA 1
ATOM 4723 C C . ASN A 1 602 ? 14.372 10.446 -14.041 1.00 91.00 602 ASN A C 1
ATOM 4725 O O . ASN A 1 602 ? 15.276 9.724 -14.447 1.00 91.00 602 ASN A O 1
ATOM 4729 N N . TYR A 1 603 ? 14.152 11.650 -14.559 1.00 91.50 603 TYR A N 1
ATOM 4730 C CA . TYR A 1 603 ? 14.904 12.178 -15.684 1.00 91.50 603 TYR A CA 1
ATOM 4731 C C . TYR A 1 603 ? 15.541 13.509 -15.313 1.00 91.50 603 TYR A C 1
ATOM 4733 O O . TYR A 1 603 ? 14.865 14.435 -14.861 1.00 91.50 603 TYR A O 1
ATOM 4741 N N . SER A 1 604 ? 16.845 13.597 -15.536 1.00 89.56 604 SER A N 1
ATOM 4742 C CA . SER A 1 604 ? 17.685 14.750 -15.224 1.00 89.56 604 SER A CA 1
ATOM 4743 C C . SER A 1 604 ? 18.513 15.173 -16.444 1.00 89.56 604 SER A C 1
ATOM 4745 O O . SER A 1 604 ? 19.608 15.738 -16.324 1.00 89.56 604 SER A O 1
ATOM 4747 N N . GLY A 1 605 ? 17.978 14.928 -17.643 1.00 85.81 605 GLY A N 1
ATOM 4748 C CA . GLY A 1 605 ? 18.564 15.351 -18.910 1.00 85.81 605 GLY A CA 1
ATOM 4749 C C . GLY A 1 605 ? 19.602 14.388 -19.481 1.00 85.81 605 GLY A C 1
ATOM 4750 O O . GLY A 1 605 ? 20.399 14.815 -20.311 1.00 85.81 605 GLY A O 1
ATOM 4751 N N . GLU A 1 606 ? 19.639 13.137 -19.027 1.00 87.06 606 GLU A N 1
ATOM 4752 C CA . GLU A 1 606 ? 20.407 12.059 -19.652 1.00 87.06 606 GLU A CA 1
ATOM 4753 C C . GLU A 1 606 ? 19.973 11.887 -21.112 1.00 87.06 606 GLU A C 1
ATOM 4755 O O . GLU A 1 606 ? 18.806 12.065 -21.453 1.00 87.06 606 GLU A O 1
ATOM 4760 N N . TYR A 1 607 ? 20.896 11.572 -22.012 1.00 82.88 607 TYR A N 1
ATOM 4761 C CA . TYR A 1 607 ? 20.562 11.415 -23.428 1.00 82.88 607 TYR A CA 1
ATOM 4762 C C . TYR A 1 607 ? 21.123 10.109 -23.987 1.00 82.88 607 TYR A C 1
ATOM 4764 O O . TYR A 1 607 ? 20.371 9.318 -24.544 1.00 82.88 607 TYR A O 1
ATOM 4772 N N . LEU A 1 608 ? 22.407 9.834 -23.751 1.00 82.75 608 LEU A N 1
ATOM 4773 C CA . LEU A 1 608 ? 23.107 8.628 -24.194 1.00 82.75 608 LEU A CA 1
ATOM 4774 C C . LEU A 1 608 ? 23.606 7.860 -22.966 1.00 82.75 608 LEU A C 1
ATOM 4776 O O . LEU A 1 608 ? 24.674 8.161 -22.435 1.00 82.75 608 LEU A O 1
ATOM 4780 N N . VAL A 1 609 ? 22.809 6.908 -22.481 1.00 86.25 609 VAL A N 1
ATOM 4781 C CA . VAL A 1 609 ? 23.166 6.047 -21.344 1.00 86.25 609 VAL A CA 1
ATOM 4782 C C . VAL A 1 609 ? 24.032 4.914 -21.872 1.00 86.25 609 VAL A C 1
ATOM 4784 O O . VAL A 1 609 ? 23.544 3.909 -22.378 1.00 86.25 609 VAL A O 1
ATOM 4787 N N . GLY A 1 610 ? 25.342 5.102 -21.790 1.00 79.75 610 GLY A N 1
ATOM 4788 C CA . GLY A 1 610 ? 26.310 4.276 -22.498 1.00 79.75 610 GLY A CA 1
ATOM 4789 C C . GLY A 1 610 ? 26.678 4.880 -23.849 1.00 79.75 610 GLY A C 1
ATOM 4790 O O . GLY A 1 610 ? 26.600 6.092 -24.059 1.00 79.75 610 GLY A O 1
ATOM 4791 N N . TYR A 1 611 ? 27.147 4.044 -24.771 1.00 78.38 611 TYR A N 1
ATOM 4792 C CA . TYR A 1 611 ? 27.726 4.534 -26.015 1.00 78.38 611 TYR A CA 1
ATOM 4793 C C . TYR A 1 611 ? 26.655 4.656 -27.104 1.00 78.38 611 TYR A C 1
ATOM 4795 O O . TYR A 1 611 ? 26.199 3.660 -27.643 1.00 78.38 611 TYR A O 1
ATOM 4803 N N . TYR A 1 612 ? 26.248 5.889 -27.435 1.00 78.06 612 TYR A N 1
ATOM 4804 C CA . TYR A 1 612 ? 25.203 6.164 -28.439 1.00 78.06 612 TYR A CA 1
ATOM 4805 C C . TYR A 1 612 ? 23.864 5.431 -28.206 1.00 78.06 612 TYR A C 1
ATOM 4807 O O . TYR A 1 612 ? 23.112 5.174 -29.146 1.00 78.06 612 TYR A O 1
ATOM 4815 N N . ASN A 1 613 ? 23.556 5.130 -26.946 1.00 81.81 613 ASN A N 1
ATOM 4816 C CA . ASN A 1 613 ? 22.399 4.336 -26.569 1.00 81.81 613 ASN A CA 1
ATOM 4817 C C . ASN A 1 613 ? 21.366 5.204 -25.824 1.00 81.81 613 ASN A C 1
ATOM 4819 O O . ASN A 1 613 ? 21.591 5.629 -24.691 1.00 81.81 613 ASN A O 1
ATOM 4823 N N . GLU A 1 614 ? 20.227 5.489 -26.455 1.00 86.62 614 GLU A N 1
ATOM 4824 C CA . GLU A 1 614 ? 19.117 6.278 -25.903 1.00 86.62 614 GLU A CA 1
ATOM 4825 C C . GLU A 1 614 ? 18.131 5.392 -25.109 1.00 86.62 614 GLU A C 1
ATOM 4827 O O . GLU A 1 614 ? 16.919 5.557 -25.208 1.00 86.62 614 GLU A O 1
ATOM 4832 N N . ILE A 1 615 ? 18.630 4.439 -24.307 1.00 87.69 615 ILE A N 1
ATOM 4833 C CA . ILE A 1 615 ? 17.799 3.488 -23.535 1.00 87.69 615 ILE A CA 1
ATOM 4834 C C . ILE A 1 615 ? 17.121 4.112 -22.301 1.00 87.69 615 ILE A C 1
ATOM 4836 O O . ILE A 1 615 ? 16.258 3.494 -21.681 1.00 87.69 615 ILE A O 1
ATOM 4840 N N . TRP A 1 616 ? 17.438 5.363 -21.948 1.00 92.75 616 TRP A N 1
ATOM 4841 C CA . TRP A 1 616 ? 16.852 6.055 -20.792 1.00 92.75 616 TRP A CA 1
ATOM 4842 C C . TRP A 1 616 ? 15.307 6.008 -20.676 1.00 92.75 616 TRP A C 1
ATOM 4844 O O . TRP A 1 616 ? 14.833 6.009 -19.536 1.00 92.75 616 TRP A O 1
ATOM 4854 N N . PRO A 1 617 ? 14.497 5.908 -21.761 1.00 95.44 617 PRO A N 1
ATOM 4855 C CA . PRO A 1 617 ? 13.041 5.790 -21.667 1.00 95.44 617 PRO A CA 1
ATOM 4856 C C . PRO A 1 617 ? 12.546 4.621 -20.816 1.00 95.44 617 PRO A C 1
ATOM 4858 O O . PRO A 1 617 ? 11.414 4.662 -20.340 1.00 95.44 617 PRO A O 1
ATOM 4861 N N . GLN A 1 618 ? 13.362 3.585 -20.604 1.00 95.31 618 GLN A N 1
ATOM 4862 C CA . GLN A 1 618 ? 12.956 2.468 -19.758 1.00 95.31 618 GLN A CA 1
ATOM 4863 C C . GLN A 1 618 ? 12.893 2.827 -18.268 1.00 95.31 618 GLN A C 1
ATOM 4865 O O . GLN A 1 618 ? 12.095 2.238 -17.550 1.00 95.31 618 GLN A O 1
ATOM 4870 N N . TYR A 1 619 ? 13.694 3.795 -17.807 1.00 95.38 619 TYR A N 1
ATOM 4871 C CA . TYR A 1 619 ? 13.860 4.123 -16.383 1.00 95.38 619 TYR A CA 1
ATOM 4872 C C . TYR A 1 619 ? 12.912 5.219 -15.880 1.00 95.38 619 TYR A C 1
ATOM 4874 O O . TYR A 1 619 ? 12.870 5.502 -14.684 1.00 95.38 619 TYR A O 1
ATOM 4882 N N . VAL A 1 620 ? 12.177 5.879 -16.773 1.00 95.31 620 VAL A N 1
ATOM 4883 C CA . VAL A 1 620 ? 11.361 7.057 -16.445 1.00 95.31 620 VAL A CA 1
ATOM 4884 C C . VAL A 1 620 ? 9.893 6.691 -16.263 1.00 95.31 620 VAL A C 1
ATOM 4886 O O . VAL A 1 620 ? 9.403 5.746 -16.877 1.00 95.31 620 VAL A O 1
ATOM 4889 N N . TRP A 1 621 ? 9.173 7.475 -15.462 1.00 95.00 621 TRP A N 1
ATOM 4890 C CA . TRP A 1 621 ? 7.718 7.382 -15.316 1.00 95.00 621 TRP A CA 1
ATOM 4891 C C . TRP A 1 621 ? 7.059 8.749 -15.501 1.00 95.00 621 TRP A C 1
ATOM 4893 O O . TRP A 1 621 ? 7.721 9.793 -15.478 1.00 95.00 621 TRP A O 1
ATOM 4903 N N . LEU A 1 622 ? 5.741 8.737 -15.710 1.00 93.50 622 LEU A N 1
ATOM 4904 C CA . LEU A 1 622 ? 4.947 9.941 -15.920 1.00 93.50 622 LEU A CA 1
ATOM 4905 C C . LEU A 1 622 ? 4.027 10.190 -14.725 1.00 93.50 622 LEU A C 1
ATOM 4907 O O . LEU A 1 622 ? 3.205 9.352 -14.362 1.00 93.50 622 LEU A O 1
ATOM 4911 N N . ASP A 1 623 ? 4.123 11.387 -14.163 1.00 90.81 623 ASP A N 1
ATOM 4912 C CA . ASP A 1 623 ? 3.145 11.920 -13.218 1.00 90.81 623 ASP A CA 1
ATOM 4913 C C . ASP A 1 623 ? 1.888 12.348 -13.992 1.00 90.81 623 ASP A C 1
ATOM 4915 O O . ASP A 1 623 ? 1.772 13.472 -14.488 1.00 90.81 623 ASP A O 1
ATOM 4919 N N . LEU A 1 624 ? 0.992 11.382 -14.209 1.00 89.44 624 LEU A N 1
ATOM 4920 C CA . LEU A 1 624 ? -0.188 11.541 -15.063 1.00 89.44 624 LEU A CA 1
ATOM 4921 C C . LEU A 1 624 ? -1.188 12.553 -14.505 1.00 89.44 624 LEU A C 1
ATOM 4923 O O . LEU A 1 624 ? -1.857 13.225 -15.287 1.00 89.44 624 LEU A O 1
ATOM 4927 N N . ASP A 1 625 ? -1.261 12.683 -13.183 1.00 86.94 625 ASP A N 1
ATOM 4928 C CA . ASP A 1 625 ? -2.157 13.633 -12.530 1.00 86.94 625 ASP A CA 1
ATOM 4929 C C . ASP A 1 625 ? -1.643 15.064 -12.755 1.00 86.94 625 ASP A C 1
ATOM 4931 O O . ASP A 1 625 ? -2.406 15.932 -13.182 1.00 86.94 625 ASP A O 1
ATOM 4935 N N . LEU A 1 626 ? -0.328 15.295 -12.623 1.00 87.44 626 LEU A N 1
ATOM 4936 C CA . LEU A 1 626 ? 0.292 16.576 -12.984 1.00 87.44 626 LEU A CA 1
ATOM 4937 C C . LEU A 1 626 ? 0.163 16.885 -14.485 1.00 87.44 626 LEU A C 1
ATOM 4939 O O . LEU A 1 626 ? -0.037 18.037 -14.882 1.00 87.44 626 LEU A O 1
ATOM 4943 N N . LYS A 1 627 ? 0.278 15.871 -15.350 1.00 89.62 627 LYS A N 1
ATOM 4944 C CA . LYS A 1 627 ? 0.087 16.033 -16.801 1.00 89.62 627 LYS A CA 1
ATOM 4945 C C . LYS A 1 627 ? -1.348 16.441 -17.134 1.00 89.62 627 LYS A C 1
ATOM 4947 O O . LYS A 1 627 ? -1.548 17.349 -17.951 1.00 89.62 627 LYS A O 1
ATOM 4952 N N . GLU A 1 628 ? -2.331 15.823 -16.485 1.00 89.56 628 GLU A N 1
ATOM 4953 C CA . GLU A 1 628 ? -3.742 16.168 -16.627 1.00 89.56 628 GLU A CA 1
ATOM 4954 C C . GLU A 1 628 ? -4.028 17.577 -16.098 1.00 89.56 628 GLU A C 1
ATOM 4956 O O . GLU A 1 628 ? -4.658 18.362 -16.805 1.00 89.56 628 GLU A O 1
ATOM 4961 N N . GLU A 1 629 ? -3.487 17.944 -14.935 1.00 88.88 629 GLU A N 1
ATOM 4962 C CA . GLU A 1 629 ? -3.606 19.292 -14.369 1.00 88.88 629 GLU A CA 1
ATOM 4963 C C . GLU A 1 629 ? -3.073 20.365 -15.334 1.00 88.88 629 GLU A C 1
ATOM 4965 O O . GLU A 1 629 ? -3.735 21.373 -15.594 1.00 88.88 629 GLU A O 1
ATOM 4970 N N . LEU A 1 630 ? -1.887 20.145 -15.911 1.00 87.50 630 LEU A N 1
ATOM 4971 C CA . LEU A 1 630 ? -1.222 21.144 -16.750 1.00 87.50 630 LEU A CA 1
ATOM 4972 C C . LEU A 1 630 ? -1.745 21.190 -18.190 1.00 87.50 630 LEU A C 1
ATOM 4974 O O . LEU A 1 630 ? -1.662 22.238 -18.837 1.00 87.50 630 LEU A O 1
ATOM 4978 N N . THR A 1 631 ? -2.258 20.081 -18.727 1.00 86.88 631 THR A N 1
ATOM 4979 C CA . THR A 1 631 ? -2.613 19.989 -20.157 1.00 86.88 631 THR A CA 1
ATOM 4980 C C . THR A 1 631 ? -4.084 19.682 -20.431 1.00 86.88 631 THR A C 1
ATOM 4982 O O . THR A 1 631 ? -4.519 19.777 -21.584 1.00 86.88 631 THR A O 1
ATOM 4985 N N . GLY A 1 632 ? -4.858 19.313 -19.407 1.00 86.12 632 GLY A N 1
ATOM 4986 C CA . GLY A 1 632 ? -6.217 18.784 -19.542 1.00 86.12 632 GLY A CA 1
ATOM 4987 C C . GLY A 1 632 ? -6.272 17.416 -20.228 1.00 86.12 632 GLY A C 1
ATOM 4988 O O . GLY A 1 632 ? -7.313 17.040 -20.768 1.00 86.12 632 GLY A O 1
ATOM 4989 N N . ARG A 1 633 ? -5.140 16.706 -20.308 1.00 81.69 633 ARG A N 1
ATOM 4990 C CA . ARG A 1 633 ? -5.015 15.383 -20.924 1.00 81.69 633 ARG A CA 1
ATOM 4991 C C . ARG A 1 633 ? -4.160 14.505 -20.031 1.00 81.69 633 ARG A C 1
ATOM 4993 O O . ARG A 1 633 ? -3.067 14.918 -19.653 1.00 81.69 633 ARG A O 1
ATOM 5000 N N . ARG A 1 634 ? -4.651 13.304 -19.765 1.00 77.19 634 ARG A N 1
ATOM 5001 C CA . ARG A 1 634 ? -3.885 12.271 -19.082 1.00 77.19 634 ARG A CA 1
ATOM 5002 C C . ARG A 1 634 ? -2.838 11.649 -20.008 1.00 77.19 634 ARG A C 1
ATOM 5004 O O . ARG A 1 634 ? -3.123 11.507 -21.226 1.00 77.19 634 ARG A O 1
#

pLDDT: mean 89.1, std 13.25, range [28.72, 98.69]

Sequence (634 aa):
MRNKLFTMILLILAFLTIFITACASPKFELTNMTITPDPVGAGDEITVTVDVANIGKASGNYTAILKIDEEVTQETIVSVDPGVSKKVNFDIVIKEVGYYSVTIEDLTSTLDVKKPAELVLETPVISPTEVLPGETATIRLNGRNIGEVTGIFDIDLSANGEVIQTKEVTIDSGETIAINFELILNIPGQYDIGIGDHHLDLKVLKPAEFQISGLKISPEEPVTNQDIFVSTELSNLGEVTGIHTVSFSVDGKIIESREVEVYGGDTVSVNFRFMEHLGGNYDVIINNRKVTLPIYGPTYGGSLRLLTHNINTFDDVINLFPASASTMQLTNEELVIGDWTRGPAGSYGTGETTWRTIYFQDYLKDKDLKSGCVAESWEITNSGEIVFHIRKGIHYALDKDNEASNLVNGRELTAEDVAFSLRRSISKHTSYFYTEFSQLKYTIIDTPDDWTVVISVPGNLTQEAFTLFGDFVRIVPPEVVERYGDMNDWRNSVGTGPFILKEFITNQVATFEKNYKYWMNDPIGPGVGNQLPYVEEVKLIIVSDTSTRLAAFRVGKVDQISLVKEEDLASVTLNNQMSALIKNDYYETPRYYICWQPWLKNYSGEYLVGYYNEIWPQYVWLDLDLKEELTGRR

Radius of gyration: 60.23 Å; chains: 1; bounding box: 186×85×149 Å